Protein 5X86 (pdb70)

B-factor: mean 14.77, std 8.26, range [5.34, 81.18]

Sequence (375 aa):
PGLFLTLEGLDDGSGKKTTQARRLAAFLEAQGRPVLLLTREPGGGLPEVRSLLLTQELSPEAEEYLLFSADRAEHVRKVILPGLAAGKVVISDRYLDSSLAYQGYGRRGLPLPWLREVARREATRGLKPRLTFLLLDLPPEAALRGLGLEFFRRVREGYLALARAEPGRFVVLDDATLLPEEEIARAIQAHLRPLLPGLFLTLEGLDDGSGKKTTQARRRLAAFLEAQGRPVLLLTREPGGGLLPEVRSLLLTQELSPEAEYLLFSADRAEHVRKVILPGLAAGKVVISDRYLDSSLAYQGYGRGLPLPWLREVAREATRGLKPRLTFLLLDLPPEAALEGLGLLEFFRRVREGYLALARAEPGRFVVLDATLPEEEEEIARAIQAHLRPLLP

Organism: Thermus thermophilus (strain ATCC 27634 / DSM 579 / HB8) (NCBI:txid300852)

Foldseek 3Di:
DAAEEEEDEDAQLCSPVLLVLQVVVCVVVVAAEAEEEPDCLFPVVLVVVVVPDDDQLVVNLVSSLQSLLRNLPVPVVVCVVVHHHYYYHDDLLQCCLQSPQLVPDPVVVSVVSNCNSNVNDDHQAYEYSADQPVLRPRVVVSVSVVSSRVSSVVVCVVCVRHYDYDHSNDDPVVRSVVVCVVCVVPD/DAAEEEEDEFAVLCSVVLLVVVQVVVVVVVAAEAEEEPPCLQPVCLVVVLPDPPDQLVNNLVSRLVSLLRNLVPPVVVCVVVHHHYYYHDDLLQCCLQSPQQVPDPPVVSVVSVCNSNVPDDGQAYEYRQEQQVSGSPDSDSVSSVSSSVRSVVVCVVVVRRYDYDHSPDDPVVSNVVVVVVCPVVPD

Radius of gyration: 23.94 Å; Cα contacts (8 Å, |Δi|>4): 748; chains: 2; bounding box: 67×60×46 Å

Solvent-accessible surface area: 16088 Å² total; per-residue (Å²): 156,26,27,8,0,0,0,0,0,8,91,15,2,28,9,81,40,4,2,139,70,3,9,54,27,0,115,93,69,63,87,86,31,47,78,17,102,3,26,14,23,17,5,96,70,0,106,61,17,30,124,106,58,166,24,9,41,23,0,32,0,0,0,39,1,0,0,5,0,6,0,0,44,87,40,0,56,63,6,16,86,75,30,70,10,0,0,0,7,30,5,28,6,10,2,4,0,38,10,3,77,2,121,59,11,57,28,98,9,0,102,81,0,3,157,46,0,5,162,47,33,119,8,117,12,0,0,2,2,24,5,50,18,108,31,25,171,97,94,154,56,55,89,27,88,103,108,0,52,91,1,2,30,28,5,6,164,79,54,105,63,22,11,17,70,17,71,13,86,66,81,69,94,66,5,4,151,31,2,36,66,82,0,137,108,52,59,137,35,25,8,0,0,0,0,0,2,60,68,4,28,15,50,50,3,0,156,98,4,8,60,67,1,98,92,91,66,49,78,20,46,69,18,105,3,24,14,22,15,1,93,63,0,139,57,1,10,131,40,144,128,21,10,44,25,0,4,0,0,0,23,1,0,0,4,0,9,0,0,26,115,41,0,46,66,5,16,73,74,32,70,7,0,0,0,9,28,4,29,4,11,1,4,0,14,2,5,76,3,62,59,12,59,42,104,18,0,104,43,0,3,157,56,1,5,146,47,33,117,8,121,11,0,0,2,1,22,14,40,16,128,58,42,62,86,60,54,33,67,111,7,20,106,112,0,64,112,1,3,40,21,5,7,173,78,44,103,58,24,10,14,72,18,71,14,91,79,62,90,85,72,5,6,140,34,2,36,46,85,2,150,113,60,22,151

Nearest PDB structures (foldseek):
  5x99-assembly1_A  TM=1.004E+00  e=3.172E-34  Thermus thermophilus HB8
  5x8v-assembly1_A  TM=1.003E+00  e=6.489E-34  Thermus thermophilus HB8
  5x8b-assembly1_B  TM=1.003E+00  e=9.852E-34  Thermus thermophilus HB8
  5x8k-assembly1_A  TM=1.004E+00  e=1.251E-33  Thermus thermophilus HB8
  5zb0-assembly1_A  TM=9.696E-01  e=5.486E-31  Thermus thermophilus HB8

Structure (mmCIF, N/CA/C/O backbone):
data_5X86
#
_entry.id   5X86
#
_cell.length_a   46.901
_cell.length_b   47.435
_cell.length_c   152.062
_cell.angle_alpha   90.00
_cell.angle_beta   90.00
_cell.angle_gamma   90.00
#
_symmetry.space_group_name_H-M   'P 21 21 21'
#
loop_
_entity.id
_entity.type
_entity.pdbx_description
1 polymer 'Thymidylate kinase'
2 non-polymer 'CHLORIDE ION'
3 non-polymer 'MAGNESIUM ION'
4 non-polymer "THYMIDINE-5'-PHOSPHATE"
5 water water
#
loop_
_atom_site.group_PDB
_atom_site.id
_atom_site.type_symbol
_atom_site.label_atom_id
_atom_site.label_alt_id
_atom_site.label_comp_id
_atom_site.label_asym_id
_atom_site.label_entity_id
_atom_site.label_seq_id
_atom_site.pdbx_PDB_ins_code
_atom_site.Cartn_x
_atom_site.Cartn_y
_atom_site.Cartn_z
_atom_site.occupancy
_atom_site.B_iso_or_equiv
_atom_site.auth_seq_id
_atom_site.auth_comp_id
_atom_site.auth_asym_id
_atom_site.auth_atom_id
_atom_site.pdbx_PDB_model_num
ATOM 1 N N . PRO A 1 2 ? 47.822 19.007 26.334 1.00 51.35 2 PRO B N 1
ATOM 2 C CA . PRO A 1 2 ? 46.991 19.430 27.454 1.00 43.81 2 PRO B CA 1
ATOM 3 C C . PRO A 1 2 ? 45.850 20.368 27.052 1.00 32.26 2 PRO B C 1
ATOM 4 O O . PRO A 1 2 ? 44.661 19.978 27.097 1.00 43.45 2 PRO B O 1
ATOM 8 N N . GLY A 1 3 ? 46.220 21.585 26.649 1.00 28.91 3 GLY B N 1
ATOM 9 C CA . GLY A 1 3 ? 45.275 22.662 26.399 1.00 21.45 3 GLY B CA 1
ATOM 10 C C . GLY A 1 3 ? 44.550 23.134 27.643 1.00 19.30 3 GLY B C 1
ATOM 11 O O . GLY A 1 3 ? 44.664 22.577 28.739 1.00 24.15 3 GLY B O 1
ATOM 12 N N . LEU A 1 4 ? 43.784 24.187 27.446 1.00 15.88 4 LEU B N 1
ATOM 13 C CA . LEU A 1 4 ? 42.984 24.782 28.504 1.00 13.47 4 LEU B CA 1
ATOM 14 C C . LEU A 1 4 ? 41.710 25.234 27.850 1.00 11.40 4 LEU B C 1
ATOM 15 O O . LEU A 1 4 ? 41.783 25.952 26.877 1.00 12.70 4 LEU B O 1
ATOM 20 N N . PHE A 1 5 ? 40.556 24.814 28.381 1.00 10.25 5 PHE B N 1
ATOM 21 C CA . PHE A 1 5 ? 39.263 25.154 27.801 1.00 9.52 5 PHE B CA 1
ATOM 22 C C . PHE A 1 5 ? 38.541 26.172 28.672 1.00 8.77 5 PHE B C 1
ATOM 23 O O . PHE A 1 5 ? 38.304 25.928 29.890 1.00 9.48 5 PHE B O 1
ATOM 31 N N . LEU A 1 6 ? 38.231 27.327 28.092 1.00 8.57 6 LEU B N 1
ATOM 32 C CA . LEU A 1 6 ? 37.575 28.427 28.808 1.00 8.80 6 LEU B CA 1
ATOM 33 C C . LEU A 1 6 ? 36.323 28.808 28.035 1.00 8.30 6 LEU B C 1
ATOM 34 O O . LEU A 1 6 ? 36.311 28.779 26.790 1.00 9.45 6 LEU B O 1
ATOM 39 N N . THR A 1 7 ? 35.257 29.216 28.745 1.00 7.79 7 THR B N 1
ATOM 40 C CA . THR A 1 7 ? 34.060 29.701 28.070 1.00 8.43 7 THR B CA 1
ATOM 41 C C . THR A 1 7 ? 33.631 31.042 28.624 1.00 8.36 7 THR B C 1
ATOM 42 O O . THR A 1 7 ? 33.986 31.409 29.761 1.00 8.45 7 THR B O 1
ATOM 46 N N . LEU A 1 8 ? 32.870 31.758 27.801 1.00 8.18 8 LEU B N 1
ATOM 47 C CA . LEU A 1 8 ? 32.209 32.995 28.187 1.00 8.75 8 LEU B CA 1
ATOM 48 C C . LEU A 1 8 ? 30.711 32.816 27.962 1.00 6.99 8 LEU B C 1
ATOM 49 O O . LEU A 1 8 ? 30.286 32.191 26.998 1.00 8.29 8 LEU B O 1
ATOM 54 N N . GLU A 1 9 ? 29.938 33.327 28.926 1.00 7.16 9 GLU B N 1
ATOM 55 C CA . GLU A 1 9 ? 28.505 33.181 28.951 1.00 6.75 9 GLU B CA 1
ATOM 56 C C . GLU A 1 9 ? 27.843 34.472 29.339 1.00 7.15 9 GLU B C 1
ATOM 57 O O . GLU A 1 9 ? 28.486 35.354 29.949 1.00 7.77 9 GLU B O 1
ATOM 63 N N . GLY A 1 10 ? 26.558 34.600 28.995 1.00 7.64 10 GLY B N 1
ATOM 64 C CA . GLY A 1 10 ? 25.757 35.771 29.355 1.00 8.10 10 GLY B CA 1
ATOM 65 C C . GLY A 1 10 ? 24.712 36.020 28.306 1.00 7.73 10 GLY B C 1
ATOM 66 O O . GLY A 1 10 ? 24.676 35.382 27.249 1.00 8.70 10 GLY B O 1
ATOM 67 N N . LEU A 1 11 ? 23.853 36.986 28.623 1.00 8.00 11 LEU B N 1
ATOM 68 C CA . LEU A 1 11 ? 22.897 37.439 27.646 1.00 8.54 11 LEU B CA 1
ATOM 69 C C . LEU A 1 11 ? 23.599 37.991 26.401 1.00 8.96 11 LEU B C 1
ATOM 70 O O . LEU A 1 11 ? 24.748 38.425 26.452 1.00 9.64 11 LEU B O 1
ATOM 75 N N . ASP A 1 12 ? 22.934 37.952 25.247 1.00 9.78 12 ASP B N 1
ATOM 76 C CA A ASP A 1 12 ? 23.469 38.704 24.106 0.50 10.44 12 ASP B CA 1
ATOM 77 C CA B ASP A 1 12 ? 23.366 38.717 24.066 0.50 11.10 12 ASP B CA 1
ATOM 78 C C . ASP A 1 12 ? 23.577 40.177 24.484 1.00 10.93 12 ASP B C 1
ATOM 79 O O . ASP A 1 12 ? 22.709 40.744 25.124 1.00 12.53 12 ASP B O 1
ATOM 88 N N . GLY A 1 13 ? 24.705 40.770 24.124 1.00 10.55 13 GLY B N 1
ATOM 89 C CA . GLY A 1 13 ? 24.994 42.121 24.497 1.00 10.71 13 GLY B CA 1
ATOM 90 C C . GLY A 1 13 ? 25.564 42.313 25.872 1.00 10.04 13 GLY B C 1
ATOM 91 O O . GLY A 1 13 ? 25.621 43.436 26.361 1.00 11.97 13 GLY B O 1
ATOM 92 N N . SER A 1 14 ? 26.044 41.240 26.479 1.00 9.90 14 SER B N 1
ATOM 93 C CA . SER A 1 14 ? 26.661 41.321 27.774 1.00 8.97 14 SER B CA 1
ATOM 94 C C . SER A 1 14 ? 28.158 41.574 27.696 1.00 9.41 14 SER B C 1
ATOM 95 O O . SER A 1 14 ? 28.806 41.744 28.718 1.00 12.71 14 SER B O 1
ATOM 98 N N . GLY A 1 15 ? 28.703 41.647 26.485 1.00 10.36 15 GLY B N 1
ATOM 99 C CA . GLY A 1 15 ? 30.119 41.897 26.251 1.00 11.76 15 GLY B CA 1
ATOM 100 C C . GLY A 1 15 ? 30.947 40.638 26.116 1.00 13.49 15 GLY B C 1
ATOM 101 O O . GLY A 1 15 ? 32.160 40.709 26.022 1.00 13.31 15 GLY B O 1
ATOM 102 N N . LYS A 1 16 ? 30.292 39.471 26.207 1.00 19.29 16 LYS B N 1
ATOM 103 C CA A LYS A 1 16 ? 31.093 38.263 26.379 0.50 17.56 16 LYS B CA 1
ATOM 104 C CA B LYS A 1 16 ? 30.906 38.111 26.162 0.50 18.04 16 LYS B CA 1
ATOM 105 C C . LYS A 1 16 ? 31.863 38.083 25.061 1.00 17.37 16 LYS B C 1
ATOM 106 O O . LYS A 1 16 ? 32.983 37.581 25.074 1.00 26.83 16 LYS B O 1
ATOM 117 N N . THR A 1 17 ? 31.338 38.544 23.963 1.00 19.77 17 THR B N 1
ATOM 118 C CA . THR A 1 17 ? 31.978 38.550 22.700 1.00 19.51 17 THR B CA 1
ATOM 119 C C . THR A 1 17 ? 33.277 39.480 22.612 1.00 22.26 17 THR B C 1
ATOM 120 O O . THR A 1 17 ? 34.381 39.055 22.252 1.00 27.24 17 THR B O 1
ATOM 124 N N . THR A 1 18 ? 33.153 40.732 23.052 1.00 20.56 18 THR B N 1
ATOM 125 C CA . THR A 1 18 ? 34.298 41.636 23.228 1.00 17.98 18 THR B CA 1
ATOM 126 C C . THR A 1 18 ? 35.371 41.050 24.183 1.00 14.74 18 THR B C 1
ATOM 127 O O . THR A 1 18 ? 36.597 41.170 23.995 1.00 16.68 18 THR B O 1
ATOM 131 N N . GLN A 1 19 ? 34.892 40.482 25.278 1.00 11.63 19 GLN B N 1
ATOM 132 C CA . GLN A 1 19 ? 35.836 39.909 26.263 1.00 10.43 19 GLN B CA 1
ATOM 133 C C . GLN A 1 19 ? 36.553 38.670 25.742 1.00 10.98 19 GLN B C 1
ATOM 134 O O . GLN A 1 19 ? 37.728 38.442 26.087 1.00 12.20 19 GLN B O 1
ATOM 140 N N . ALA A 1 20 ? 35.892 37.894 24.883 1.00 13.48 20 ALA B N 1
ATOM 141 C CA . ALA A 1 20 ? 36.565 36.746 24.312 1.00 16.51 20 ALA B CA 1
ATOM 142 C C . ALA A 1 20 ? 37.726 37.237 23.448 1.00 18.61 20 ALA B C 1
ATOM 143 O O . ALA A 1 20 ? 38.853 36.711 23.503 1.00 21.50 20 ALA B O 1
ATOM 145 N N . ARG A 1 21 ? 37.490 38.302 22.698 1.00 20.17 21 ARG B N 1
ATOM 146 C CA . ARG A 1 21 ? 38.528 38.888 21.847 1.00 21.57 21 ARG B CA 1
ATOM 147 C C . ARG A 1 21 ? 39.693 39.474 22.680 1.00 20.73 21 ARG B C 1
ATOM 148 O O . ARG A 1 21 ? 40.883 39.201 22.404 1.00 23.35 21 ARG B O 1
ATOM 156 N N . ARG A 1 22 ? 39.364 40.228 23.728 1.00 18.37 22 ARG B N 1
ATOM 157 C CA . ARG A 1 22 ? 40.388 40.765 24.601 1.00 17.20 22 ARG B CA 1
ATOM 158 C C . ARG A 1 22 ? 41.204 39.662 25.278 1.00 14.19 22 ARG B C 1
ATOM 159 O O . ARG A 1 22 ? 42.428 39.816 25.474 1.00 16.18 22 ARG B O 1
ATOM 167 N N . LEU A 1 23 ? 40.544 38.555 25.643 1.00 13.69 23 LEU B N 1
ATOM 168 C CA . LEU A 1 23 ? 41.237 37.468 26.315 1.00 13.58 23 LEU B CA 1
ATOM 169 C C . LEU A 1 23 ? 42.202 36.770 25.355 1.00 13.54 23 LEU B C 1
ATOM 170 O O . LEU A 1 23 ? 43.363 36.496 25.710 1.00 14.14 23 LEU B O 1
ATOM 175 N N . ALA A 1 24 ? 41.748 36.530 24.139 1.00 15.83 24 ALA B N 1
ATOM 176 C CA . ALA A 1 24 ? 42.632 35.921 23.158 1.00 17.89 24 ALA B CA 1
ATOM 177 C C . ALA A 1 24 ? 43.826 36.840 22.881 1.00 17.36 24 ALA B C 1
ATOM 178 O O . ALA A 1 24 ? 44.958 36.373 22.768 1.00 18.69 24 ALA B O 1
ATOM 180 N N . ALA A 1 25 ? 43.598 38.143 22.784 1.00 19.78 25 ALA B N 1
ATOM 181 C CA . ALA A 1 25 ? 44.704 39.090 22.599 1.00 21.27 25 ALA B CA 1
ATOM 182 C C . ALA A 1 25 ? 45.736 39.079 23.746 1.00 19.50 25 ALA B C 1
ATOM 183 O O . ALA A 1 25 ? 46.951 39.139 23.519 1.00 17.41 25 ALA B O 1
ATOM 185 N N . PHE A 1 26 ? 45.244 38.987 24.981 1.00 15.43 26 PHE B N 1
ATOM 186 C CA . PHE A 1 26 ? 46.101 38.848 26.141 1.00 14.89 26 PHE B CA 1
ATOM 187 C C . PHE A 1 26 ? 46.995 37.623 26.011 1.00 13.75 26 PHE B C 1
ATOM 188 O O . PHE A 1 26 ? 48.195 37.665 26.218 1.00 14.84 26 PHE B O 1
ATOM 196 N N . LEU A 1 27 ? 46.373 36.507 25.692 1.00 13.74 27 LEU B N 1
ATOM 197 C CA . LEU A 1 27 ? 47.098 35.269 25.548 1.00 13.35 27 LEU B CA 1
ATOM 198 C C . LEU A 1 27 ? 48.100 35.311 24.384 1.00 14.31 27 LEU B C 1
ATOM 199 O O . LEU A 1 27 ? 49.231 34.848 24.515 1.00 14.27 27 LEU B O 1
ATOM 204 N N . GLU A 1 28 ? 47.710 35.960 23.291 1.00 15.05 28 GLU B N 1
ATOM 205 C CA . GLU A 1 28 ? 48.641 36.130 22.175 1.00 16.05 28 GLU B CA 1
ATOM 206 C C . GLU A 1 28 ? 49.861 36.959 22.593 1.00 14.25 28 GLU B C 1
ATOM 207 O O . GLU A 1 28 ? 50.982 36.659 22.216 1.00 15.09 28 GLU B O 1
ATOM 213 N N . ALA A 1 29 ? 49.649 37.984 23.405 1.00 14.04 29 ALA B N 1
ATOM 214 C CA . ALA A 1 29 ? 50.768 38.806 23.912 1.00 14.42 29 ALA B CA 1
ATOM 215 C C . ALA A 1 29 ? 51.715 38.013 24.810 1.00 13.64 29 ALA B C 1
ATOM 216 O O . ALA A 1 29 ? 52.880 38.330 24.870 1.00 15.81 29 ALA B O 1
ATOM 218 N N . GLN A 1 30 ? 51.213 36.970 25.485 1.00 13.23 30 GLN B N 1
ATOM 219 C CA . GLN A 1 30 ? 52.041 36.087 26.317 1.00 14.51 30 GLN B CA 1
ATOM 220 C C . GLN A 1 30 ? 52.632 34.949 25.520 1.00 14.11 30 GLN B C 1
ATOM 221 O O . GLN A 1 30 ? 53.299 34.095 26.091 1.00 17.14 30 GLN B O 1
ATOM 227 N N . GLY A 1 31 ? 52.379 34.913 24.209 1.00 14.71 31 GLY B N 1
ATOM 228 C CA . GLY A 1 31 ? 52.905 33.892 23.336 1.00 15.87 31 GLY B CA 1
ATOM 229 C C . GLY A 1 31 ? 52.229 32.552 23.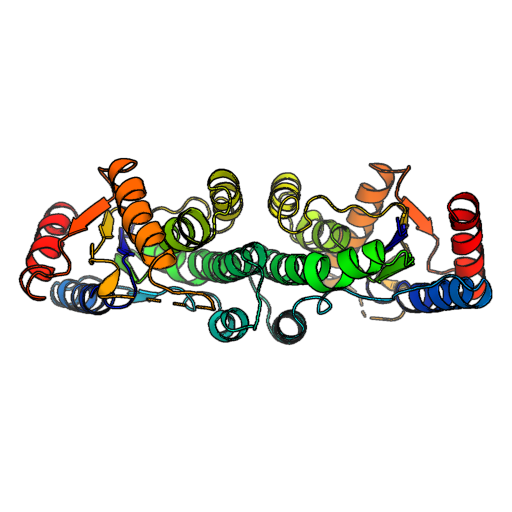452 1.00 17.62 31 GLY B C 1
ATOM 230 O O . GLY A 1 31 ? 52.800 31.544 23.057 1.00 20.85 31 GLY B O 1
ATOM 231 N N . ARG A 1 32 ? 51.012 32.543 23.984 1.00 16.81 32 ARG B N 1
ATOM 232 C CA . ARG A 1 32 ? 50.278 31.329 24.244 1.00 16.22 32 ARG B CA 1
ATOM 233 C C . ARG A 1 32 ? 49.383 31.045 23.054 1.00 18.69 32 ARG B C 1
ATOM 234 O O . ARG A 1 32 ? 48.547 31.881 22.720 1.00 20.83 32 ARG B O 1
ATOM 242 N N . PRO A 1 33 ? 49.535 29.863 22.417 1.00 19.94 33 PRO B N 1
ATOM 243 C CA . PRO A 1 33 ? 48.608 29.523 21.321 1.00 20.18 33 PRO B CA 1
ATOM 244 C C . PRO A 1 33 ? 47.149 29.479 21.789 1.00 18.52 33 PRO B C 1
ATOM 245 O O . PRO A 1 33 ? 46.860 28.929 22.864 1.00 19.32 33 PRO B O 1
ATOM 249 N N . VAL A 1 34 ? 46.269 30.089 20.994 1.00 19.03 34 VAL B N 1
ATOM 250 C CA . VAL A 1 34 ? 44.864 30.300 21.344 1.00 17.50 34 VAL B CA 1
ATOM 251 C C . VAL A 1 34 ? 43.965 30.116 20.135 1.00 16.26 34 VAL B C 1
ATOM 252 O O . VAL A 1 34 ? 44.360 30.410 19.015 1.00 18.68 34 VAL B O 1
ATOM 256 N N . LEU A 1 35 ? 42.788 29.569 20.394 1.00 15.85 35 LEU B N 1
ATOM 257 C CA . LEU A 1 35 ? 41.759 29.397 19.407 1.00 13.99 35 LEU B CA 1
ATOM 258 C C . LEU A 1 35 ? 40.501 29.969 19.949 1.00 12.51 35 LEU B C 1
ATOM 259 O O . LEU A 1 35 ? 40.034 29.573 21.027 1.00 14.88 35 LEU B O 1
ATOM 264 N N . LEU A 1 36 ? 39.949 30.920 19.217 1.00 13.21 36 LEU B N 1
ATOM 265 C CA A LEU A 1 36 ? 38.691 31.484 19.574 0.50 12.11 36 LEU B CA 1
ATOM 266 C CA B LEU A 1 36 ? 38.638 31.544 19.530 0.50 12.53 36 LEU B CA 1
ATOM 267 C C . LEU A 1 36 ? 37.566 30.878 18.730 1.00 11.69 36 LEU B C 1
ATOM 268 O O . LEU A 1 36 ? 37.699 30.776 17.522 1.00 14.02 36 LEU B O 1
ATOM 277 N N . THR A 1 37 ? 36.470 30.474 19.362 1.00 10.03 37 THR B N 1
ATOM 278 C CA . THR A 1 37 ? 35.349 29.850 18.671 1.00 9.79 37 THR B CA 1
ATOM 279 C C . THR A 1 37 ? 34.035 30.282 19.335 1.00 9.86 37 THR B C 1
ATOM 280 O O . THR A 1 37 ? 34.065 31.081 20.289 1.00 10.47 37 THR B O 1
ATOM 284 N N . ARG A 1 38 ? 32.916 29.772 18.862 1.00 10.61 38 ARG B N 1
ATOM 285 C CA . ARG A 1 38 ? 31.625 30.240 19.336 1.00 10.58 38 ARG B CA 1
ATOM 286 C C . ARG A 1 38 ? 30.525 29.251 19.001 1.00 9.63 38 ARG B C 1
ATOM 287 O O . ARG A 1 38 ? 30.624 28.468 18.035 1.00 12.37 38 ARG B O 1
ATOM 295 N N . GLU A 1 39 ? 29.440 29.338 19.781 1.00 9.05 39 GLU B N 1
ATOM 296 C CA . GLU A 1 39 ? 28.202 28.639 19.498 1.00 8.74 39 GLU B CA 1
ATOM 297 C C . GLU A 1 39 ? 27.067 29.643 19.480 1.00 8.95 39 GLU B C 1
ATOM 298 O O . GLU A 1 39 ? 27.088 30.600 20.262 1.00 10.58 39 GLU B O 1
ATOM 304 N N . PRO A 1 40 ? 26.034 29.433 18.670 1.00 9.50 40 PRO B N 1
ATOM 305 C CA . PRO A 1 40 ? 25.935 28.380 17.700 1.00 9.64 40 PRO B CA 1
ATOM 306 C C . PRO A 1 40 ? 26.735 28.628 16.430 1.00 9.44 40 PRO B C 1
ATOM 307 O O . PRO A 1 40 ? 27.086 29.762 16.090 1.00 11.19 40 PRO B O 1
ATOM 311 N N . GLY A 1 41 ? 26.966 27.566 15.693 1.00 10.08 41 GLY B N 1
ATOM 312 C CA . GLY A 1 41 ? 27.583 27.608 14.386 1.00 9.92 41 GLY B CA 1
ATOM 313 C C . GLY A 1 41 ? 29.018 27.124 14.324 1.00 10.80 41 GLY B C 1
ATOM 314 O O . GLY A 1 41 ? 29.486 26.860 13.217 1.00 13.29 41 GLY B O 1
ATOM 315 N N . GLY A 1 42 ? 29.703 26.964 15.446 1.00 10.57 42 GLY B N 1
ATOM 316 C CA . GLY A 1 42 ? 31.082 26.461 15.431 1.00 11.20 42 GLY B CA 1
ATOM 317 C C . GLY A 1 42 ? 31.174 25.024 14.924 1.00 10.67 42 GLY B C 1
ATOM 318 O O . GLY A 1 42 ? 32.218 24.617 14.449 1.00 12.47 42 GLY B O 1
ATOM 319 N N . GLY A 1 43 ? 30.095 24.279 15.077 1.00 9.95 43 GLY B N 1
ATOM 320 C CA . GLY A 1 43 ? 29.998 22.905 14.571 1.00 9.83 43 GLY B CA 1
ATOM 321 C C . GLY A 1 43 ? 29.328 22.775 13.234 1.00 10.20 43 GLY B C 1
ATOM 322 O O . GLY A 1 43 ? 29.897 22.248 12.292 1.00 12.32 43 GLY B O 1
ATOM 323 N N . LEU A 1 44 ? 28.089 23.254 13.185 1.00 10.15 44 LEU B N 1
ATOM 324 C CA . LEU A 1 44 ? 27.243 23.219 11.986 1.00 11.30 44 LEU B CA 1
ATOM 325 C C . LEU A 1 44 ? 26.759 24.631 11.702 1.00 11.68 44 LEU B C 1
ATOM 326 O O . LEU A 1 44 ? 25.744 25.071 12.257 1.00 11.82 44 LEU B O 1
ATOM 331 N N . PRO A 1 45 ? 27.476 25.364 10.843 1.00 13.15 45 PRO B N 1
ATOM 332 C CA . PRO A 1 45 ? 26.994 26.703 10.468 1.00 13.20 45 PRO B CA 1
ATOM 333 C C . PRO A 1 45 ? 25.519 26.746 10.048 1.00 11.43 45 PRO B C 1
ATOM 334 O O . PRO A 1 45 ? 24.821 27.727 10.297 1.00 12.52 45 PRO B O 1
ATOM 338 N N . GLU A 1 46 ? 25.081 25.709 9.359 1.00 12.01 46 GLU B N 1
ATOM 339 C CA . GLU A 1 46 ? 23.740 25.653 8.867 1.00 12.26 46 GLU B CA 1
ATOM 340 C C . GLU A 1 46 ? 22.687 25.638 9.982 1.00 11.97 46 GLU B C 1
ATOM 341 O O . GLU A 1 46 ? 21.575 26.077 9.770 1.00 14.25 46 GLU B O 1
ATOM 347 N N . VAL A 1 47 ? 23.032 25.101 11.156 1.00 12.18 47 VAL B N 1
ATOM 348 C CA . VAL A 1 47 ? 22.130 25.158 12.269 1.00 12.04 47 VAL B CA 1
ATOM 349 C C . VAL A 1 47 ? 21.905 26.607 12.695 1.00 12.87 47 VAL B C 1
ATOM 350 O O . VAL A 1 47 ? 20.775 26.994 13.003 1.00 14.12 47 VAL B O 1
ATOM 354 N N . ARG A 1 48 ? 22.990 27.389 12.761 1.00 12.55 48 ARG B N 1
ATOM 355 C CA . ARG A 1 48 ? 22.887 28.785 13.161 1.00 12.64 48 ARG B CA 1
ATOM 356 C C . ARG A 1 48 ? 21.977 29.553 12.215 1.00 13.62 48 ARG B C 1
ATOM 357 O O . ARG A 1 48 ? 21.086 30.292 12.646 1.00 17.70 48 ARG B O 1
ATOM 365 N N . SER A 1 49 ? 22.182 29.367 10.915 1.00 14.75 49 SER B N 1
ATOM 366 C CA . SER A 1 49 ? 21.389 30.096 9.934 1.00 16.80 49 SER B CA 1
ATOM 367 C C . SER A 1 49 ? 19.916 29.643 9.966 1.00 17.74 49 SER B C 1
ATOM 368 O O . SER A 1 49 ? 19.019 30.466 9.891 1.00 23.00 49 SER B O 1
ATOM 371 N N . LEU A 1 50 ? 19.662 28.348 10.189 1.00 16.99 50 LEU B N 1
ATOM 372 C CA . LEU A 1 50 ? 18.269 27.856 10.331 1.00 19.98 50 LEU B CA 1
ATOM 373 C C . LEU A 1 50 ? 17.565 28.464 11.545 1.00 19.98 50 LEU B C 1
ATOM 374 O O . LEU A 1 50 ? 16.425 28.894 11.470 1.00 27.38 50 LEU B O 1
ATOM 379 N N . LEU A 1 51 ? 18.244 28.473 12.679 1.00 18.18 51 LEU B N 1
ATOM 380 C CA . LEU A 1 51 ? 17.639 28.979 13.899 1.00 20.76 51 LEU B CA 1
ATOM 381 C C . LEU A 1 51 ? 17.474 30.494 13.875 1.00 22.79 51 LEU B C 1
ATOM 382 O O . LEU A 1 51 ? 16.615 31.007 14.552 1.00 24.55 51 LEU B O 1
ATOM 387 N N . LEU A 1 52 ? 18.251 31.182 13.037 1.00 22.81 52 LEU B N 1
ATOM 388 C CA . LEU A 1 52 ? 18.119 32.629 12.870 1.00 24.73 52 LEU B CA 1
ATOM 389 C C . LEU A 1 52 ? 16.724 32.948 12.349 1.00 25.84 52 LEU B C 1
ATOM 390 O O . LEU A 1 52 ? 16.109 33.944 12.773 1.00 25.47 52 LEU B O 1
ATOM 395 N N . THR A 1 53 ? 16.220 32.131 11.419 1.00 26.43 53 THR B N 1
ATOM 396 C CA . THR A 1 53 ? 14.991 32.482 10.721 1.00 26.06 53 THR B CA 1
ATOM 397 C C . THR A 1 53 ? 13.788 31.628 11.047 1.00 23.75 53 THR B C 1
ATOM 398 O O . THR A 1 53 ? 12.699 31.907 10.574 1.00 32.17 53 THR B O 1
ATOM 402 N N . GLN A 1 54 ? 13.968 30.594 11.857 1.00 24.62 54 GLN B N 1
ATOM 403 C CA . GLN A 1 54 ? 12.845 29.813 12.299 1.00 26.62 54 GLN B CA 1
ATOM 404 C C . GLN A 1 54 ? 12.848 29.517 13.749 1.00 24.30 54 GLN B C 1
ATOM 405 O O . GLN A 1 54 ? 13.896 29.344 14.354 1.00 27.80 54 GLN B O 1
ATOM 411 N N . GLU A 1 55 ? 11.646 29.392 14.266 1.00 23.09 55 GLU B N 1
ATOM 412 C CA . GLU A 1 55 ? 11.432 29.051 15.640 1.00 24.57 55 GLU B CA 1
ATOM 413 C C . GLU A 1 55 ? 10.670 27.713 15.717 1.00 22.46 55 GLU B C 1
ATOM 414 O O . GLU A 1 55 ? 9.748 27.440 14.947 1.00 31.45 55 GLU B O 1
ATOM 420 N N . LEU A 1 56 ? 11.137 26.882 16.614 1.00 19.28 56 LEU B N 1
ATOM 421 C CA . LEU A 1 56 ? 10.710 25.533 16.787 1.00 14.89 56 LEU B CA 1
ATOM 422 C C . LEU A 1 56 ? 10.258 25.326 18.228 1.00 13.45 56 LEU B C 1
ATOM 423 O O . LEU A 1 56 ? 10.404 26.203 19.071 1.00 15.89 56 LEU B O 1
ATOM 428 N N . SER A 1 57 ? 9.760 24.128 18.531 1.00 11.79 57 SER B N 1
ATOM 429 C CA . SER A 1 57 ? 9.565 23.736 19.939 1.00 11.74 57 SER B CA 1
ATOM 430 C C . SER A 1 57 ? 10.906 23.853 20.663 1.00 11.06 57 SER B C 1
ATOM 431 O O . SER A 1 57 ? 11.964 23.657 20.088 1.00 10.78 57 SER B O 1
ATOM 434 N N . PRO A 1 58 ? 10.879 24.081 21.986 1.00 12.22 58 PRO B N 1
ATOM 435 C CA . PRO A 1 58 ? 12.167 24.189 22.672 1.00 12.35 58 PRO B CA 1
ATOM 436 C C . PRO A 1 58 ? 12.968 22.889 22.613 1.00 9.55 58 PRO B C 1
ATOM 437 O O . PRO A 1 58 ? 14.202 22.922 22.579 1.00 9.32 58 PRO B O 1
ATOM 441 N N . GLU A 1 59 ? 12.280 21.739 22.587 1.00 9.08 59 GLU B N 1
ATOM 442 C CA . GLU A 1 59 ? 12.970 20.452 22.489 1.00 8.93 59 GLU B CA 1
ATOM 443 C C . GLU A 1 59 ? 13.735 20.365 21.169 1.00 7.81 59 GLU B C 1
ATOM 444 O O . GLU A 1 59 ? 14.901 20.021 21.163 1.00 8.12 59 GLU B O 1
ATOM 450 N N . ALA A 1 60 ? 13.070 20.684 20.071 1.00 7.97 60 ALA B N 1
ATOM 451 C CA . ALA A 1 60 ? 13.752 20.655 18.799 1.00 8.38 60 ALA B CA 1
ATOM 452 C C . ALA A 1 60 ? 14.880 21.646 18.717 1.00 8.46 60 ALA B C 1
ATOM 453 O O . ALA A 1 60 ? 15.953 21.331 18.196 1.00 9.07 60 ALA B O 1
ATOM 455 N N . GLU A 1 61 ? 14.661 22.847 19.257 1.00 8.52 61 GLU B N 1
ATOM 456 C CA A GLU A 1 61 ? 15.657 23.901 19.331 0.50 9.82 61 GLU B CA 1
ATOM 457 C CA B GLU A 1 61 ? 15.761 23.800 19.215 0.50 8.91 61 GLU B CA 1
ATOM 458 C C . GLU A 1 61 ? 16.928 23.341 20.034 1.00 8.25 61 GLU B C 1
ATOM 459 O O . GLU A 1 61 ? 18.051 23.438 19.594 1.00 9.53 61 GLU B O 1
ATOM 470 N N . TYR A 1 62 ? 16.694 22.801 21.241 1.00 7.80 62 TYR B N 1
ATOM 471 C CA . TYR A 1 62 ? 17.809 22.264 22.021 1.00 7.65 62 TYR B CA 1
ATOM 472 C C . TYR A 1 62 ? 18.559 21.165 21.261 1.00 6.91 62 TYR B C 1
ATOM 473 O O . TYR A 1 62 ? 19.795 21.103 21.301 1.00 7.93 62 TYR B O 1
ATOM 482 N N . LEU A 1 63 ? 17.802 20.298 20.595 1.00 6.61 63 LEU B N 1
ATOM 483 C CA . LEU A 1 63 ? 18.440 19.206 19.881 1.00 6.63 63 LEU B CA 1
ATOM 484 C C . LEU A 1 63 ? 19.297 19.684 18.710 1.00 6.69 63 LEU B C 1
ATOM 485 O O . LEU A 1 63 ? 20.366 19.135 18.454 1.00 7.45 63 LEU B O 1
ATOM 490 N N . LEU A 1 64 ? 18.876 20.769 18.050 1.00 7.19 64 LEU B N 1
ATOM 491 C CA . LEU A 1 64 ? 19.704 21.392 17.037 1.00 7.73 64 LEU B CA 1
ATOM 492 C C . LEU A 1 64 ? 20.960 22.057 17.641 1.00 7.02 64 LEU B C 1
ATOM 493 O O . LEU A 1 64 ? 22.070 21.893 17.106 1.00 8.01 64 LEU B O 1
ATOM 498 N N . PHE A 1 65 ? 20.803 22.803 18.753 1.00 7.23 65 PHE B N 1
ATOM 499 C 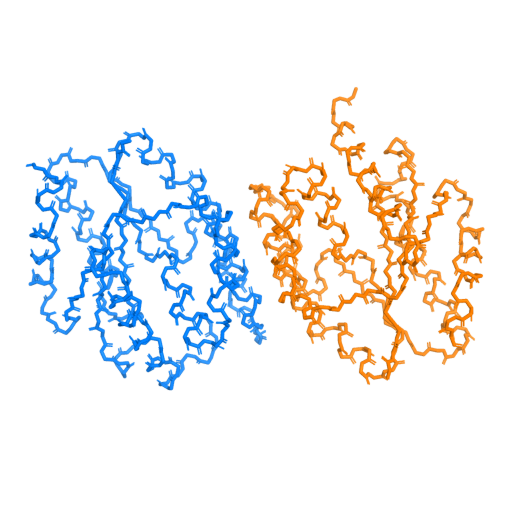CA . PHE A 1 65 ? 21.974 23.343 19.400 1.00 7.42 65 PHE B CA 1
ATOM 500 C C . PHE A 1 65 ? 22.940 22.230 19.796 1.00 6.90 65 PHE B C 1
ATOM 501 O O . PHE A 1 65 ? 24.148 22.399 19.767 1.00 7.37 65 PHE B O 1
ATOM 509 N N . SER A 1 66 ? 22.372 21.088 20.208 1.00 6.82 66 SER B N 1
ATOM 510 C CA . SER A 1 66 ? 23.183 19.940 20.648 1.00 7.42 66 SER B CA 1
ATOM 511 C C . SER A 1 66 ? 23.914 19.269 19.497 1.00 6.33 66 SER B C 1
ATOM 512 O O . SER A 1 66 ? 25.057 18.848 19.625 1.00 7.49 66 SER B O 1
ATOM 515 N N . ALA A 1 67 ? 23.263 19.162 18.339 1.00 7.12 67 ALA B N 1
ATOM 516 C CA . ALA A 1 67 ? 23.925 18.630 17.130 1.00 7.46 67 ALA B CA 1
ATOM 517 C C . ALA A 1 67 ? 25.097 19.503 16.741 1.00 7.00 67 ALA B C 1
ATOM 518 O O . ALA A 1 67 ? 26.192 19.014 16.438 1.00 7.52 67 ALA B O 1
ATOM 520 N N . ASP A 1 68 ? 24.877 20.823 16.737 1.00 7.20 68 ASP B N 1
ATOM 521 C CA . ASP A 1 68 ? 25.948 21.771 16.486 1.00 7.71 68 ASP B CA 1
ATOM 522 C C . ASP A 1 68 ? 27.071 21.572 17.483 1.00 7.22 68 ASP B C 1
ATOM 523 O O . ASP A 1 68 ? 28.256 21.483 17.147 1.00 7.71 68 ASP B O 1
ATOM 528 N N . ARG A 1 69 ? 26.713 21.497 18.774 1.00 6.41 69 ARG B N 1
ATOM 529 C CA . ARG A 1 69 ? 27.708 21.328 19.835 1.00 7.33 69 ARG B CA 1
ATOM 530 C C . ARG A 1 69 ? 28.519 20.056 19.659 1.00 6.42 69 ARG B C 1
ATOM 531 O O . ARG A 1 69 ? 29.727 20.041 19.894 1.00 7.66 69 ARG B O 1
ATOM 539 N N . ALA A 1 70 ? 27.840 18.974 19.307 1.00 7.11 70 ALA B N 1
ATOM 540 C CA . ALA A 1 70 ? 28.541 17.693 19.098 1.00 7.75 70 ALA B CA 1
ATOM 541 C C . ALA A 1 70 ? 29.613 17.804 18.014 1.00 7.22 70 ALA B C 1
ATOM 542 O O . ALA A 1 70 ? 30.737 17.294 18.190 1.00 8.28 70 ALA B O 1
ATOM 544 N N . GLU A 1 71 ? 29.286 18.483 16.926 1.00 7.62 71 GLU B N 1
ATOM 545 C CA . GLU A 1 71 ? 30.263 18.707 15.871 1.00 8.32 71 GLU B CA 1
ATOM 546 C C . GLU A 1 71 ? 31.357 19.675 16.315 1.00 7.90 71 GLU B C 1
ATOM 547 O O . GLU A 1 71 ? 32.537 19.529 15.971 1.00 9.43 71 GLU B O 1
ATOM 553 N N . HIS A 1 72 ? 30.940 20.705 17.044 1.00 7.51 72 HIS B N 1
ATOM 554 C CA . HIS A 1 72 ? 31.865 21.729 17.527 1.00 7.95 72 HIS B CA 1
ATOM 555 C C . HIS A 1 72 ? 32.955 21.120 18.428 1.00 7.45 72 HIS B C 1
ATOM 556 O O . HIS A 1 72 ? 34.161 21.364 18.269 1.00 8.75 72 HIS B O 1
ATOM 563 N N . VAL A 1 73 ? 32.512 20.304 19.390 1.00 7.43 73 VAL B N 1
ATOM 564 C CA . VAL A 1 73 ? 33.434 19.665 20.304 1.00 7.92 73 VAL B CA 1
ATOM 565 C C . VAL A 1 73 ? 34.408 18.767 19.527 1.00 8.14 73 VAL B C 1
ATOM 566 O O . VAL A 1 73 ? 35.619 18.797 19.753 1.00 8.97 73 VAL B O 1
ATOM 570 N N . ARG A 1 74 ? 33.888 17.962 18.622 1.00 8.56 74 ARG B N 1
ATOM 571 C CA . ARG A 1 74 ? 34.735 16.989 17.967 1.00 9.11 74 ARG B CA 1
ATOM 572 C C . ARG A 1 74 ? 35.648 17.550 16.916 1.00 9.60 74 ARG B C 1
ATOM 573 O O . ARG A 1 74 ? 36.801 17.100 16.800 1.00 11.64 74 ARG B O 1
ATOM 581 N N . LYS A 1 75 ? 35.152 18.516 16.149 1.00 9.24 75 LYS B N 1
ATOM 582 C CA . LYS A 1 75 ? 35.931 18.988 15.000 1.00 10.75 75 LYS B CA 1
ATOM 583 C C . LYS A 1 75 ? 36.766 20.234 15.297 1.00 10.38 75 LYS B C 1
ATOM 584 O O . LYS A 1 75 ? 37.685 20.513 14.547 1.00 11.32 75 LYS B O 1
ATOM 590 N N . VAL A 1 76 ? 36.404 20.977 16.325 1.00 9.35 76 VAL B N 1
ATOM 591 C CA . VAL A 1 76 ? 37.043 22.248 16.631 1.00 9.04 76 VAL B CA 1
ATOM 592 C C . VAL A 1 76 ? 37.714 22.252 18.003 1.00 8.69 76 VAL B C 1
ATOM 593 O O . VAL A 1 76 ? 38.907 22.477 18.116 1.00 10.17 76 VAL B O 1
ATOM 597 N N . ILE A 1 77 ? 36.945 22.008 19.060 1.00 8.38 77 ILE B N 1
ATOM 598 C CA . ILE A 1 77 ? 37.465 22.223 20.402 1.00 8.79 77 ILE B CA 1
ATOM 599 C C . ILE A 1 77 ? 38.486 21.164 20.792 1.00 8.56 77 ILE B C 1
ATOM 600 O O . ILE A 1 77 ? 39.595 21.477 21.189 1.00 9.62 77 ILE B O 1
ATOM 605 N N . LEU A 1 78 ? 38.104 19.882 20.698 1.00 8.90 78 LEU B N 1
ATOM 606 C CA . LEU A 1 78 ? 39.029 18.824 21.123 1.00 9.78 78 LEU B CA 1
ATOM 607 C C . LEU A 1 78 ? 40.321 18.837 20.314 1.00 9.06 78 LEU B C 1
ATOM 608 O O . LEU A 1 78 ? 41.378 18.702 20.893 1.00 10.54 78 LEU B O 1
ATOM 613 N N . PRO A 1 79 ? 40.240 19.060 18.982 1.00 9.61 79 PRO B N 1
ATOM 614 C CA . PRO A 1 79 ? 41.505 19.142 18.253 1.00 10.11 79 PRO B CA 1
ATOM 615 C C . PRO A 1 79 ? 42.375 20.328 18.650 1.00 10.35 79 PRO B C 1
ATOM 616 O O . PRO A 1 79 ? 43.615 20.199 18.689 1.00 11.98 79 PRO B O 1
ATOM 620 N N . GLY A 1 80 ? 41.760 21.444 19.020 1.00 10.11 80 GLY B N 1
ATOM 621 C CA . GLY A 1 80 ? 42.529 22.601 19.478 1.00 11.56 80 GLY B CA 1
ATOM 622 C C . GLY A 1 80 ? 43.199 22.329 20.822 1.00 10.95 80 GLY B C 1
ATOM 623 O O . GLY A 1 80 ? 44.382 22.619 21.020 1.00 12.36 80 GLY B O 1
ATOM 624 N N . LEU A 1 81 ? 42.452 21.692 21.715 1.00 10.59 81 LEU B N 1
ATOM 625 C CA . LEU A 1 81 ? 43.024 21.330 23.006 1.00 11.63 81 LEU B CA 1
ATOM 626 C C . LEU A 1 81 ? 44.149 20.318 22.847 1.00 12.49 81 LEU B C 1
ATOM 627 O O . LEU A 1 81 ? 45.164 20.393 23.501 1.00 14.54 81 LEU B O 1
ATOM 632 N N . ALA A 1 82 ? 43.986 19.373 21.921 1.00 11.65 82 ALA B N 1
ATOM 633 C CA . ALA A 1 82 ? 44.977 18.337 21.684 1.00 13.55 82 ALA B CA 1
ATOM 634 C C . ALA A 1 82 ? 46.288 18.903 21.214 1.00 14.46 82 ALA B C 1
ATOM 635 O O . ALA A 1 82 ? 47.346 18.332 21.486 1.00 19.16 82 ALA B O 1
ATOM 637 N N . ALA A 1 83 ? 46.216 20.017 20.485 1.00 15.38 83 ALA B N 1
ATOM 638 C CA . ALA A 1 83 ? 47.398 20.726 20.020 1.00 17.13 83 ALA B CA 1
ATOM 639 C C . ALA A 1 83 ? 47.998 21.634 21.096 1.00 17.35 83 ALA B C 1
ATOM 640 O O . ALA A 1 83 ? 49.008 22.258 20.846 1.00 22.53 83 ALA B O 1
ATOM 642 N N . GLY A 1 84 ? 47.398 21.688 22.272 1.00 16.93 84 GLY B N 1
ATOM 643 C CA . GLY A 1 84 ? 47.944 22.460 23.387 1.00 18.47 84 GLY B CA 1
ATOM 644 C C . GLY A 1 84 ? 47.472 23.906 23.437 1.00 18.30 84 GLY B C 1
ATOM 645 O O . GLY A 1 84 ? 48.034 24.725 24.172 1.00 21.93 84 GLY B O 1
ATOM 646 N N . LYS A 1 85 ? 46.457 24.211 22.627 1.00 16.00 85 LYS B N 1
ATOM 647 C CA . LYS A 1 85 ? 45.921 25.561 22.616 1.00 15.33 85 LYS B CA 1
ATOM 648 C C . LYS A 1 85 ? 45.034 25.826 23.803 1.00 14.24 85 LYS B C 1
ATOM 649 O O . LYS A 1 85 ? 44.397 24.918 24.363 1.00 16.27 85 LYS B O 1
ATOM 655 N N . VAL A 1 86 ? 44.959 27.110 24.151 1.00 14.00 86 VAL B N 1
ATOM 656 C CA . VAL A 1 86 ? 43.855 27.595 24.965 1.00 13.12 86 VAL B CA 1
ATOM 657 C C . VAL A 1 86 ? 42.696 27.809 24.005 1.00 12.99 86 VAL B C 1
ATOM 658 O O . VAL A 1 86 ? 42.762 28.653 23.087 1.00 15.66 86 VAL B O 1
ATOM 662 N N . VAL A 1 87 ? 41.618 27.085 24.239 1.00 11.54 87 VAL B N 1
ATOM 663 C CA . VAL A 1 87 ? 40.446 27.223 23.414 1.00 11.13 87 VAL B CA 1
ATOM 664 C C . VAL A 1 87 ? 39.395 27.997 24.221 1.00 10.17 87 VAL B C 1
ATOM 665 O O . VAL A 1 87 ? 39.020 27.591 25.316 1.00 10.51 87 VAL B O 1
ATOM 669 N N . ILE A 1 88 ? 38.927 29.078 23.630 1.00 10.34 88 ILE B N 1
ATOM 670 C CA . ILE A 1 88 ? 37.926 29.963 24.234 1.00 10.00 88 ILE B CA 1
ATOM 671 C C . ILE A 1 88 ? 36.678 29.888 23.388 1.00 10.52 88 ILE B C 1
ATOM 672 O O . ILE A 1 88 ? 36.716 30.241 22.215 1.00 12.96 88 ILE B O 1
ATOM 677 N N . SER A 1 89 ? 35.580 29.421 23.985 1.00 8.89 89 SER B N 1
ATOM 678 C CA . SER A 1 89 ? 34.306 29.446 23.303 1.00 9.08 89 SER B CA 1
ATOM 679 C C . SER A 1 89 ? 33.372 30.507 23.883 1.00 8.90 89 SER B C 1
ATOM 680 O O . SER A 1 89 ? 33.087 30.522 25.092 1.00 9.17 89 SER B O 1
ATOM 683 N N . ASP A 1 90 ? 32.869 31.338 22.973 1.00 9.23 90 ASP B N 1
ATOM 684 C CA . ASP A 1 90 ? 31.796 32.303 23.243 1.00 9.20 90 ASP B CA 1
ATOM 685 C C . ASP A 1 90 ? 30.522 31.475 23.135 1.00 8.02 90 ASP B C 1
ATOM 686 O O . ASP A 1 90 ? 30.041 31.213 22.029 1.00 8.82 90 ASP B O 1
ATOM 691 N N . ARG A 1 91 ? 30.010 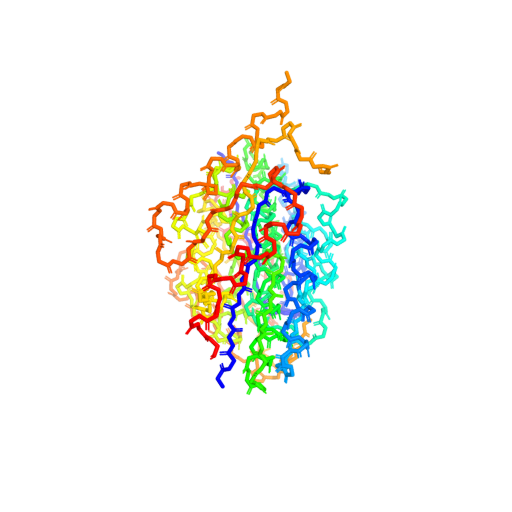31.089 24.325 1.00 7.61 91 ARG B N 1
ATOM 692 C CA . ARG A 1 91 ? 28.882 30.163 24.545 1.00 7.88 91 ARG B CA 1
ATOM 693 C C . ARG A 1 91 ? 29.287 28.698 24.465 1.00 8.12 91 ARG B C 1
ATOM 694 O O . ARG A 1 91 ? 30.076 28.292 23.581 1.00 8.78 91 ARG B O 1
ATOM 702 N N . TYR A 1 92 ? 28.681 27.928 25.343 1.00 7.11 92 TYR B N 1
ATOM 703 C CA . TYR A 1 92 ? 28.819 26.482 25.375 1.00 7.34 92 TYR B CA 1
ATOM 704 C C . TYR A 1 92 ? 27.567 25.905 26.010 1.00 6.94 92 TYR B C 1
ATOM 705 O O . TYR A 1 92 ? 26.503 26.480 25.912 1.00 7.26 92 TYR B O 1
ATOM 714 N N . LEU A 1 93 ? 27.651 24.753 26.661 1.00 6.94 93 LEU B N 1
ATOM 715 C CA . LEU A 1 93 ? 26.479 24.058 27.184 1.00 7.24 93 LEU B CA 1
ATOM 716 C C . LEU A 1 93 ? 25.649 24.914 28.121 1.00 6.69 93 LEU B C 1
ATOM 717 O O . LEU A 1 93 ? 24.425 24.882 28.078 1.00 6.95 93 LEU B O 1
ATOM 722 N N . ASP A 1 94 ? 26.300 25.721 28.954 1.00 6.28 94 ASP B N 1
ATOM 723 C CA . ASP A 1 94 ? 25.561 26.574 29.896 1.00 6.45 94 ASP B CA 1
ATOM 724 C C . ASP A 1 94 ? 24.545 27.463 29.160 1.00 6.38 94 ASP B C 1
ATOM 725 O O . ASP A 1 94 ? 23.520 27.807 29.730 1.00 7.19 94 ASP B O 1
ATOM 730 N N . SER A 1 95 ? 24.838 27.859 27.921 1.00 6.41 95 SER B N 1
ATOM 731 C CA . SER A 1 95 ? 23.840 28.628 27.164 1.00 6.71 95 SER B CA 1
ATOM 732 C C . SER A 1 95 ? 22.554 27.839 26.972 1.00 6.58 95 SER B C 1
ATOM 733 O O . SER A 1 95 ? 21.467 28.375 27.085 1.00 7.50 95 SER B O 1
ATOM 736 N N . SER A 1 96 ? 22.667 26.541 26.633 1.00 6.85 96 SER B N 1
ATOM 737 C CA . SER A 1 96 ? 21.439 25.773 26.492 1.00 6.88 96 SER B CA 1
ATOM 738 C C . SER A 1 96 ? 20.727 25.660 27.830 1.00 6.48 96 SER B C 1
ATOM 739 O O . SER A 1 96 ? 19.496 25.710 27.902 1.00 7.47 96 SER B O 1
ATOM 742 N N . LEU A 1 97 ? 21.488 25.425 28.893 1.00 6.11 97 LEU B N 1
ATOM 743 C CA . LEU A 1 97 ? 20.850 25.274 30.207 1.00 6.63 97 LEU B CA 1
ATOM 744 C C . LEU A 1 97 ? 20.092 26.546 30.572 1.00 6.72 97 LEU B C 1
ATOM 745 O O . LEU A 1 97 ? 18.975 26.481 31.111 1.00 7.75 97 LEU B O 1
ATOM 750 N N . ALA A 1 98 ? 20.685 27.720 30.310 1.00 6.65 98 ALA B N 1
ATOM 751 C CA . ALA A 1 98 ? 20.073 28.987 30.670 1.00 7.30 98 ALA B CA 1
ATOM 752 C C . ALA A 1 98 ? 18.880 29.327 29.774 1.00 7.11 98 ALA B C 1
ATOM 753 O O . ALA A 1 98 ? 17.816 29.715 30.257 1.00 7.93 98 ALA B O 1
ATOM 755 N N . TYR A 1 99 ? 19.071 29.188 28.453 1.00 7.12 99 TYR B N 1
ATOM 756 C CA . TYR A 1 99 ? 18.012 29.562 27.500 1.00 7.33 99 TYR B CA 1
ATOM 757 C C . TYR A 1 99 ? 16.931 28.500 27.371 1.00 7.12 99 TYR B C 1
ATOM 758 O O . TYR A 1 99 ? 15.748 28.799 27.543 1.00 8.64 99 TYR B O 1
ATOM 767 N N . GLN A 1 100 ? 17.322 27.265 27.017 1.00 7.65 100 GLN B N 1
ATOM 768 C CA . GLN A 1 100 ? 16.343 26.215 26.828 1.00 8.25 100 GLN B CA 1
ATOM 769 C C . GLN A 1 100 ? 15.826 25.655 28.160 1.00 7.84 100 GLN B C 1
ATOM 770 O O . GLN A 1 100 ? 14.678 25.244 28.245 1.00 9.17 100 GLN B O 1
ATOM 776 N N . GLY A 1 101 ? 16.676 25.617 29.176 1.00 7.59 101 GLY B N 1
ATOM 777 C CA . GLY A 1 101 ? 16.267 25.106 30.499 1.00 8.68 101 GLY B CA 1
ATOM 778 C C . GLY A 1 101 ? 15.518 26.145 31.321 1.00 7.23 101 GLY B C 1
ATOM 779 O O . GLY A 1 101 ? 14.291 26.123 31.447 1.00 9.05 101 GLY B O 1
ATOM 780 N N . TYR A 1 102 ? 16.247 27.099 31.857 1.00 7.18 102 TYR B N 1
ATOM 781 C CA . TYR A 1 102 ? 15.600 28.102 32.705 1.00 7.63 102 TYR B CA 1
ATOM 782 C C . TYR A 1 102 ? 14.649 28.989 31.919 1.00 7.83 102 TYR B C 1
ATOM 783 O O . TYR A 1 102 ? 13.590 29.371 32.409 1.00 9.53 102 TYR B O 1
ATOM 792 N N . GLY A 1 103 ? 15.030 29.353 30.710 1.00 7.99 103 GLY B N 1
ATOM 793 C CA . GLY A 1 103 ? 14.202 30.260 29.919 1.00 8.86 103 GLY B CA 1
ATOM 794 C C . GLY A 1 103 ? 12.942 29.560 29.392 1.00 9.13 103 GLY B C 1
ATOM 795 O O . GLY A 1 103 ? 11.828 30.035 29.622 1.00 10.50 103 GLY B O 1
ATOM 796 N N . ARG A 1 104 ? 13.098 28.448 28.658 1.00 9.52 104 ARG B N 1
ATOM 797 C CA A ARG A 1 104 ? 11.955 27.794 28.022 0.50 10.34 104 ARG B CA 1
ATOM 798 C CA B ARG A 1 104 ? 11.962 27.793 28.011 0.50 10.39 104 ARG B CA 1
ATOM 799 C C . ARG A 1 104 ? 11.354 26.655 28.825 1.00 10.01 104 ARG B C 1
ATOM 800 O O . ARG A 1 104 ? 10.327 26.136 28.435 1.00 13.45 104 ARG B O 1
ATOM 815 N N . GLY A 1 105 ? 11.972 26.288 29.939 1.00 10.34 105 GLY B N 1
ATOM 816 C CA . GLY A 1 105 ? 11.399 25.320 30.868 1.00 10.72 105 GLY B CA 1
ATOM 817 C C . GLY A 1 105 ? 11.720 23.875 30.660 1.00 10.61 105 GLY B C 1
ATOM 818 O O . GLY A 1 105 ? 11.116 23.032 31.352 1.00 13.66 105 GLY B O 1
ATOM 819 N N . LEU A 1 106 ? 12.694 23.547 29.826 1.00 8.77 106 LEU B N 1
ATOM 820 C CA . LEU A 1 106 ? 13.038 22.146 29.653 1.00 9.37 106 LEU B CA 1
ATOM 821 C C . LEU A 1 106 ? 13.738 21.635 30.894 1.00 9.85 106 LEU B C 1
ATOM 822 O O . LEU A 1 106 ? 14.464 22.378 31.566 1.00 10.92 106 LEU B O 1
ATOM 827 N N . PRO A 1 107 ? 13.562 20.339 31.193 1.00 11.91 107 PRO B N 1
ATOM 828 C CA . PRO A 1 107 ? 14.142 19.806 32.432 1.00 14.07 107 PRO B CA 1
ATOM 829 C C . PRO A 1 107 ? 15.661 19.680 32.359 1.00 11.92 107 PRO B C 1
ATOM 830 O O . PRO A 1 107 ? 16.174 19.082 31.408 1.00 10.97 107 PRO B O 1
ATOM 834 N N . LEU A 1 108 ? 16.380 20.249 33.314 1.00 11.66 108 LEU B N 1
ATOM 835 C CA . LEU A 1 108 ? 17.817 20.232 33.303 1.00 10.30 108 LEU B CA 1
ATOM 836 C C . LEU A 1 108 ? 18.451 18.853 33.308 1.00 8.00 108 LEU B C 1
ATOM 837 O O . LEU A 1 108 ? 19.432 18.673 32.628 1.00 8.36 108 LEU B O 1
ATOM 842 N N . PRO A 1 109 ? 17.926 17.892 34.086 1.00 7.96 109 PRO B N 1
ATOM 843 C CA . PRO A 1 109 ? 18.602 16.599 34.054 1.00 7.47 109 PRO B CA 1
ATOM 844 C C . PRO A 1 109 ? 18.597 15.986 32.654 1.00 7.42 109 PRO B C 1
ATOM 845 O O . PRO A 1 109 ? 19.602 15.404 32.224 1.00 8.20 109 PRO B O 1
ATOM 849 N N . TRP A 1 110 ? 17.482 16.117 31.954 1.00 7.37 110 TRP B N 1
ATOM 850 C CA . TRP A 1 110 ? 17.405 15.619 30.578 1.00 7.89 110 TRP B CA 1
ATOM 851 C C . TRP A 1 110 ? 18.380 16.388 29.685 1.00 6.57 110 TRP B C 1
ATOM 852 O O . TRP A 1 110 ? 19.112 15.787 28.895 1.00 7.59 110 TRP B O 1
ATOM 863 N N . LEU A 1 111 ? 18.419 17.701 29.802 1.00 6.97 111 LEU B N 1
ATOM 864 C CA . LEU A 1 111 ? 19.382 18.472 29.015 1.00 7.01 111 LEU B CA 1
ATOM 865 C C . LEU A 1 111 ? 20.774 17.940 29.239 1.00 6.51 111 LEU B C 1
ATOM 866 O O . LEU A 1 111 ? 21.548 17.790 28.293 1.00 6.86 111 LEU B O 1
ATOM 871 N N . ARG A 1 112 ? 21.098 17.688 30.501 1.00 6.59 112 ARG B N 1
ATOM 872 C CA . ARG A 1 112 ? 22.455 17.227 30.806 1.00 7.00 112 ARG B CA 1
ATOM 873 C C . ARG A 1 112 ? 22.718 15.800 30.315 1.00 7.10 112 ARG B C 1
ATOM 874 O O . ARG A 1 112 ? 23.857 15.504 29.924 1.00 8.08 112 ARG B O 1
ATOM 882 N N . GLU A 1 113 ? 21.714 14.926 30.341 1.00 6.90 113 GLU B N 1
ATOM 883 C CA . GLU A 1 113 ? 21.897 13.595 29.768 1.00 7.27 113 GLU B CA 1
ATOM 884 C C . GLU A 1 113 ? 22.106 13.618 28.283 1.00 7.19 113 GLU B C 1
ATOM 885 O O . GLU A 1 113 ? 22.945 12.882 27.740 1.00 7.94 113 GLU B O 1
ATOM 891 N N . VAL A 1 114 ? 21.353 14.446 27.561 1.00 7.03 114 VAL B N 1
ATOM 892 C CA . VAL A 1 114 ? 21.576 14.625 26.140 1.00 7.63 114 VAL B CA 1
ATOM 893 C C . VAL A 1 114 ? 23.015 15.092 25.907 1.00 6.90 114 VAL B C 1
ATOM 894 O O . VAL A 1 114 ? 23.752 14.541 25.099 1.00 8.08 114 VAL B O 1
ATOM 898 N N . ALA A 1 115 ? 23.416 16.104 26.691 1.00 7.13 115 ALA B N 1
ATOM 899 C CA . ALA A 1 115 ? 24.699 16.686 26.513 1.00 8.16 115 ALA B CA 1
ATOM 900 C C . ALA A 1 115 ? 25.866 15.781 26.772 1.00 8.90 115 ALA B C 1
ATOM 901 O O . ALA A 1 115 ? 26.926 15.960 26.204 1.00 10.52 115 ALA B O 1
ATOM 903 N N . ARG A 1 116 ? 25.688 14.833 27.693 1.00 9.11 116 ARG B N 1
ATOM 904 C CA A ARG A 1 116 ? 26.805 14.010 28.144 0.50 10.69 116 ARG B CA 1
ATOM 905 C CA B ARG A 1 116 ? 26.808 14.012 28.146 0.50 10.73 116 ARG B CA 1
ATOM 906 C C . ARG A 1 116 ? 27.507 13.350 26.940 1.00 9.75 116 ARG B C 1
ATOM 907 O O . ARG A 1 116 ? 28.712 13.297 26.869 1.00 10.63 116 ARG B O 1
ATOM 922 N N . GLU A 1 117 ? 26.743 12.831 25.977 1.00 10.67 117 GLU B N 1
ATOM 923 C CA . GLU A 1 117 ? 27.344 12.257 24.720 1.00 11.56 117 GLU B CA 1
ATOM 924 C C . GLU A 1 117 ? 27.805 13.244 23.584 1.00 13.89 117 GLU B C 1
ATOM 930 N N . ALA A 1 118 ? 26.951 14.311 23.598 1.00 10.55 118 ALA B N 1
ATOM 931 C CA . ALA A 1 118 ? 27.190 15.382 22.658 1.00 10.87 118 ALA B CA 1
ATOM 932 C C . ALA A 1 118 ? 28.539 16.020 22.917 1.00 11.03 118 ALA B C 1
ATOM 933 O O . ALA A 1 118 ? 29.258 16.331 21.986 1.00 12.65 118 ALA B O 1
ATOM 935 N N . THR A 1 119 ? 28.842 16.247 24.200 1.00 9.51 119 THR B N 1
ATOM 936 C CA . THR A 1 119 ? 30.081 16.883 24.585 1.00 10.75 119 THR B CA 1
ATOM 937 C C . THR A 1 119 ? 31.232 15.956 24.867 1.00 11.06 119 THR B C 1
ATOM 938 O O . THR A 1 119 ? 32.326 16.422 25.158 1.00 12.47 119 THR B O 1
ATOM 942 N N . ARG A 1 120 ? 30.998 14.652 24.844 1.00 12.91 120 ARG B N 1
ATOM 943 C CA . ARG A 1 120 ? 31.955 13.657 25.384 1.00 15.32 120 ARG B CA 1
ATOM 944 C C . ARG A 1 120 ? 32.415 14.009 26.785 1.00 14.16 120 ARG B C 1
ATOM 945 O O . ARG A 1 120 ? 33.520 13.649 27.196 1.00 19.56 120 ARG B O 1
ATOM 953 N N . GLY A 1 121 ? 31.548 14.676 27.533 1.00 13.04 121 GLY B N 1
ATOM 954 C CA . GLY A 1 121 ? 31.845 15.086 28.884 1.00 13.57 121 GLY B CA 1
ATOM 955 C C . GLY A 1 121 ? 32.806 16.256 29.038 1.00 12.73 121 GLY B C 1
ATOM 956 O O . GLY A 1 121 ? 33.253 16.553 30.168 1.00 15.57 121 GLY B O 1
ATOM 957 N N . LEU A 1 122 ? 33.158 16.926 27.944 1.00 10.66 122 LEU B N 1
ATOM 958 C CA . LEU A 1 122 ? 34.099 18.038 28.018 1.00 10.14 122 LEU B CA 1
ATOM 959 C C . LEU A 1 122 ? 33.484 19.228 28.740 1.00 9.66 122 LEU B C 1
ATOM 960 O O . LEU A 1 122 ? 32.423 19.703 28.344 1.00 9.73 122 LEU B O 1
ATOM 965 N N . LYS A 1 123 ? 34.157 19.682 29.792 1.00 10.43 123 LYS B N 1
ATOM 966 C CA . LYS A 1 123 ? 33.707 20.802 30.579 1.00 10.45 123 LYS B CA 1
ATOM 967 C C . LYS A 1 123 ? 34.789 21.865 30.599 1.00 10.15 123 LYS B C 1
ATOM 968 O O . LYS A 1 123 ? 35.972 21.531 30.645 1.00 11.48 123 LYS B O 1
ATOM 974 N N . PRO A 1 124 ? 34.426 23.167 30.552 1.00 9.59 124 PRO B N 1
ATOM 975 C CA . PRO A 1 124 ? 35.444 24.194 30.709 1.00 10.28 124 PRO B CA 1
ATOM 976 C C . PRO A 1 124 ? 36.051 24.219 32.081 1.00 9.27 124 PRO B C 1
ATOM 977 O O . PRO A 1 124 ? 35.370 23.941 33.072 1.00 10.21 124 PRO B O 1
ATOM 981 N N . ARG A 1 125 ? 37.316 24.603 32.151 1.00 9.97 125 ARG B N 1
ATOM 982 C CA . ARG A 1 125 ? 37.971 24.771 33.435 1.00 10.37 125 ARG B CA 1
ATOM 983 C C . ARG A 1 125 ? 37.454 25.993 34.180 1.00 9.97 125 ARG B C 1
ATOM 984 O O . ARG A 1 125 ? 37.321 25.990 35.387 1.00 11.16 125 ARG B O 1
ATOM 992 N N . LEU A 1 126 ? 37.183 27.055 33.430 1.00 9.42 126 LEU B N 1
ATOM 993 C CA . LEU A 1 126 ? 36.582 28.295 33.973 1.00 9.37 126 LEU B CA 1
ATOM 994 C C . LEU A 1 126 ? 35.596 28.817 32.955 1.00 8.07 126 LEU B C 1
ATOM 995 O O . LEU A 1 126 ? 35.813 28.693 31.749 1.00 8.49 126 LEU B O 1
ATOM 1000 N N . THR A 1 127 ? 34.512 29.403 33.468 1.00 8.19 127 THR B N 1
ATOM 1001 C CA . THR A 1 127 ? 33.482 30.030 32.677 1.00 7.75 127 THR B CA 1
ATOM 1002 C C . THR A 1 127 ? 33.269 31.426 33.243 1.00 7.72 127 THR B C 1
ATOM 1003 O O . THR A 1 127 ? 32.947 31.574 34.439 1.00 9.04 127 THR B O 1
ATOM 1007 N N . PHE A 1 128 ? 33.414 32.429 32.387 1.00 7.47 128 PHE B N 1
ATOM 1008 C CA . PHE A 1 128 ? 33.212 33.813 32.786 1.00 7.60 128 PHE B CA 1
ATOM 1009 C C . PHE A 1 128 ? 31.800 34.201 32.414 1.00 7.63 128 PHE B C 1
ATOM 1010 O O . PHE A 1 128 ? 31.452 34.236 31.216 1.00 8.75 128 PHE B O 1
ATOM 1018 N N . LEU A 1 129 ? 30.989 34.495 33.420 1.00 7.37 129 LEU B N 1
ATOM 1019 C CA . LEU A 1 129 ? 29.617 34.935 33.213 1.00 7.10 129 LEU B CA 1
ATOM 1020 C C . LEU A 1 129 ? 29.582 36.433 33.293 1.00 7.19 129 LEU B C 1
ATOM 1021 O O . LEU A 1 129 ? 29.925 37.028 34.340 1.00 7.93 129 LEU B O 1
ATOM 1026 N N . LEU A 1 130 ? 29.167 37.062 32.200 1.00 7.06 130 LEU B N 1
ATOM 1027 C CA A LEU A 1 130 ? 29.037 38.515 32.082 0.50 7.49 130 LEU B CA 1
ATOM 1028 C CA B LEU A 1 130 ? 29.053 38.517 32.105 0.50 7.64 130 LEU B CA 1
ATOM 1029 C C . LEU A 1 130 ? 27.609 38.824 32.484 1.00 7.64 130 LEU B C 1
ATOM 1030 O O . LEU A 1 130 ? 26.696 38.667 31.681 1.00 9.87 130 LEU B O 1
ATOM 1039 N N . ASP A 1 131 ? 27.402 39.222 33.751 1.00 7.92 131 ASP B N 1
ATOM 1040 C CA . ASP A 1 131 ? 26.061 39.371 34.295 1.00 8.24 131 ASP B CA 1
ATOM 1041 C C . ASP A 1 131 ? 25.566 40.812 34.196 1.00 8.53 131 ASP B C 1
ATOM 1042 O O . ASP A 1 131 ? 26.287 41.732 34.598 1.00 9.04 131 ASP B O 1
ATOM 1047 N N . LEU A 1 132 ? 24.342 40.997 33.702 1.00 9.07 132 LEU B N 1
ATOM 1048 C CA . LEU A 1 132 ? 23.683 42.310 33.699 1.00 9.46 132 LEU B CA 1
ATOM 1049 C C . LEU A 1 132 ? 22.195 42.088 33.516 1.00 9.94 132 LEU B C 1
ATOM 1050 O O . LEU A 1 132 ? 21.778 41.060 33.002 1.00 10.69 132 LEU B O 1
ATOM 1055 N N . PRO A 1 133 ? 21.376 43.095 33.895 1.00 9.67 133 PRO B N 1
ATOM 1056 C CA . PRO A 1 133 ? 19.967 43.014 33.574 1.00 10.73 133 PRO B CA 1
ATOM 1057 C C . PRO A 1 133 ? 19.716 43.060 32.068 1.00 10.42 133 PRO B C 1
ATOM 1058 O O . PRO A 1 133 ? 20.469 43.706 31.345 1.00 9.94 133 PRO B O 1
ATOM 1062 N N . PRO A 1 134 ? 18.632 42.458 31.577 1.00 10.80 134 PRO B N 1
ATOM 1063 C CA . PRO A 1 134 ? 18.373 42.524 30.156 1.00 10.89 134 PRO B CA 1
ATOM 1064 C C . PRO A 1 134 ? 18.298 43.960 29.573 1.00 9.96 134 PRO B C 1
ATOM 1065 O O . PRO A 1 134 ? 18.705 44.208 28.438 1.00 11.03 134 PRO B O 1
ATOM 1069 N N . GLU A 1 135 ? 17.788 44.886 30.381 1.00 11.05 135 GLU B N 1
ATOM 1070 C CA . GLU A 1 135 ? 17.658 46.301 29.986 1.00 11.04 135 GLU B CA 1
ATOM 1071 C C . GLU A 1 135 ? 18.979 46.965 29.828 1.00 10.16 135 GLU B C 1
ATOM 1072 O O . GLU A 1 135 ? 19.030 48.089 29.285 1.00 12.20 135 GLU B O 1
ATOM 1078 N N . ALA A 1 136 ? 20.058 46.383 30.301 1.00 9.46 136 ALA B N 1
ATOM 1079 C CA . ALA A 1 136 ? 21.394 46.944 30.229 1.00 9.34 136 ALA B CA 1
ATOM 1080 C C . ALA A 1 136 ? 22.205 46.363 29.109 1.00 9.18 136 ALA B C 1
ATOM 1081 O O . ALA A 1 136 ? 23.321 46.793 28.849 1.00 10.28 136 ALA B O 1
ATOM 1083 N N . ALA A 1 137 ? 21.688 45.309 28.459 1.00 9.55 137 ALA B N 1
ATOM 1084 C CA . ALA A 1 137 ? 22.420 44.645 27.396 1.00 10.01 137 ALA B CA 1
ATOM 1085 C C . ALA A 1 137 ? 22.601 45.548 26.213 1.00 11.51 137 ALA B C 1
ATOM 1086 O O . ALA A 1 137 ? 21.689 46.286 25.824 1.00 11.40 137 ALA B O 1
ATOM 1088 N N . LEU A 1 138 ? 23.804 45.520 25.644 1.00 16.37 138 LEU B N 1
ATOM 1089 C CA . LEU A 1 138 ? 24.168 46.689 24.827 1.00 23.17 138 LEU B CA 1
ATOM 1090 C C . LEU A 1 138 ? 23.687 46.406 23.447 1.00 24.96 138 LEU B C 1
ATOM 1091 O O . LEU A 1 138 ? 23.536 47.317 22.619 1.00 23.67 138 LEU B O 1
ATOM 1096 N N . ARG A 1 139 ? 23.561 45.094 23.209 1.00 29.07 139 ARG B N 1
ATOM 1097 C CA . ARG A 1 139 ? 22.713 44.438 22.191 1.00 37.90 139 ARG B CA 1
ATOM 1098 C C . ARG A 1 139 ? 22.010 43.226 22.842 1.00 32.75 139 ARG B C 1
ATOM 1099 O O . ARG A 1 139 ? 20.784 43.192 23.008 1.00 36.66 139 ARG B O 1
ATOM 1101 N N . GLY A 1 149 ? 6.810 45.700 29.850 1.00 41.47 149 GLY B N 1
ATOM 1102 C CA . GLY A 1 149 ? 7.610 44.958 28.870 1.00 30.13 149 GLY B CA 1
ATOM 1103 C C . GLY A 1 149 ? 7.556 43.450 29.076 1.00 24.84 149 GLY B C 1
ATOM 1104 O O . GLY A 1 149 ? 8.465 42.868 29.685 1.00 24.19 149 GLY B O 1
ATOM 1105 N N . LEU A 1 150 ? 6.510 42.799 28.558 1.00 21.13 150 LEU B N 1
ATOM 1106 C CA . LEU A 1 150 ? 6.288 41.358 28.813 1.00 19.73 150 LEU B CA 1
ATOM 1107 C C . LEU A 1 150 ? 7.396 40.490 28.232 1.00 17.84 150 LEU B C 1
ATOM 1108 O O . LEU A 1 150 ? 7.716 39.439 28.795 1.00 20.30 150 LEU B O 1
ATOM 1113 N N . GLY A 1 151 ? 7.976 40.938 27.115 1.00 18.84 151 GLY B N 1
ATOM 1114 C CA . GLY A 1 151 ? 9.049 40.239 26.435 1.00 17.81 151 GLY B CA 1
ATOM 1115 C C . GLY A 1 151 ? 10.306 40.108 27.293 1.00 15.11 151 GLY B C 1
ATOM 1116 O O . GLY A 1 151 ? 11.126 39.219 27.053 1.00 19.38 151 GLY B O 1
ATOM 1117 N N . LEU A 1 152 ? 10.484 41.031 28.261 1.00 18.05 152 LEU B N 1
ATOM 1118 C CA . LEU A 1 152 ? 11.637 40.973 29.176 1.00 16.25 152 LEU B CA 1
ATOM 1119 C C . LEU A 1 152 ? 11.572 39.757 30.144 1.00 16.23 152 LEU B C 1
ATOM 1120 O O . LEU A 1 152 ? 12.611 39.361 30.676 1.00 14.76 152 LEU B O 1
ATOM 1125 N N . GLU A 1 153 ? 10.386 39.159 30.366 1.00 14.84 153 GLU B N 1
ATOM 1126 C CA . GLU A 1 153 ? 10.273 38.062 31.329 1.00 14.04 153 GLU B CA 1
ATOM 1127 C C . GLU A 1 153 ? 11.159 36.893 30.952 1.00 12.31 153 GLU B C 1
ATOM 1128 O O . GLU A 1 153 ? 11.854 36.331 31.808 1.00 11.26 153 GLU B O 1
ATOM 1134 N N . PHE A 1 154 ? 11.132 36.476 29.692 1.00 11.66 154 PHE B N 1
ATOM 1135 C CA . PHE A 1 154 ? 12.017 35.403 29.233 1.00 10.61 154 PHE B CA 1
ATOM 1136 C C . PHE A 1 154 ? 13.469 35.739 29.558 1.00 8.75 154 PHE B C 1
ATOM 1137 O O . PHE A 1 154 ? 14.197 34.902 30.097 1.00 9.23 154 PHE B O 1
ATOM 1145 N N . PHE A 1 155 ? 13.911 36.951 29.221 1.00 9.25 155 PHE B N 1
ATOM 1146 C CA . PHE A 1 155 ? 15.317 37.293 29.417 1.00 9.54 155 PHE B CA 1
ATOM 1147 C C . PHE A 1 155 ? 15.696 37.324 30.880 1.00 8.96 155 PHE B C 1
ATOM 1148 O O . PHE A 1 155 ? 16.816 36.996 31.212 1.00 8.88 155 PHE B O 1
ATOM 1156 N N . ARG A 1 156 ? 14.779 37.761 31.743 1.00 8.76 156 ARG B N 1
ATOM 1157 C CA . ARG A 1 156 ? 15.065 37.690 33.169 1.00 8.32 156 ARG B CA 1
ATOM 1158 C C . ARG A 1 156 ? 15.193 36.245 33.645 1.00 7.89 156 ARG B C 1
ATOM 1159 O O . ARG A 1 156 ? 16.046 35.963 34.479 1.00 8.14 156 ARG B O 1
ATOM 1167 N N . ARG A 1 157 ? 14.372 35.333 33.111 1.00 7.51 157 ARG B N 1
ATOM 1168 C CA . ARG A 1 157 ? 14.548 33.913 33.452 1.00 7.94 157 ARG B CA 1
ATOM 1169 C C . ARG A 1 157 ? 15.922 33.404 33.052 1.00 7.25 157 ARG B C 1
ATOM 1170 O O . ARG A 1 157 ? 16.555 32.625 33.778 1.00 7.48 157 ARG B O 1
ATOM 1178 N N . VAL A 1 158 ? 16.376 33.808 31.876 1.00 7.37 158 VAL B N 1
ATOM 1179 C CA . VAL A 1 158 ? 17.696 33.391 31.414 1.00 7.49 158 VAL B CA 1
ATOM 1180 C C . VAL A 1 158 ? 18.778 33.989 32.310 1.00 7.45 158 VAL B C 1
ATOM 1181 O O . VAL A 1 158 ? 19.715 33.303 32.732 1.00 7.88 158 VAL B O 1
ATOM 1185 N N . ARG A 1 159 ? 18.676 35.289 32.602 1.00 7.45 159 ARG B N 1
ATOM 1186 C CA . ARG A 1 159 ? 19.659 35.963 33.439 1.00 8.24 159 ARG B CA 1
ATOM 1187 C C . ARG A 1 159 ? 19.754 35.264 34.800 1.00 7.40 159 ARG B C 1
ATOM 1188 O O . ARG A 1 159 ? 20.841 34.961 35.275 1.00 8.00 159 ARG B O 1
ATOM 1196 N N . GLU A 1 160 ? 18.598 35.066 35.437 1.00 7.07 160 GLU B N 1
ATOM 1197 C CA . GLU A 1 160 ? 18.567 34.408 36.722 1.00 7.13 160 GLU B CA 1
ATOM 1198 C C . GLU A 1 160 ? 19.031 32.971 36.629 1.00 6.73 160 GLU B C 1
ATOM 1199 O O . GLU A 1 160 ? 19.666 32.454 37.563 1.00 7.14 160 GLU B O 1
ATOM 1205 N N . GLY A 1 161 ? 18.733 32.307 35.523 1.00 6.74 161 GLY B N 1
ATOM 1206 C CA . GLY A 1 161 ? 19.198 30.935 35.326 1.00 6.46 161 GLY B CA 1
ATOM 1207 C C . GLY A 1 161 ? 20.709 30.859 35.316 1.00 6.17 161 GLY B C 1
ATOM 1208 O O . GLY A 1 161 ? 21.297 29.993 35.943 1.00 6.36 161 GLY B O 1
ATOM 1209 N N . TYR A 1 162 ? 21.338 31.776 34.584 1.00 6.54 162 TYR B N 1
ATOM 1210 C CA . TYR A 1 162 ? 22.804 31.840 34.627 1.00 6.45 162 TYR B CA 1
ATOM 1211 C C . TYR A 1 162 ? 23.337 32.032 36.037 1.00 6.22 162 TYR B C 1
ATOM 1212 O O . TYR A 1 162 ? 24.314 31.393 36.399 1.00 6.55 162 TYR B O 1
ATOM 1221 N N . LEU A 1 163 ? 22.728 32.927 36.781 1.00 6.36 163 LEU B N 1
ATOM 1222 C CA . LEU A 1 163 ? 23.181 33.143 38.177 1.00 6.43 163 LEU B CA 1
ATOM 1223 C C . LEU A 1 163 ? 23.003 31.894 39.024 1.00 6.33 163 LEU B C 1
ATOM 1224 O O . LEU A 1 163 ? 23.808 31.630 39.900 1.00 6.65 163 LEU B O 1
ATOM 1229 N N . ALA A 1 164 ? 21.923 31.158 38.787 1.00 6.53 164 ALA B N 1
ATOM 1230 C CA . ALA A 1 164 ? 21.694 29.899 39.481 1.00 6.68 164 ALA B CA 1
ATOM 1231 C C . ALA A 1 164 ? 22.764 28.879 39.118 1.00 6.54 164 ALA B C 1
ATOM 1232 O O . ALA A 1 164 ? 23.288 28.185 40.001 1.00 7.22 164 ALA B O 1
ATOM 1234 N N . LEU A 1 165 ? 23.088 28.771 37.835 1.00 6.44 165 LEU B N 1
ATOM 1235 C CA . LEU A 1 165 ? 24.168 27.867 37.430 1.00 6.70 165 LEU B CA 1
ATOM 1236 C C . LEU A 1 165 ? 25.471 28.237 38.121 1.00 6.87 165 LEU B C 1
ATOM 1237 O O . LEU A 1 165 ? 26.220 27.374 38.606 1.00 7.19 165 LEU B O 1
ATOM 1242 N N . ALA A 1 166 ? 25.746 29.534 38.177 1.00 6.26 166 ALA B N 1
ATOM 1243 C CA . ALA A 1 166 ? 26.994 29.996 38.765 1.00 6.81 166 ALA B CA 1
ATOM 1244 C C . ALA A 1 166 ? 27.089 29.688 40.246 1.00 6.48 166 ALA B C 1
ATOM 1245 O O . ALA A 1 166 ? 28.152 29.289 40.718 1.00 7.55 166 ALA B O 1
ATOM 1247 N N . ARG A 1 167 ? 25.998 29.874 40.971 1.00 6.58 167 ARG B N 1
ATOM 1248 C CA . ARG A 1 167 ? 26.092 29.628 42.418 1.00 8.38 167 ARG B CA 1
ATOM 1249 C C . ARG A 1 167 ? 26.121 28.140 42.719 1.00 7.93 167 ARG B C 1
ATOM 1250 O O . ARG A 1 167 ? 26.570 27.773 43.799 1.00 9.11 167 ARG B O 1
ATOM 1258 N N . ALA A 1 168 ? 25.717 27.268 41.783 1.00 7.66 168 ALA B N 1
ATOM 1259 C CA . ALA A 1 168 ? 25.843 25.838 41.970 1.00 7.86 168 ALA B CA 1
ATOM 1260 C C . ALA A 1 168 ? 27.259 25.306 41.716 1.00 8.00 168 ALA B C 1
ATOM 1261 O O . ALA A 1 168 ? 27.616 24.238 42.210 1.00 9.71 168 ALA B O 1
ATOM 1263 N N . GLU A 1 169 ? 28.029 26.055 40.921 1.00 8.37 169 GLU B N 1
ATOM 1264 C CA . GLU A 1 169 ? 29.392 25.656 40.574 1.00 9.04 169 GLU B CA 1
ATOM 1265 C C . GLU A 1 169 ? 30.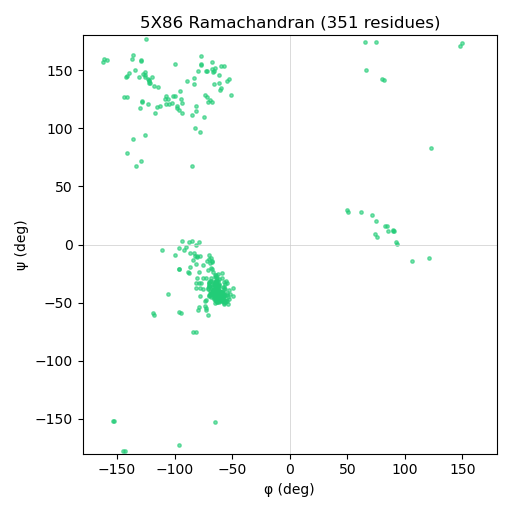361 26.817 40.733 1.00 8.18 169 GLU B C 1
ATOM 1266 O O . GLU A 1 169 ? 30.949 27.298 39.759 1.00 9.20 169 GLU B O 1
ATOM 1272 N N . PRO A 1 170 ? 30.556 27.229 41.988 1.00 9.42 170 PRO B N 1
ATOM 1273 C CA . PRO A 1 170 ? 31.404 28.399 42.220 1.00 10.93 170 PRO B CA 1
ATOM 1274 C C . PRO A 1 170 ? 32.889 28.180 41.954 1.00 11.40 170 PRO B C 1
ATOM 1275 O O . PRO A 1 170 ? 33.638 29.159 41.961 1.00 16.36 170 PRO B O 1
ATOM 1279 N N . GLY A 1 171 ? 33.320 26.941 41.785 1.00 11.80 171 GLY B N 1
ATOM 1280 C CA . GLY A 1 171 ? 34.682 26.666 41.384 1.00 12.94 171 GLY B CA 1
ATOM 1281 C C . GLY A 1 171 ? 34.947 26.727 39.904 1.00 12.32 171 GLY B C 1
ATOM 1282 O O . GLY A 1 171 ? 36.094 26.691 39.478 1.00 18.08 171 GLY B O 1
ATOM 1283 N N . ARG A 1 172 ? 33.891 26.755 39.106 1.00 8.83 172 ARG B N 1
ATOM 1284 C CA . ARG A 1 172 ? 34.004 26.881 37.661 1.00 8.30 172 ARG B CA 1
ATOM 1285 C C . ARG A 1 172 ? 33.622 28.284 37.158 1.00 8.78 172 ARG B C 1
ATOM 1286 O O . ARG A 1 172 ? 34.278 28.818 36.267 1.00 9.05 172 ARG B O 1
ATOM 1294 N N . PHE A 1 173 ? 32.547 28.853 37.686 1.00 8.54 173 PHE B N 1
ATOM 1295 C CA . PHE A 1 173 ? 32.108 30.147 37.253 1.00 8.19 173 PHE B CA 1
ATOM 1296 C C . PHE A 1 173 ? 32.844 31.292 37.950 1.00 8.63 173 PHE B C 1
ATOM 1297 O O . PHE A 1 173 ? 33.123 31.229 39.154 1.00 11.98 173 PHE B O 1
ATOM 1305 N N . VAL A 1 174 ? 33.075 32.336 37.169 1.00 7.91 174 VAL B N 1
ATOM 1306 C CA . VAL A 1 174 ? 33.490 33.625 37.681 1.00 7.92 174 VAL B CA 1
ATOM 1307 C C . VAL A 1 174 ? 32.429 34.585 37.171 1.00 7.72 174 VAL B C 1
ATOM 1308 O O . VAL A 1 174 ? 32.257 34.734 35.958 1.00 8.99 174 VAL B O 1
ATOM 1312 N N . VAL A 1 175 ? 31.739 35.268 38.071 1.00 7.84 175 VAL B N 1
ATOM 1313 C CA . VAL A 1 175 ? 30.679 36.171 37.683 1.00 7.59 175 VAL B CA 1
ATOM 1314 C C . VAL A 1 175 ? 31.235 37.602 37.737 1.00 7.37 175 VAL B C 1
ATOM 1315 O O . VAL A 1 175 ? 31.758 38.022 38.781 1.00 8.44 175 VAL B O 1
ATOM 1319 N N . LEU A 1 176 ? 31.058 38.327 36.628 1.00 8.34 176 LEU B N 1
ATOM 1320 C CA . LEU A 1 176 ? 31.538 39.697 36.478 1.00 8.75 176 LEU B CA 1
ATOM 1321 C C . LEU A 1 176 ? 30.382 40.613 36.216 1.00 8.43 176 LEU B C 1
ATOM 1322 O O . LEU A 1 176 ? 29.398 40.252 35.560 1.00 9.04 176 LEU B O 1
ATOM 1327 N N . ASP A 1 177 ? 30.480 41.835 36.762 1.00 9.92 177 ASP B N 1
ATOM 1328 C CA A ASP A 1 177 ? 29.614 42.966 36.544 0.50 10.36 177 ASP B CA 1
ATOM 1329 C CA B ASP A 1 177 ? 29.431 42.815 36.461 0.50 9.91 177 ASP B CA 1
ATOM 1330 C C . ASP A 1 177 ? 29.778 43.418 35.091 1.00 10.43 177 ASP B C 1
ATOM 1331 O O . ASP A 1 177 ? 30.738 44.199 34.849 1.00 11.64 177 ASP B O 1
ATOM 1340 N N . ALA A 1 178 ? 28.935 42.990 34.169 1.00 9.46 178 ALA B N 1
ATOM 1341 C CA . ALA A 1 178 ? 29.126 43.320 32.744 1.00 9.53 178 ALA B CA 1
ATOM 1342 C C . ALA A 1 178 ? 28.881 44.777 32.420 1.00 11.45 178 ALA B C 1
ATOM 1343 O O . ALA A 1 178 ? 29.125 45.190 31.281 1.00 12.45 178 ALA B O 1
ATOM 1345 N N . THR A 1 179 ? 28.347 45.558 33.382 1.00 13.88 179 THR B N 1
ATOM 1346 C CA . THR A 1 179 ? 28.113 46.981 33.140 1.00 15.46 179 THR B CA 1
ATOM 1347 C C . THR A 1 179 ? 29.391 47.789 33.364 1.00 16.18 179 THR B C 1
ATOM 1348 O O . THR A 1 179 ? 29.379 48.989 33.098 1.00 20.97 179 THR B O 1
ATOM 1352 N N . LEU A 1 180 ? 30.448 47.209 33.921 1.00 15.47 180 LEU B N 1
ATOM 1353 C CA A LEU A 1 180 ? 31.742 47.888 34.181 0.50 16.64 180 LEU B CA 1
ATOM 1354 C CA B LEU A 1 180 ? 31.715 47.912 34.170 0.50 18.47 180 LEU B CA 1
ATOM 1355 C C . LEU A 1 180 ? 32.415 48.228 32.868 1.00 17.29 180 LEU B C 1
ATOM 1356 O O . LEU A 1 180 ? 32.127 47.626 31.838 1.00 17.18 180 LEU B O 1
ATOM 1365 N N . PRO A 1 181 ? 33.383 49.149 32.909 1.00 19.00 181 PRO B N 1
ATOM 1366 C CA . PRO A 1 181 ? 34.105 49.386 31.667 1.00 18.96 181 PRO B CA 1
ATOM 1367 C C . PRO A 1 181 ? 34.858 48.169 31.135 1.00 16.75 181 PRO B C 1
ATOM 1368 O O . PRO A 1 181 ? 35.346 47.342 31.888 1.00 17.51 181 PRO B O 1
ATOM 1372 N N . GLU A 1 182 ? 34.896 48.084 29.818 1.00 17.27 182 GLU B N 1
ATOM 1373 C CA . GLU A 1 182 ? 35.454 46.945 29.147 1.00 15.43 182 GLU B CA 1
ATOM 1374 C C . GLU A 1 182 ? 36.854 46.559 29.599 1.00 15.84 182 GLU B C 1
ATOM 1375 O O . GLU A 1 182 ? 37.133 45.365 29.798 1.00 15.41 182 GLU B O 1
ATOM 1381 N N . GLU A 1 183 ? 37.720 47.545 29.797 1.00 20.54 183 GLU B N 1
ATOM 1382 C CA . GLU A 1 183 ? 39.109 47.259 30.153 1.00 22.95 183 GLU B CA 1
ATOM 1383 C C . GLU A 1 183 ? 39.201 46.710 31.558 1.00 20.84 183 GLU B C 1
ATOM 1384 O O . GLU A 1 183 ? 40.057 45.870 31.858 1.00 20.77 183 GLU B O 1
ATOM 1390 N N . GLU A 1 184 ? 38.309 47.186 32.423 1.00 18.78 184 GLU B N 1
ATOM 1391 C CA . GLU A 1 184 ? 38.286 46.705 33.796 1.00 19.56 184 GLU B CA 1
ATOM 1392 C C . GLU A 1 184 ? 37.825 45.262 33.877 1.00 16.94 184 GLU B C 1
ATOM 1393 O O . GLU A 1 184 ? 38.365 44.466 34.643 1.00 17.87 184 GLU B O 1
ATOM 1399 N N . ILE A 1 185 ? 36.796 44.933 33.105 1.00 14.41 185 ILE B N 1
ATOM 1400 C CA . ILE A 1 185 ? 36.338 43.540 33.043 1.00 13.13 185 ILE B CA 1
ATOM 1401 C C . ILE A 1 185 ? 37.496 42.658 32.539 1.00 12.72 185 ILE B C 1
ATOM 1402 O O . ILE A 1 185 ? 37.734 41.578 33.080 1.00 12.77 185 ILE B O 1
ATOM 1407 N N . ALA A 1 186 ? 38.199 43.090 31.494 1.00 13.54 186 ALA B N 1
ATOM 1408 C CA . ALA A 1 186 ? 39.286 42.296 30.932 1.00 13.59 186 ALA B CA 1
ATOM 1409 C C . ALA A 1 186 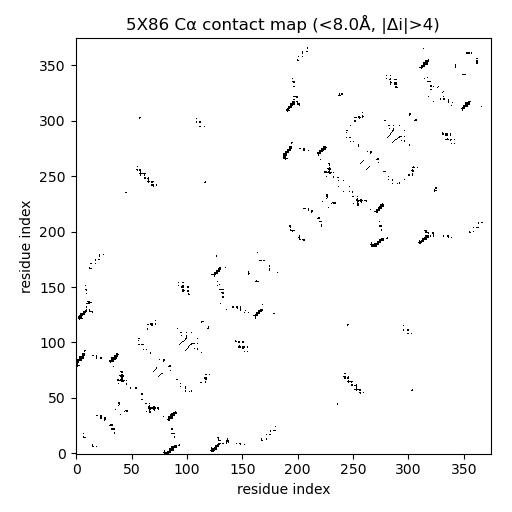? 40.394 42.036 31.959 1.00 14.93 186 ALA B C 1
ATOM 1410 O O . ALA A 1 186 ? 40.930 40.929 32.070 1.00 14.92 186 ALA B O 1
ATOM 1412 N N . ARG A 1 187 ? 40.731 43.070 32.715 1.00 15.37 187 ARG B N 1
ATOM 1413 C CA . ARG A 1 187 ? 41.727 42.913 33.761 1.00 17.40 187 ARG B CA 1
ATOM 1414 C C . ARG A 1 187 ? 41.282 41.916 34.834 1.00 16.41 187 ARG B C 1
ATOM 1415 O O . ARG A 1 187 ? 42.098 41.144 35.317 1.00 16.62 187 ARG B O 1
ATOM 1423 N N . ALA A 1 188 ? 40.006 41.938 35.197 1.00 15.00 188 ALA B N 1
ATOM 1424 C CA . ALA A 1 188 ? 39.486 40.985 36.190 1.00 15.77 188 ALA B CA 1
ATOM 1425 C C . ALA A 1 188 ? 39.567 39.560 35.641 1.00 14.47 188 ALA B C 1
ATOM 1426 O O . ALA A 1 188 ? 39.951 38.631 36.347 1.00 15.96 188 ALA B O 1
ATOM 1428 N N . ILE A 1 189 ? 39.209 39.360 34.377 1.00 12.84 189 ILE B N 1
ATOM 1429 C CA . ILE A 1 189 ? 39.343 38.034 33.736 1.00 12.47 189 ILE B CA 1
ATOM 1430 C C . ILE A 1 189 ? 40.792 37.551 33.774 1.00 14.54 189 ILE B C 1
ATOM 1431 O O . ILE A 1 189 ? 41.094 36.387 34.143 1.00 14.34 189 ILE B O 1
ATOM 1436 N N . GLN A 1 190 ? 41.697 38.453 33.416 1.00 14.54 190 GLN B N 1
ATOM 1437 C CA . GLN A 1 190 ? 43.111 38.107 33.450 1.00 15.38 190 GLN B CA 1
ATOM 1438 C C . GLN A 1 190 ? 43.573 37.697 34.808 1.00 16.58 190 GLN B C 1
ATOM 1439 O O . GLN A 1 190 ? 44.352 36.749 34.923 1.00 17.27 190 GLN B O 1
ATOM 1445 N N . ALA A 1 191 ? 43.111 38.403 35.836 1.00 16.76 191 ALA B N 1
ATOM 1446 C CA . ALA A 1 191 ? 43.556 38.105 37.210 1.00 17.65 191 ALA B CA 1
ATOM 1447 C C . ALA A 1 191 ? 43.089 36.710 37.621 1.00 18.23 191 ALA B C 1
ATOM 1448 O O . ALA A 1 191 ? 43.809 35.977 38.293 1.00 19.40 191 ALA B O 1
ATOM 1450 N N . HIS A 1 192 ? 41.875 36.344 37.211 1.00 17.64 192 HIS B N 1
ATOM 1451 C CA . HIS A 1 192 ? 41.317 35.036 37.543 1.00 19.52 192 HIS B CA 1
ATOM 1452 C C . HIS A 1 192 ? 42.034 33.945 36.794 1.00 20.68 192 HIS B C 1
ATOM 1453 O O . HIS A 1 192 ? 42.185 32.847 37.284 1.00 25.80 192 HIS B O 1
ATOM 1460 N N . LEU A 1 193 ? 42.487 34.258 35.585 1.00 19.16 193 LEU B N 1
ATOM 1461 C CA . LEU A 1 193 ? 43.124 33.251 34.764 1.00 21.34 193 LEU B CA 1
ATOM 1462 C C . LEU A 1 193 ? 44.581 32.991 35.093 1.00 22.60 193 LEU B C 1
ATOM 1463 O O . LEU A 1 193 ? 45.045 31.875 34.982 1.00 27.01 193 LEU B O 1
ATOM 1468 N N . ARG A 1 194 ? 45.310 34.011 35.518 1.00 23.94 194 ARG B N 1
ATOM 1469 C CA . ARG A 1 194 ? 46.763 33.857 35.672 1.00 25.56 194 ARG B CA 1
ATOM 1470 C C . ARG A 1 194 ? 47.227 32.667 36.518 1.00 25.57 194 ARG B C 1
ATOM 1471 O O . ARG A 1 194 ? 48.194 32.019 36.157 1.00 32.49 194 ARG B O 1
ATOM 1479 N N . PRO A 1 195 ? 46.534 32.351 37.622 1.00 26.55 195 PRO B N 1
ATOM 1480 C CA . PRO A 1 195 ? 46.960 31.124 38.322 1.00 25.82 195 PRO B CA 1
ATOM 1481 C C . PRO A 1 195 ? 46.909 29.828 37.485 1.00 26.27 195 PRO B C 1
ATOM 1482 O O . PRO A 1 195 ? 47.619 28.875 37.794 1.00 33.91 195 PRO B O 1
ATOM 1486 N N . LEU A 1 196 ? 46.072 29.790 36.449 1.00 26.26 196 LEU B N 1
ATOM 1487 C CA . LEU A 1 196 ? 45.854 28.554 35.670 1.00 30.20 196 LEU B CA 1
ATOM 1488 C C . LEU A 1 196 ? 46.736 28.383 34.421 1.00 32.59 196 LEU B C 1
ATOM 1489 O O . LEU A 1 196 ? 46.600 27.388 33.696 1.00 42.08 196 LEU B O 1
ATOM 1494 N N . LEU A 1 197 ? 47.655 29.306 34.171 1.00 37.89 197 LEU B N 1
ATOM 1495 C CA . LEU A 1 197 ? 48.450 29.265 32.946 1.00 40.92 197 LEU B CA 1
ATOM 1496 C C . LEU A 1 197 ? 49.813 28.619 33.172 1.00 42.70 197 LEU B C 1
ATOM 1497 O O . LEU A 1 197 ? 50.620 29.123 33.946 1.00 50.52 197 LEU B O 1
ATOM 1502 N N . PRO B 1 2 ? -7.620 9.253 21.418 1.00 51.13 2 PRO A N 1
ATOM 1503 C CA . PRO B 1 2 ? -8.148 8.550 20.253 1.00 39.63 2 PRO A CA 1
ATOM 1504 C C . PRO B 1 2 ? -7.116 8.486 19.133 1.00 36.86 2 PRO A C 1
ATOM 1505 O O . PRO B 1 2 ? -5.920 8.723 19.374 1.00 41.06 2 PRO A O 1
ATOM 1509 N N . GLY B 1 3 ? -7.558 8.156 17.927 1.00 25.57 3 GLY A N 1
ATOM 1510 C CA . GLY B 1 3 ? -6.635 7.980 16.815 1.00 19.41 3 GLY A CA 1
ATOM 1511 C C . GLY B 1 3 ? -5.874 6.665 16.929 1.00 17.01 3 GLY A C 1
ATOM 1512 O O . GLY B 1 3 ? -5.998 5.925 17.897 1.00 21.47 3 GLY A O 1
ATOM 1513 N N . LEU B 1 4 ? -5.097 6.344 15.903 1.00 11.70 4 LEU A N 1
ATOM 1514 C CA . LEU B 1 4 ? -4.284 5.128 15.851 1.00 10.85 4 LEU A CA 1
ATOM 1515 C C . LEU B 1 4 ? -2.976 5.488 15.190 1.00 9.38 4 LEU A C 1
ATOM 1516 O O . LEU B 1 4 ? -2.986 6.020 14.088 1.00 10.64 4 LEU A O 1
ATOM 1521 N N . PHE B 1 5 ? -1.865 5.171 15.855 1.00 9.05 5 PHE A N 1
ATOM 1522 C CA . PHE B 1 5 ? -0.528 5.501 15.353 1.00 8.39 5 PHE A CA 1
ATOM 1523 C C . PHE B 1 5 ? 0.140 4.232 14.821 1.00 7.66 5 PHE A C 1
ATOM 1524 O O . PHE B 1 5 ? 0.332 3.271 15.585 1.00 8.78 5 PHE A O 1
ATOM 1532 N N . LEU B 1 6 ? 0.500 4.267 13.544 1.00 7.71 6 LEU A N 1
ATOM 1533 C CA . LEU B 1 6 ? 1.134 3.123 12.880 1.00 7.61 6 LEU A CA 1
ATOM 1534 C C . LEU B 1 6 ? 2.422 3.581 12.262 1.00 7.43 6 LEU A C 1
ATOM 1535 O O . LEU B 1 6 ? 2.486 4.703 11.730 1.00 8.10 6 LEU A O 1
ATOM 1540 N N . THR B 1 7 ? 3.461 2.748 12.263 1.00 6.73 7 THR A N 1
ATOM 1541 C CA . THR B 1 7 ? 4.672 3.084 11.551 1.00 6.85 7 THR A CA 1
ATOM 1542 C C . THR B 1 7 ? 5.115 1.948 10.644 1.00 6.72 7 THR A C 1
ATOM 1543 O O . THR B 1 7 ? 4.731 0.780 10.823 1.00 7.74 7 THR A O 1
ATOM 1547 N N . LEU B 1 8 ? 5.931 2.323 9.657 1.00 6.86 8 LEU A N 1
ATOM 1548 C CA . LEU B 1 8 ? 6.607 1.396 8.757 1.00 7.45 8 LEU A CA 1
ATOM 1549 C C . LEU B 1 8 ? 8.091 1.597 8.858 1.00 6.44 8 LEU A C 1
ATOM 1550 O O . LEU B 1 8 ? 8.560 2.745 8.975 1.00 7.09 8 LEU A O 1
ATOM 1555 N N . GLU B 1 9 ? 8.822 0.485 8.853 1.00 6.33 9 GLU A N 1
ATOM 1556 C CA . GLU B 1 9 ? 10.272 0.462 9.039 1.00 6.26 9 GLU A CA 1
ATOM 1557 C C . GLU B 1 9 ? 10.909 -0.480 8.050 1.00 6.55 9 GLU A C 1
ATOM 1558 O O . GLU B 1 9 ? 10.260 -1.399 7.546 1.00 7.53 9 GLU A O 1
ATOM 1564 N N . GLY B 1 10 ? 12.217 -0.330 7.872 1.00 7.31 10 GLY A N 1
ATOM 1565 C CA . GLY B 1 10 ? 13.021 -1.198 7.048 1.00 8.04 10 GLY A CA 1
ATOM 1566 C C . GLY B 1 10 ? 14.146 -0.489 6.401 1.00 8.44 10 GLY A C 1
ATOM 1567 O O . GLY B 1 10 ? 14.187 0.747 6.414 1.00 8.60 10 GLY A O 1
ATOM 1568 N N . LEU B 1 11 ? 15.044 -1.244 5.773 1.00 9.03 11 LEU A N 1
ATOM 1569 C CA . LEU B 1 11 ? 16.120 -0.627 5.024 1.00 10.44 11 LEU A CA 1
ATOM 1570 C C . LEU B 1 11 ? 15.573 0.165 3.834 1.00 11.28 11 LEU A C 1
ATOM 1571 O O . LEU B 1 11 ? 14.468 -0.088 3.327 1.00 11.08 11 LEU A O 1
ATOM 1576 N N A ASP B 1 12 ? 16.428 1.067 3.377 0.50 13.98 12 ASP A N 1
ATOM 1577 N N B ASP B 1 12 ? 16.295 1.162 3.346 0.50 14.52 12 ASP A N 1
ATOM 1578 C CA A ASP B 1 12 ? 16.328 1.715 2.080 0.50 15.23 12 ASP A CA 1
ATOM 1579 C CA B ASP B 1 12 ? 15.838 1.792 2.104 0.50 15.17 12 ASP A CA 1
ATOM 1580 C C A ASP B 1 12 ? 16.002 0.657 0.964 0.50 15.12 12 ASP A C 1
ATOM 1581 C C B ASP B 1 12 ? 15.918 0.743 1.016 0.50 15.37 12 ASP A C 1
ATOM 1582 O O A ASP B 1 12 ? 16.771 -0.302 0.836 0.50 14.16 12 ASP A O 1
ATOM 1583 O O B ASP B 1 12 ? 16.859 -0.051 0.934 0.50 19.02 12 ASP A O 1
ATOM 1592 N N . GLY B 1 13 ? 14.885 0.761 0.215 1.00 15.00 13 GLY A N 1
ATOM 1593 C CA . GLY B 1 13 ? 14.660 -0.198 -0.861 1.00 15.84 13 GLY A CA 1
ATOM 1594 C C . GLY B 1 13 ? 13.843 -1.398 -0.425 1.00 14.32 13 GLY A C 1
ATOM 1595 O O . GLY B 1 13 ? 13.642 -2.314 -1.186 1.00 15.55 13 GLY A O 1
ATOM 1596 N N . SER B 1 14 ? 13.397 -1.406 0.831 1.00 10.87 14 SER A N 1
ATOM 1597 C CA . SER B 1 14 ? 12.650 -2.554 1.380 1.00 9.88 14 SER A CA 1
ATOM 1598 C C . SER B 1 14 ? 11.175 -2.558 0.983 1.00 9.49 14 SER A C 1
ATOM 1599 O O . SER B 1 14 ? 10.504 -3.518 1.272 1.00 11.11 14 SER A O 1
ATOM 1602 N N . GLY B 1 15 ? 10.674 -1.461 0.403 1.00 11.06 15 GLY A N 1
ATOM 1603 C CA . GLY B 1 15 ? 9.275 -1.350 0.082 1.00 10.62 15 GLY A CA 1
ATOM 1604 C C . GLY B 1 15 ? 8.442 -0.713 1.154 1.00 9.88 15 GLY A C 1
ATOM 1605 O O . GLY B 1 15 ? 7.228 -0.623 1.048 1.00 9.90 15 GLY A O 1
ATOM 1606 N N . LYS B 1 16 ? 9.082 -0.288 2.232 1.00 10.55 16 LYS A N 1
ATOM 1607 C CA A LYS B 1 16 ? 8.248 0.237 3.298 0.50 10.85 16 LYS A CA 1
ATOM 1608 C CA B LYS B 1 16 ? 8.452 0.373 3.336 0.50 10.95 16 LYS A CA 1
ATOM 1609 C C . LYS B 1 16 ? 7.576 1.556 2.862 1.00 9.70 16 LYS A C 1
ATOM 1610 O O . LYS B 1 16 ? 6.417 1.793 3.277 1.00 10.20 16 LYS A O 1
ATOM 1621 N N . THR B 1 17 ? 8.169 2.368 1.991 1.00 10.49 17 THR A N 1
ATOM 1622 C CA . THR B 1 17 ? 7.473 3.563 1.464 1.00 9.50 17 THR A CA 1
ATOM 1623 C C . THR B 1 17 ? 6.231 3.197 0.626 1.00 9.47 17 THR A C 1
ATOM 1624 O O . THR B 1 17 ? 5.139 3.722 0.789 1.00 10.45 17 THR A O 1
ATOM 1628 N N . THR B 1 18 ? 6.433 2.269 -0.295 1.00 8.69 18 THR A N 1
ATOM 1629 C CA . THR B 1 18 ? 5.317 1.761 -1.090 1.00 10.07 18 THR A CA 1
ATOM 1630 C C . THR B 1 18 ? 4.163 1.291 -0.195 1.00 8.40 18 THR A C 1
ATOM 1631 O O . THR B 1 18 ? 2.984 1.539 -0.441 1.00 9.06 18 THR A O 1
ATOM 1635 N N . GLN B 1 19 ? 4.503 0.521 0.827 1.00 7.53 19 GLN A N 1
ATOM 1636 C CA . GLN B 1 19 ? 3.478 -0.014 1.700 1.00 7.11 19 GLN A CA 1
ATOM 1637 C C . GLN B 1 19 ? 2.806 1.061 2.553 1.00 7.09 19 GLN A C 1
ATOM 1638 O O . GLN B 1 19 ? 1.601 0.952 2.842 1.00 7.97 19 GLN A O 1
ATOM 1644 N N . ALA B 1 20 ? 3.555 2.068 2.988 1.00 7.63 20 ALA A N 1
ATOM 1645 C CA . ALA B 1 20 ? 2.939 3.158 3.775 1.00 7.80 20 ALA A CA 1
ATOM 1646 C C . ALA B 1 20 ? 1.869 3.866 2.945 1.00 7.94 20 ALA A C 1
ATOM 1647 O O . ALA B 1 20 ? 0.766 4.149 3.427 1.00 9.01 20 ALA A O 1
ATOM 1649 N N . ARG B 1 21 ? 2.189 4.137 1.684 1.00 8.48 21 ARG A N 1
ATOM 1650 C CA . ARG B 1 21 ? 1.282 4.831 0.790 1.00 9.50 21 ARG A CA 1
ATOM 1651 C C . ARG B 1 21 ? 0.092 3.979 0.405 1.00 9.42 21 ARG A C 1
ATOM 1652 O O . ARG B 1 21 ? -1.055 4.440 0.422 1.00 10.50 21 ARG A O 1
ATOM 1660 N N . ARG B 1 22 ? 0.349 2.713 0.097 1.00 9.24 22 ARG A N 1
ATOM 1661 C CA A ARG B 1 22 ? -0.729 1.771 -0.165 0.50 9.02 22 ARG A CA 1
ATOM 1662 C CA B ARG B 1 22 ? -0.747 1.808 -0.180 0.50 9.13 22 ARG A CA 1
ATOM 1663 C C . ARG B 1 22 ? -1.704 1.705 1.025 1.00 9.54 22 ARG A C 1
ATOM 1664 O O . ARG B 1 22 ? -2.917 1.686 0.857 1.00 10.91 22 ARG A O 1
ATOM 1679 N N . LEU B 1 23 ? -1.145 1.645 2.238 1.00 9.17 23 LEU A N 1
ATOM 1680 C CA . LEU B 1 23 ? -1.966 1.512 3.425 1.00 9.27 23 LEU A CA 1
ATOM 1681 C C . LEU B 1 23 ? -2.822 2.778 3.643 1.00 8.88 23 LEU A C 1
ATOM 1682 O O . LEU B 1 23 ? -4.028 2.698 3.940 1.00 9.60 23 LEU A O 1
ATOM 1687 N N . ALA B 1 24 ? -2.217 3.937 3.460 1.00 8.57 24 ALA A N 1
ATOM 1688 C CA . ALA B 1 24 ? -2.950 5.184 3.610 1.00 9.00 24 ALA A CA 1
ATOM 1689 C C . ALA B 1 24 ? -4.164 5.196 2.679 1.00 9.63 24 ALA A C 1
ATOM 1690 O O . ALA B 1 24 ? -5.289 5.503 3.076 1.00 10.18 24 ALA A O 1
ATOM 1692 N N . ALA B 1 25 ? -3.926 4.829 1.401 1.00 10.23 25 ALA A N 1
ATOM 1693 C CA . ALA B 1 25 ? -5.007 4.845 0.437 1.00 11.51 25 ALA A CA 1
ATOM 1694 C C . ALA B 1 25 ? -6.071 3.810 0.796 1.00 10.72 25 ALA A C 1
ATOM 1695 O O . ALA B 1 25 ? -7.282 4.051 0.665 1.00 12.58 25 ALA A O 1
ATOM 1697 N N . PHE B 1 26 ? -5.645 2.635 1.210 1.00 11.28 26 PHE A N 1
ATOM 1698 C CA . PHE B 1 26 ? -6.553 1.578 1.626 1.00 12.65 26 PHE A CA 1
ATOM 1699 C C . PHE B 1 26 ? -7.498 2.024 2.723 1.00 11.56 26 PHE A C 1
ATOM 1700 O O . PHE B 1 26 ? -8.703 1.830 2.668 1.00 13.20 26 PHE A O 1
ATOM 1708 N N . LEU B 1 27 ? -6.934 2.643 3.735 1.00 11.18 27 LEU A N 1
ATOM 1709 C CA . LEU B 1 27 ? -7.716 3.111 4.874 1.00 11.09 27 LEU A CA 1
ATOM 1710 C C . LEU B 1 27 ? -8.625 4.251 4.491 1.00 11.62 27 LEU A C 1
ATOM 1711 O O . LEU B 1 27 ? -9.772 4.317 4.925 1.00 13.59 27 LEU A O 1
ATOM 1716 N N . GLU B 1 28 ? -8.126 5.161 3.674 1.00 11.49 28 GLU A N 1
ATOM 1717 C CA . GLU B 1 28 ? -8.967 6.232 3.206 1.00 12.72 28 GLU A CA 1
ATOM 1718 C C . GLU B 1 28 ? -10.146 5.730 2.393 1.00 14.25 28 GLU A C 1
ATOM 1719 O O . GLU B 1 28 ? -11.246 6.249 2.520 1.00 16.17 28 GLU A O 1
ATOM 1725 N N . ALA B 1 29 ? -9.948 4.671 1.612 1.00 15.34 29 ALA A N 1
ATOM 1726 C CA . ALA B 1 29 ? -11.049 4.085 0.841 1.00 16.70 29 ALA A CA 1
ATOM 1727 C C . ALA B 1 29 ? -12.109 3.462 1.725 1.00 17.42 29 ALA A C 1
ATOM 1728 O O . ALA B 1 29 ? -13.253 3.317 1.311 1.00 23.05 29 ALA A O 1
ATOM 1730 N N . GLN B 1 30 ? -11.746 3.077 2.934 1.00 17.15 30 GLN A N 1
ATOM 1731 C CA . GLN B 1 30 ? -12.724 2.660 3.937 1.00 18.59 30 GLN A CA 1
ATOM 1732 C C . GLN B 1 30 ? -13.428 3.828 4.630 1.00 18.75 30 GLN A C 1
ATOM 1733 O O . GLN B 1 30 ? -14.267 3.601 5.498 1.00 22.50 30 GLN A O 1
ATOM 1739 N N . GLY B 1 31 ? -13.134 5.066 4.246 1.00 18.11 31 GLY A N 1
ATOM 1740 C CA . GLY B 1 31 ? -13.748 6.220 4.875 1.00 19.84 31 GLY A CA 1
ATOM 1741 C C . GLY B 1 31 ? -13.057 6.705 6.132 1.00 18.67 31 GLY A C 1
ATOM 1742 O O . GLY B 1 31 ? -13.627 7.478 6.853 1.00 24.04 31 GLY A O 1
ATOM 1743 N N . ARG B 1 32 ? -11.855 6.210 6.397 1.00 17.77 32 ARG A N 1
ATOM 1744 C CA . ARG B 1 32 ? -11.161 6.625 7.631 1.00 19.28 32 ARG A CA 1
ATOM 1745 C C . ARG B 1 32 ? -10.339 7.835 7.403 1.00 17.57 32 ARG A C 1
ATOM 1746 O O . ARG B 1 32 ? -9.679 7.941 6.375 1.00 19.34 32 ARG A O 1
ATOM 1754 N N . PRO B 1 33 ? -10.318 8.744 8.370 1.00 18.36 33 PRO A N 1
ATOM 1755 C CA . PRO B 1 33 ? -9.429 9.887 8.267 1.00 17.13 33 PRO A CA 1
ATOM 1756 C C . PRO B 1 33 ? -7.996 9.431 8.516 1.00 14.60 33 PRO A C 1
ATOM 1757 O O . PRO B 1 33 ? -7.744 8.716 9.504 1.00 16.34 33 PRO A O 1
ATOM 1761 N N . VAL B 1 34 ? -7.093 9.783 7.609 1.00 13.66 34 VAL A N 1
ATOM 1762 C CA . VAL B 1 34 ? -5.718 9.324 7.655 1.00 12.33 34 VAL A CA 1
ATOM 1763 C C . VAL B 1 34 ? -4.792 10.493 7.483 1.00 11.11 34 VAL A C 1
ATOM 1764 O O . VAL B 1 34 ? -5.095 11.415 6.716 1.00 14.55 34 VAL A O 1
ATOM 1768 N N . LEU B 1 35 ? -3.654 10.440 8.180 1.00 10.28 35 LEU A N 1
ATOM 1769 C CA A LEU B 1 35 ? -2.561 11.379 7.989 0.50 10.54 35 LEU A CA 1
ATOM 1770 C CA B LEU B 1 35 ? -2.553 11.383 7.993 0.50 10.69 35 LEU A CA 1
ATOM 1771 C C . LEU B 1 35 ? -1.310 10.551 7.703 1.00 9.55 35 LEU A C 1
ATOM 1772 O O . LEU B 1 35 ? -0.880 9.783 8.561 1.00 11.11 35 LEU A O 1
ATOM 1781 N N . LEU B 1 36 ? -0.772 10.707 6.493 1.00 9.15 36 LEU A N 1
ATOM 1782 C CA . LEU B 1 36 ? 0.460 10.051 6.100 1.00 8.42 36 LEU A CA 1
ATOM 1783 C C . LEU B 1 36 ? 1.613 11.011 6.222 1.00 7.80 36 LEU A C 1
ATOM 1784 O O . LEU B 1 36 ? 1.541 12.131 5.695 1.00 9.84 36 LEU A O 1
ATOM 1789 N N . THR B 1 37 ? 2.656 10.614 6.906 1.00 7.72 37 THR A N 1
ATOM 1790 C CA . THR B 1 37 ? 3.835 11.450 7.150 1.00 7.91 37 THR A CA 1
ATOM 1791 C C . THR B 1 37 ? 5.092 10.603 7.109 1.00 7.27 37 THR A C 1
ATOM 1792 O O . THR B 1 37 ? 5.033 9.395 6.815 1.00 7.59 37 THR A O 1
ATOM 1796 N N . ARG B 1 38 ? 6.249 11.188 7.364 1.00 7.26 38 ARG A N 1
ATOM 1797 C CA . ARG B 1 38 ? 7.514 10.500 7.214 1.00 7.20 38 ARG A CA 1
ATOM 1798 C C . ARG B 1 38 ? 8.592 11.174 8.026 1.00 6.86 38 ARG A C 1
ATOM 1799 O O . ARG B 1 38 ? 8.538 12.374 8.289 1.00 8.20 38 ARG A O 1
ATOM 1807 N N . GLU B 1 39 ? 9.630 10.391 8.307 1.00 6.52 39 GLU A N 1
ATOM 1808 C CA . GLU B 1 39 ? 10.896 10.919 8.819 1.00 6.85 39 GLU A CA 1
ATOM 1809 C C . GLU B 1 39 ? 12.040 10.406 7.948 1.00 6.71 39 GLU A C 1
ATOM 1810 O O . GLU B 1 39 ? 12.017 9.254 7.498 1.00 7.31 39 GLU A O 1
ATOM 1816 N N . PRO B 1 40 ? 13.093 11.198 7.771 1.00 7.06 40 PRO A N 1
ATOM 1817 C CA . PRO B 1 40 ? 13.237 12.553 8.287 1.00 7.49 40 PRO A CA 1
ATOM 1818 C C . PRO B 1 40 ? 12.489 13.574 7.434 1.00 7.44 40 PRO A C 1
ATOM 1819 O O . PRO B 1 40 ? 12.379 13.449 6.214 1.00 9.16 40 PRO A O 1
ATOM 1823 N N . GLY B 1 41 ? 12.030 14.628 8.088 1.00 8.16 41 GLY A N 1
ATOM 1824 C CA . GLY B 1 41 ? 11.550 15.828 7.429 1.00 9.33 41 GLY A CA 1
ATOM 1825 C C . GLY B 1 41 ? 10.117 16.169 7.742 1.00 8.76 41 GLY A C 1
ATOM 1826 O O . GLY B 1 41 ? 9.711 17.299 7.515 1.00 9.61 41 GLY A O 1
ATOM 1827 N N . GLY B 1 42 ? 9.358 15.263 8.363 1.00 8.46 42 GLY A N 1
ATOM 1828 C CA . GLY B 1 42 ? 7.983 15.563 8.772 1.00 9.52 42 GLY A CA 1
ATOM 1829 C C . GLY B 1 42 ? 7.881 16.644 9.821 1.00 9.16 42 GLY A C 1
ATOM 1830 O O . GLY B 1 42 ? 6.839 17.287 9.908 1.00 11.15 42 GLY A O 1
ATOM 1831 N N . GLY B 1 43 ? 8.933 16.804 10.605 1.00 8.70 43 GLY A N 1
ATOM 1832 C CA . GLY B 1 43 ? 8.967 17.840 11.637 1.00 9.80 43 GLY A CA 1
ATOM 1833 C C . GLY B 1 43 ? 9.632 19.112 11.122 1.00 9.50 43 GLY A C 1
ATOM 1834 O O . GLY B 1 43 ? 9.047 20.196 11.175 1.00 10.84 43 GLY A O 1
ATOM 1835 N N . LEU B 1 44 ? 10.890 18.953 10.695 1.00 9.64 44 LEU A N 1
ATOM 1836 C CA A LEU B 1 44 ? 11.737 20.029 10.245 0.50 10.71 44 LEU A CA 1
ATOM 1837 C CA B LEU B 1 44 ? 11.780 20.023 10.239 0.50 10.63 44 LEU A CA 1
ATOM 1838 C C . LEU B 1 44 ? 12.219 19.637 8.840 1.00 10.25 44 LEU A C 1
ATOM 1839 O O . LEU B 1 44 ? 13.192 18.892 8.690 1.00 10.93 44 LEU A O 1
ATOM 1848 N N . PRO B 1 45 ? 11.555 20.157 7.790 1.00 11.40 45 PRO A N 1
ATOM 1849 C CA . PRO B 1 45 ? 11.945 19.718 6.455 1.00 12.62 45 PRO A CA 1
ATOM 1850 C C . PRO B 1 45 ? 13.424 19.955 6.123 1.00 12.66 45 PRO A C 1
ATOM 1851 O O . PRO B 1 45 ? 14.042 19.179 5.399 1.00 16.69 45 PRO A O 1
ATOM 1855 N N . GLU B 1 46 ? 13.982 21.017 6.684 1.00 12.74 46 GLU A N 1
ATOM 1856 C CA . GLU B 1 46 ? 15.398 21.368 6.452 1.00 13.68 46 GLU A CA 1
ATOM 1857 C C . GLU B 1 46 ? 16.408 20.407 7.057 1.00 13.37 46 GLU A C 1
ATOM 1858 O O . GLU B 1 46 ? 17.611 20.476 6.773 1.00 14.79 46 GLU A O 1
ATOM 1864 N N . VAL B 1 47 ? 15.959 19.504 7.923 1.00 12.05 47 VAL A N 1
ATOM 1865 C CA . VAL B 1 47 ? 16.872 18.534 8.489 1.00 11.79 47 VAL A CA 1
ATOM 1866 C C . VAL B 1 47 ? 17.559 17.662 7.423 1.00 11.93 47 VAL A C 1
ATOM 1867 O O . VAL B 1 47 ? 18.686 17.240 7.617 1.00 12.38 47 VAL A O 1
ATOM 1871 N N . ARG B 1 48 ? 16.907 17.442 6.292 1.00 11.31 48 ARG A N 1
ATOM 1872 C CA . ARG B 1 48 ? 17.479 16.614 5.268 1.00 12.92 48 ARG A CA 1
ATOM 1873 C C . ARG B 1 48 ? 18.767 17.255 4.719 1.00 13.14 48 ARG A C 1
ATOM 1874 O O . ARG B 1 48 ? 19.706 16.568 4.353 1.00 15.34 48 ARG A O 1
ATOM 1882 N N . SER B 1 49 ? 18.797 18.577 4.636 1.00 12.28 49 SER A N 1
ATOM 1883 C CA . SER B 1 49 ? 20.005 19.303 4.263 1.00 11.16 49 SER A CA 1
ATOM 1884 C C . SER B 1 49 ? 21.120 19.087 5.279 1.00 11.31 49 SER A C 1
ATOM 1885 O O . SER B 1 49 ? 22.228 18.709 4.942 1.00 12.77 49 SER A O 1
ATOM 1888 N N . LEU B 1 50 ? 20.794 19.273 6.554 1.00 10.82 50 LEU A N 1
ATOM 1889 C CA . LEU B 1 50 ? 21.777 19.125 7.628 1.00 11.21 50 LEU A CA 1
ATOM 1890 C C . LEU B 1 50 ? 22.344 17.690 7.700 1.00 9.33 50 LEU A C 1
ATOM 1891 O O . LEU B 1 50 ? 23.541 17.508 7.965 1.00 10.89 50 LEU A O 1
ATOM 1896 N N . LEU B 1 51 ? 21.511 16.709 7.409 1.00 10.39 51 LEU A N 1
ATOM 1897 C CA . LEU B 1 51 ? 21.938 15.308 7.506 1.00 10.55 51 LEU A CA 1
ATOM 1898 C C . LEU B 1 51 ? 22.959 14.899 6.448 1.00 12.33 51 LEU A C 1
ATOM 1899 O O . LEU B 1 51 ? 23.631 13.876 6.612 1.00 15.32 51 LEU A O 1
ATOM 1904 N N . LEU B 1 52 ? 23.084 15.710 5.400 1.00 12.51 52 LEU A N 1
ATOM 1905 C CA . LEU B 1 52 ? 24.050 15.459 4.327 1.00 15.51 52 LEU A CA 1
ATOM 1906 C C . LEU B 1 52 ? 25.458 15.967 4.646 1.00 14.80 52 LEU A C 1
ATOM 1907 O O . LEU B 1 52 ? 26.397 15.760 3.854 1.00 19.45 52 LEU A O 1
ATOM 1912 N N . THR B 1 53 ? 25.617 16.686 5.754 1.00 13.83 53 THR A N 1
ATOM 1913 C CA . THR B 1 53 ? 26.872 17.285 6.085 1.00 14.79 53 THR A CA 1
ATOM 1914 C C . THR B 1 53 ? 28.020 16.274 6.028 1.00 15.66 53 THR A C 1
ATOM 1915 O O . THR B 1 53 ? 27.949 15.184 6.612 1.00 14.95 53 THR A O 1
ATOM 1919 N N . GLN B 1 54 ? 29.090 16.610 5.311 1.00 18.20 54 GLN A N 1
ATOM 1920 C CA . GLN B 1 54 ? 30.227 15.680 5.241 1.00 18.91 54 GLN A CA 1
ATOM 1921 C C . GLN B 1 54 ? 30.846 15.410 6.638 1.00 17.97 54 GLN A C 1
ATOM 1922 O O . GLN B 1 54 ? 30.959 16.299 7.465 1.00 18.11 54 GLN A O 1
ATOM 1928 N N . GLU B 1 55 ? 31.181 14.152 6.873 1.00 16.94 55 GLU A N 1
ATOM 1929 C CA . GLU B 1 55 ? 31.905 13.713 8.053 1.00 15.92 55 GLU A CA 1
ATOM 1930 C C . GLU B 1 55 ? 31.176 13.962 9.363 1.00 12.83 55 GLU A C 1
ATOM 1931 O O . GLU B 1 55 ? 31.777 13.963 10.405 1.00 16.01 55 GLU A O 1
ATOM 1937 N N . LEU B 1 56 ? 29.865 13.982 9.289 1.00 12.47 56 LEU A N 1
ATOM 1938 C CA . LEU B 1 56 ? 29.050 14.209 10.457 1.00 11.95 56 LEU A CA 1
ATOM 1939 C C . LEU B 1 56 ? 29.288 13.138 11.490 1.00 10.70 56 LEU A C 1
ATOM 1940 O O . LEU B 1 56 ? 29.266 11.953 11.174 1.00 12.27 56 LEU A O 1
ATOM 1945 N N . SER B 1 57 ? 29.484 13.508 12.752 1.00 11.50 57 SER A N 1
ATOM 1946 C CA . SER B 1 57 ? 29.603 12.518 13.818 1.00 11.42 57 SER A CA 1
ATOM 1947 C C . SER B 1 57 ? 28.286 11.797 13.985 1.00 10.00 57 SER A C 1
ATOM 1948 O O . SER B 1 57 ? 27.238 12.354 13.769 1.00 9.90 57 SER A O 1
ATOM 1951 N N . PRO B 1 58 ? 28.335 10.517 14.407 1.00 10.41 58 PRO A N 1
ATOM 1952 C CA . PRO B 1 58 ? 27.069 9.822 14.612 1.00 10.35 58 PRO A CA 1
ATOM 1953 C C . PRO B 1 58 ? 26.197 10.479 15.679 1.00 8.45 58 PRO A C 1
ATOM 1954 O O . PRO B 1 58 ? 24.969 10.483 15.560 1.00 8.21 58 PRO A O 1
ATOM 1958 N N . GLU B 1 59 ? 26.814 11.045 16.714 1.00 8.57 59 GLU A N 1
ATOM 1959 C CA . GLU B 1 59 ? 26.041 11.754 17.753 1.00 8.10 59 GLU A CA 1
ATOM 1960 C C . GLU B 1 59 ? 25.296 12.918 17.156 1.00 7.35 59 GLU A C 1
ATOM 1961 O O . GLU B 1 59 ? 24.096 13.105 17.388 1.00 7.20 59 GLU A O 1
ATOM 1967 N N . ALA B 1 60 ? 25.996 13.727 16.345 1.00 7.73 60 ALA A N 1
ATOM 1968 C CA . ALA B 1 60 ? 25.313 14.866 15.696 1.00 7.86 60 ALA A CA 1
ATOM 1969 C C . ALA B 1 60 ? 24.208 14.373 14.773 1.00 7.67 60 ALA A C 1
ATOM 1970 O O . ALA B 1 60 ? 23.120 14.942 14.711 1.00 8.09 60 ALA A O 1
ATOM 1972 N N . GLU B 1 61 ? 24.513 13.314 14.034 1.00 8.21 61 GLU A N 1
ATOM 1973 C CA . GLU B 1 61 ? 23.508 12.719 13.154 1.00 8.59 61 GLU A CA 1
ATOM 1974 C C . GLU B 1 61 ? 22.209 12.362 13.900 1.00 7.52 61 GLU A C 1
ATOM 1975 O O . GLU B 1 61 ? 21.117 12.729 13.512 1.00 7.90 61 GLU A O 1
ATOM 1981 N N . TYR B 1 62 ? 22.359 11.634 15.010 1.00 7.64 62 TYR A N 1
ATOM 1982 C CA . TYR B 1 62 ? 21.192 11.294 15.801 1.00 7.09 62 TYR A CA 1
ATOM 1983 C C . TYR B 1 62 ? 20.470 12.511 16.330 1.00 6.64 62 TYR A C 1
ATOM 1984 O O . TYR B 1 62 ? 19.231 12.551 16.387 1.00 7.44 62 TYR A O 1
ATOM 1993 N N . LEU B 1 63 ? 21.241 13.490 16.815 1.00 6.55 63 LEU A N 1
ATOM 1994 C CA . LEU B 1 63 ? 20.605 14.670 17.386 1.00 6.36 63 LEU A CA 1
ATOM 1995 C C . LEU B 1 63 ? 19.778 15.416 16.325 1.00 6.08 63 LEU A C 1
ATOM 1996 O O . LEU B 1 63 ? 18.723 15.970 16.650 1.00 7.05 63 LEU A O 1
ATOM 2001 N N . LEU B 1 64 ? 20.228 15.441 15.074 1.00 6.88 64 LEU A N 1
ATOM 2002 C CA . LEU B 1 64 ? 19.458 16.024 13.980 1.00 7.10 64 LEU A CA 1
ATOM 2003 C C . LEU B 1 64 ? 18.180 15.234 13.741 1.00 6.39 64 LEU A C 1
ATOM 2004 O O . LEU B 1 64 ? 17.101 15.827 13.640 1.00 7.06 64 LEU A O 1
ATOM 2009 N N . PHE B 1 65 ? 18.278 13.882 13.653 1.00 6.67 65 PHE A N 1
ATOM 2010 C CA . PHE B 1 65 ? 17.061 13.099 13.501 1.00 7.04 65 PHE A CA 1
ATOM 2011 C C . PHE B 1 65 ? 16.086 13.366 14.655 1.00 6.83 65 PHE A C 1
ATOM 2012 O O . PHE B 1 65 ? 14.885 13.406 14.473 1.00 7.08 65 PHE A O 1
ATOM 2020 N N . SER B 1 66 ? 16.650 13.522 15.848 1.00 6.44 66 SER A N 1
ATOM 2021 C CA . SER B 1 66 ? 15.844 13.750 17.048 1.00 7.02 66 SER A CA 1
ATOM 2022 C C . SER B 1 66 ? 15.181 15.106 17.080 1.00 6.57 66 SER A C 1
ATOM 2023 O O . SER B 1 66 ? 14.036 15.219 17.541 1.00 7.43 66 SER A O 1
ATOM 2026 N N . ALA B 1 67 ? 15.840 16.137 16.564 1.00 6.90 67 ALA A N 1
ATOM 2027 C CA . ALA B 1 67 ? 15.239 17.468 16.482 1.00 7.21 67 ALA A CA 1
ATOM 2028 C C . ALA B 1 67 ? 14.040 17.430 15.560 1.00 7.60 67 ALA A C 1
ATOM 2029 O O . ALA B 1 67 ? 12.962 17.939 15.887 1.00 7.82 67 ALA A O 1
ATOM 2031 N N . ASP B 1 68 ? 14.208 16.815 14.396 1.00 7.10 68 ASP A N 1
ATOM 2032 C CA . ASP B 1 68 ? 13.091 16.629 13.485 1.00 6.92 68 ASP A CA 1
ATOM 2033 C C . ASP B 1 68 ? 11.957 15.853 14.163 1.00 6.40 68 ASP A C 1
ATOM 2034 O O . ASP B 1 68 ? 10.801 16.229 14.087 1.00 7.08 68 ASP A O 1
ATOM 2039 N N . ARG B 1 69 ? 12.309 14.748 14.807 1.00 6.59 69 ARG A N 1
ATOM 2040 C CA . ARG B 1 69 ? 11.296 13.914 15.461 1.00 6.93 69 ARG A CA 1
ATOM 2041 C C . ARG B 1 69 ? 10.523 14.685 16.511 1.00 6.83 69 ARG A C 1
ATOM 2042 O O . ARG B 1 69 ? 9.282 14.542 16.633 1.00 7.38 69 ARG A O 1
ATOM 2050 N N . ALA B 1 70 ? 11.220 15.512 17.302 1.00 7.30 70 ALA A N 1
ATOM 2051 C CA . ALA B 1 70 ? 10.550 16.276 18.352 1.00 7.58 70 ALA A CA 1
ATOM 2052 C C . ALA B 1 70 ? 9.506 17.209 17.760 1.00 8.19 70 ALA A C 1
ATOM 2053 O O . ALA B 1 70 ? 8.400 17.323 18.251 1.00 8.96 70 ALA A O 1
ATOM 2055 N N . GLU B 1 71 ? 9.867 17.899 16.669 1.00 7.82 71 GLU A N 1
ATOM 2056 C CA . GLU B 1 71 ? 8.916 18.793 16.019 1.00 8.67 71 GLU A CA 1
ATOM 2057 C C . GLU B 1 71 ? 7.775 18.021 15.358 1.00 7.63 71 GLU A C 1
ATOM 2058 O O . GLU B 1 71 ? 6.629 18.429 15.381 1.00 9.30 71 GLU A O 1
ATOM 2064 N N . HIS B 1 72 ? 8.134 16.871 14.795 1.00 7.34 72 HIS A N 1
ATOM 2065 C CA . HIS B 1 72 ? 7.168 16.001 14.109 1.00 7.56 72 HIS A CA 1
ATOM 2066 C C . HIS B 1 72 ? 6.066 15.507 15.041 1.00 7.64 72 HIS A C 1
ATOM 2067 O O . HIS B 1 72 ? 4.883 15.587 14.744 1.00 8.23 72 HIS A O 1
ATOM 2074 N N . VAL B 1 73 ? 6.494 14.999 16.203 1.00 7.27 73 VAL A N 1
ATOM 2075 C CA . VAL B 1 73 ? 5.564 14.490 17.202 1.00 8.21 73 VAL A CA 1
ATOM 2076 C C . VAL B 1 73 ? 4.631 15.611 17.671 1.00 9.36 73 VAL A C 1
ATOM 2077 O O . VAL B 1 73 ? 3.403 15.452 17.745 1.00 9.74 73 VAL A O 1
ATOM 2081 N N . ARG B 1 74 ? 5.204 16.763 18.003 1.00 9.60 74 ARG A N 1
ATOM 2082 C CA . ARG B 1 74 ? 4.422 17.855 18.565 1.00 11.23 74 ARG A CA 1
ATOM 2083 C C . ARG B 1 74 ? 3.483 18.511 17.587 1.00 12.37 74 ARG A C 1
ATOM 2084 O O . ARG B 1 74 ? 2.344 18.838 17.948 1.00 14.39 74 ARG A O 1
ATOM 2092 N N . LYS B 1 75 ? 3.970 18.774 16.378 1.00 11.19 75 LYS A N 1
ATOM 2093 C CA . LYS B 1 75 ? 3.227 19.601 15.454 1.00 12.11 75 LYS A CA 1
ATOM 2094 C C . LYS B 1 75 ? 2.379 18.839 14.460 1.00 11.16 75 LYS A C 1
ATOM 2095 O O . LYS B 1 75 ? 1.453 19.406 13.895 1.00 13.00 75 LYS A O 1
ATOM 2101 N N . VAL B 1 76 ? 2.718 17.568 14.251 1.00 10.19 76 VAL A N 1
ATOM 2102 C CA . VAL B 1 76 ? 2.088 16.771 13.221 1.00 10.05 76 VAL A CA 1
ATOM 2103 C C . VAL B 1 76 ? 1.343 15.553 13.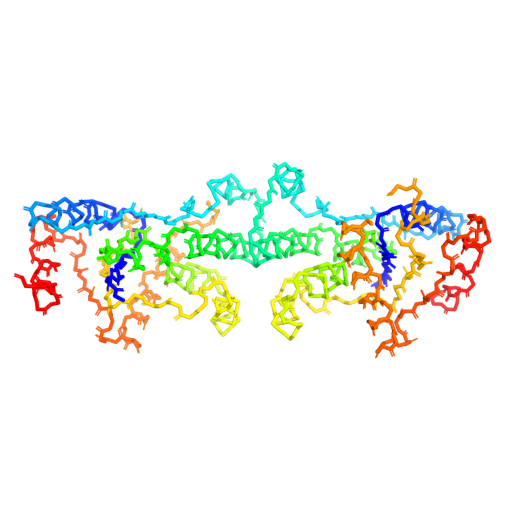799 1.00 10.01 76 VAL A C 1
ATOM 2104 O O . VAL B 1 76 ? 0.132 15.402 13.650 1.00 10.84 76 VAL A O 1
ATOM 2108 N N . ILE B 1 77 ? 2.085 14.683 14.464 1.00 9.20 77 ILE A N 1
ATOM 2109 C CA . ILE B 1 77 ? 1.523 13.383 14.850 1.00 9.39 77 ILE A CA 1
ATOM 2110 C C . ILE B 1 77 ? 0.535 13.510 15.999 1.00 9.52 77 ILE A C 1
ATOM 2111 O O . ILE B 1 77 ? -0.607 13.052 15.861 1.00 10.52 77 ILE A O 1
ATOM 2116 N N . LEU B 1 78 ? 0.915 14.135 17.117 1.00 9.77 78 LEU A N 1
ATOM 2117 C CA . LEU B 1 78 ? -0.008 14.229 18.258 1.00 10.47 78 LEU A CA 1
ATOM 2118 C C . LEU B 1 78 ? -1.292 14.978 17.880 1.00 10.12 78 LEU A C 1
ATOM 2119 O O . LEU B 1 78 ? -2.369 14.546 18.219 1.00 11.58 78 LEU A O 1
ATOM 2124 N N . PRO B 1 79 ? -1.192 16.097 17.108 1.00 10.14 79 PRO A N 1
ATOM 2125 C CA . PRO B 1 79 ? -2.442 16.752 16.716 1.00 10.58 79 PRO A CA 1
ATOM 2126 C C . PRO B 1 79 ? -3.315 15.902 15.794 1.00 10.63 79 PRO A C 1
ATOM 2127 O O . PRO B 1 79 ? -4.534 15.965 15.882 1.00 12.19 79 PRO A O 1
ATOM 2131 N N . GLY B 1 80 ? -2.694 15.104 14.932 1.00 10.68 80 GLY A N 1
ATOM 2132 C CA . GLY B 1 80 ? -3.453 14.188 14.068 1.00 11.70 80 GLY A CA 1
ATOM 2133 C C . GLY B 1 80 ? -4.197 13.117 14.857 1.00 11.68 80 GLY A C 1
ATOM 2134 O O . GLY B 1 80 ? -5.377 12.834 14.623 1.00 11.74 80 GLY A O 1
ATOM 2135 N N . LEU B 1 81 ? -3.481 12.535 15.837 1.00 10.52 81 LEU A N 1
ATOM 2136 C CA . LEU B 1 81 ? -4.069 11.517 16.673 1.00 11.09 81 LEU A CA 1
ATOM 2137 C C . LEU B 1 81 ? -5.211 12.142 17.486 1.00 10.81 81 LEU A C 1
ATOM 2138 O O . LEU B 1 81 ? -6.241 11.529 17.680 1.00 12.79 81 LEU A O 1
ATOM 2143 N N . ALA B 1 82 ? -5.031 13.366 17.972 1.00 11.38 82 ALA A N 1
ATOM 2144 C CA . ALA B 1 82 ? -6.037 14.033 18.786 1.00 12.32 82 ALA A CA 1
ATOM 2145 C C . ALA B 1 82 ? -7.354 14.240 18.032 1.00 13.18 82 ALA A C 1
ATOM 2146 O O . ALA B 1 82 ? -8.428 14.253 18.627 1.00 15.57 82 ALA A O 1
ATOM 2148 N N . ALA B 1 83 ? -7.250 14.390 16.708 1.00 12.42 83 ALA A N 1
ATOM 2149 C CA . ALA B 1 83 ? -8.412 14.537 15.851 1.00 12.93 83 ALA A CA 1
ATOM 2150 C C . ALA B 1 83 ? -9.020 13.206 15.432 1.00 13.36 83 ALA A C 1
ATOM 2151 O O . ALA B 1 83 ? -9.991 13.208 14.661 1.00 16.34 83 ALA A O 1
ATOM 2153 N N . GLY B 1 84 ? -8.487 12.085 15.933 1.00 13.45 84 GLY A N 1
ATOM 2154 C CA . GLY B 1 84 ? -9.016 10.760 15.659 1.00 14.14 84 GLY A CA 1
ATOM 2155 C C . GLY B 1 84 ? -8.518 10.162 14.374 1.00 14.19 84 GLY A C 1
ATOM 2156 O O . GLY B 1 84 ? -9.073 9.187 13.918 1.00 16.96 84 GLY A O 1
ATOM 2157 N N . LYS B 1 85 ? -7.452 10.716 13.802 1.00 13.74 85 LYS A N 1
ATOM 2158 C CA . LYS B 1 85 ? -6.908 10.146 12.566 1.00 12.37 85 LYS A CA 1
ATOM 2159 C C . LYS B 1 85 ? -6.114 8.896 12.826 1.00 11.66 85 LYS A C 1
ATOM 2160 O O . LYS B 1 85 ? -5.516 8.723 13.873 1.00 11.33 85 LYS A O 1
ATOM 2166 N N . VAL B 1 86 ? -6.037 8.065 11.798 1.00 10.90 86 VAL A N 1
ATOM 2167 C CA . VAL B 1 86 ? -4.984 7.062 11.717 1.00 10.72 86 VAL A CA 1
ATOM 2168 C C . VAL B 1 86 ? -3.750 7.784 11.179 1.00 9.39 86 VAL A C 1
ATOM 2169 O O . VAL B 1 86 ? -3.780 8.278 10.062 1.00 11.38 86 VAL A O 1
ATOM 2173 N N . VAL B 1 87 ? -2.693 7.892 11.979 1.00 8.93 87 VAL A N 1
ATOM 2174 C CA . VAL B 1 87 ? -1.472 8.545 11.569 1.00 8.80 87 VAL A CA 1
ATOM 2175 C C . VAL B 1 87 ? -0.466 7.451 11.219 1.00 8.39 87 VAL A C 1
ATOM 2176 O O . VAL B 1 87 ? -0.170 6.610 12.076 1.00 9.20 87 VAL A O 1
ATOM 2180 N N . ILE B 1 88 ? 0.020 7.493 9.977 1.00 7.36 88 ILE A N 1
ATOM 2181 C CA . ILE B 1 88 ? 0.992 6.537 9.487 1.00 7.71 88 ILE A CA 1
ATOM 2182 C C . ILE B 1 88 ? 2.283 7.260 9.244 1.00 7.56 88 ILE A C 1
ATOM 2183 O O . ILE B 1 88 ? 2.299 8.203 8.438 1.00 8.55 88 ILE A O 1
ATOM 2188 N N . SER B 1 89 ? 3.361 6.883 9.927 1.00 7.23 89 SER A N 1
ATOM 2189 C CA . SER B 1 89 ? 4.668 7.447 9.626 1.00 7.29 89 SER A CA 1
ATOM 2190 C C . SER B 1 89 ? 5.564 6.430 8.953 1.00 6.51 89 SER A C 1
ATOM 2191 O O . SER B 1 89 ? 5.796 5.325 9.470 1.00 7.79 89 SER A O 1
ATOM 2194 N N . ASP B 1 90 ? 6.062 6.836 7.789 1.00 6.76 90 ASP A N 1
ATOM 2195 C CA . ASP B 1 90 ? 7.131 6.131 7.075 1.00 6.67 90 ASP A CA 1
ATOM 2196 C C . ASP B 1 90 ? 8.437 6.502 7.770 1.00 6.44 90 ASP A C 1
ATOM 2197 O O . ASP B 1 90 ? 8.978 7.576 7.514 1.00 6.60 90 ASP A O 1
ATOM 2202 N N . ARG B 1 91 ? 8.866 5.613 8.666 1.00 6.16 91 ARG A N 1
ATOM 2203 C CA . ARG B 1 91 ? 9.951 5.756 9.631 1.00 6.51 91 ARG A CA 1
ATOM 2204 C C . ARG B 1 91 ? 9.544 6.535 10.874 1.00 6.17 91 ARG A C 1
ATOM 2205 O O . ARG B 1 91 ? 8.825 7.534 10.819 1.00 7.08 91 ARG A O 1
ATOM 2213 N N . TYR B 1 92 ? 10.092 6.070 11.994 1.00 6.19 92 TYR A N 1
ATOM 2214 C CA . TYR B 1 92 ? 9.935 6.734 13.285 1.00 6.24 92 TYR A CA 1
ATOM 2215 C C . TYR B 1 92 ? 11.172 6.376 14.111 1.00 6.09 92 TYR A C 1
ATOM 2216 O O . TYR B 1 92 ? 12.251 6.146 13.585 1.00 6.61 92 TYR A O 1
ATOM 2225 N N . LEU B 1 93 ? 11.029 6.355 15.443 1.00 6.13 93 LEU A N 1
ATOM 2226 C CA . LEU B 1 93 ? 12.173 6.191 16.341 1.00 6.57 93 LEU A CA 1
ATOM 2227 C C . LEU B 1 93 ? 12.977 4.913 16.076 1.00 6.13 93 LEU A C 1
ATOM 2228 O O . LEU B 1 93 ? 14.209 4.900 16.188 1.00 6.48 93 LEU A O 1
ATOM 2233 N N . ASP B 1 94 ? 12.292 3.839 15.725 1.00 6.02 94 ASP A N 1
ATOM 2234 C CA . ASP B 1 94 ? 13.006 2.595 15.431 1.00 6.21 94 ASP A CA 1
ATOM 2235 C C . ASP B 1 94 ? 14.086 2.759 14.378 1.00 5.89 94 ASP A C 1
ATOM 2236 O O . ASP B 1 94 ? 15.094 2.085 14.410 1.00 6.69 94 ASP A O 1
ATOM 2241 N N . SER B 1 95 ? 13.856 3.669 13.403 1.00 5.96 95 SER A N 1
ATOM 2242 C CA . SER B 1 95 ? 14.902 3.943 12.427 1.00 6.12 95 SER A CA 1
ATOM 2243 C C . SER B 1 95 ? 16.187 4.427 13.088 1.00 5.85 95 SER A C 1
ATOM 2244 O O . SER B 1 95 ? 17.274 4.028 12.724 1.00 6.68 95 SER A O 1
ATOM 2247 N N . SER B 1 96 ? 16.054 5.338 14.054 1.00 6.15 96 SER A N 1
ATOM 2248 C CA . SER B 1 96 ? 17.252 5.774 14.771 1.00 6.56 96 SER A CA 1
ATOM 2249 C C . SER B 1 96 ? 17.886 4.632 15.560 1.00 6.10 96 SER A C 1
ATOM 2250 O O . SER B 1 96 ? 19.103 4.510 15.600 1.00 7.26 96 SER A O 1
ATOM 2253 N N . LEU B 1 97 ? 17.076 3.846 16.229 1.00 6.46 97 LEU A N 1
ATOM 2254 C CA . LEU B 1 97 ? 17.641 2.771 17.012 1.00 6.77 97 LEU A CA 1
ATOM 2255 C C . LEU B 1 97 ? 18.415 1.784 16.131 1.00 6.55 97 LEU A C 1
ATOM 2256 O O . LEU B 1 97 ? 19.499 1.359 16.464 1.00 7.42 97 LEU A O 1
ATOM 2261 N N . ALA B 1 98 ? 17.866 1.477 14.950 1.00 6.45 98 ALA A N 1
ATOM 2262 C CA . ALA B 1 98 ? 18.506 0.568 14.038 1.00 6.79 98 ALA A CA 1
ATOM 2263 C C . ALA B 1 98 ? 19.716 1.190 13.365 1.00 6.38 98 ALA A C 1
ATOM 2264 O O . ALA B 1 98 ? 20.775 0.564 13.304 1.00 7.15 98 ALA A O 1
ATOM 2266 N N . TYR B 1 99 ? 19.566 2.401 12.826 1.00 6.55 99 TYR A N 1
ATOM 2267 C CA . TYR B 1 99 ? 20.653 3.034 12.048 1.00 7.00 99 TYR A CA 1
ATOM 2268 C C . TYR B 1 99 ? 21.723 3.633 12.931 1.00 6.48 99 TYR A C 1
ATOM 2269 O O . TYR B 1 99 ? 22.899 3.368 12.766 1.00 7.49 99 TYR A O 1
ATOM 2278 N N . GLN B 1 100 ? 21.309 4.490 13.871 1.00 6.85 100 GLN A N 1
ATOM 2279 C CA . GLN B 1 100 ? 22.281 5.161 14.748 1.00 7.25 100 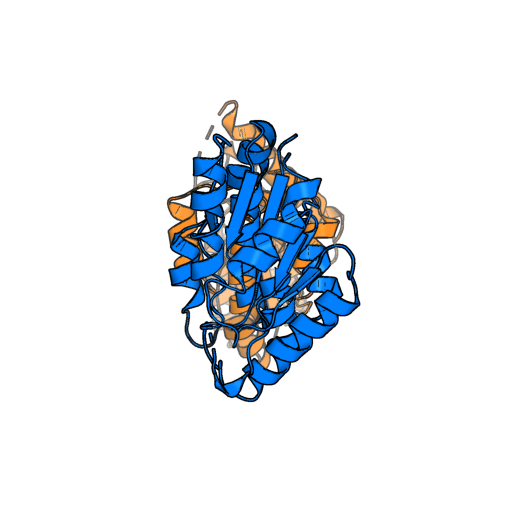GLN A CA 1
ATOM 2280 C C . GLN B 1 100 ? 22.742 4.295 15.902 1.00 6.80 100 GLN A C 1
ATOM 2281 O O . GLN B 1 100 ? 23.860 4.442 16.360 1.00 8.10 100 GLN A O 1
ATOM 2287 N N . GLY B 1 101 ? 21.886 3.384 16.339 1.00 7.29 101 GLY A N 1
ATOM 2288 C CA . GLY B 1 101 ? 22.245 2.463 17.411 1.00 7.07 101 GLY A CA 1
ATOM 2289 C C . GLY B 1 101 ? 23.013 1.250 16.890 1.00 7.19 101 GLY A C 1
ATOM 2290 O O . GLY B 1 101 ? 24.250 1.186 16.987 1.00 8.77 101 GLY A O 1
ATOM 2291 N N . TYR B 1 102 ? 22.315 0.314 16.252 1.00 7.51 102 TYR A N 1
ATOM 2292 C CA . TYR B 1 102 ? 22.991 -0.877 15.758 1.00 7.93 102 TYR A CA 1
ATOM 2293 C C . TYR B 1 102 ? 23.962 -0.562 14.644 1.00 7.83 102 TYR A C 1
ATOM 2294 O O . TYR B 1 102 ? 25.041 -1.137 14.566 1.00 9.11 102 TYR A O 1
ATOM 2303 N N . GLY B 1 103 ? 23.604 0.359 13.733 1.00 7.06 103 GLY A N 1
ATOM 2304 C CA . GLY B 1 103 ? 24.493 0.683 12.631 1.00 7.66 103 GLY A CA 1
ATOM 2305 C C . GLY B 1 103 ? 25.730 1.459 13.022 1.00 8.33 103 GLY A C 1
ATOM 2306 O O . GLY B 1 103 ? 26.863 1.006 12.874 1.00 10.14 103 GLY A O 1
ATOM 2307 N N . ARG B 1 104 ? 25.527 2.657 13.581 1.00 8.37 104 ARG A N 1
ATOM 2308 C CA . ARG B 1 104 ? 26.652 3.525 13.955 1.00 9.13 104 ARG A CA 1
ATOM 2309 C C . ARG B 1 104 ? 27.280 3.155 15.282 1.00 9.54 104 ARG A C 1
ATOM 2310 O O . ARG B 1 104 ? 28.373 3.635 15.586 1.00 12.18 104 ARG A O 1
ATOM 2318 N N . GLY B 1 105 ? 26.602 2.360 16.113 1.00 9.37 105 GLY A N 1
ATOM 2319 C CA . GLY B 1 105 ? 27.183 1.954 17.391 1.00 10.25 105 GLY A CA 1
ATOM 2320 C C . GLY B 1 105 ? 26.894 2.856 18.572 1.00 10.19 105 GLY A C 1
ATOM 2321 O O . GLY B 1 105 ? 27.500 2.683 19.617 1.00 12.28 105 GLY A O 1
ATOM 2322 N N . LEU B 1 106 ? 25.959 3.805 18.444 1.00 8.38 106 LEU A N 1
ATOM 2323 C CA . LEU B 1 106 ? 25.655 4.672 19.601 1.00 8.75 106 LEU A CA 1
ATOM 2324 C C . LEU B 1 106 ? 24.888 3.884 20.639 1.00 9.09 106 LEU A C 1
ATOM 2325 O O . LEU B 1 106 ? 24.128 2.971 20.305 1.00 10.12 106 LEU A O 1
ATOM 2330 N N . PRO B 1 107 ? 25.078 4.245 21.908 1.00 10.74 107 PRO A N 1
ATOM 2331 C CA . PRO B 1 107 ? 24.465 3.485 23.005 1.00 11.84 107 PRO A CA 1
ATOM 2332 C C . PRO B 1 107 ? 22.937 3.606 23.023 1.00 10.12 107 PRO A C 1
ATOM 2333 O O . PRO B 1 107 ? 22.398 4.735 23.129 1.00 10.03 107 PRO A O 1
ATOM 2337 N N . LEU B 1 108 ? 22.229 2.488 22.943 1.00 10.44 108 LEU A N 1
ATOM 2338 C CA . LEU B 1 108 ? 20.782 2.494 22.925 1.00 9.53 108 LEU A CA 1
ATOM 2339 C C . LEU B 1 108 ? 20.155 3.232 24.103 1.00 9.03 108 LEU A C 1
ATOM 2340 O O . LEU B 1 108 ? 19.193 3.930 23.894 1.00 8.90 108 LEU A O 1
ATOM 2345 N N . PRO B 1 109 ? 20.680 3.053 25.323 1.00 9.09 109 PRO A N 1
ATOM 2346 C CA . PRO B 1 109 ? 20.057 3.787 26.458 1.00 9.04 109 PRO A CA 1
ATOM 2347 C C . PRO B 1 109 ? 20.086 5.294 26.234 1.00 8.59 109 PRO A C 1
ATOM 2348 O O . PRO B 1 109 ? 19.103 5.967 26.559 1.00 9.20 109 PRO A O 1
ATOM 2352 N N . TRP B 1 110 ? 21.187 5.840 25.728 1.00 8.96 110 TRP A N 1
ATOM 2353 C CA . TRP B 1 110 ? 21.255 7.262 25.468 1.00 8.46 110 TRP A CA 1
ATOM 2354 C C . TRP B 1 110 ? 20.266 7.642 24.376 1.00 7.87 110 TRP A C 1
ATOM 2355 O O . TRP B 1 110 ? 19.560 8.649 24.483 1.00 7.79 110 TRP A O 1
ATOM 2366 N N . LEU B 1 111 ? 20.197 6.843 23.311 1.00 7.62 111 LEU A N 1
ATOM 2367 C CA . LEU B 1 111 ? 19.226 7.124 22.262 1.00 7.72 111 LEU A CA 1
ATOM 2368 C C . LEU B 1 111 ? 17.815 7.217 22.854 1.00 7.43 111 LEU A C 1
ATOM 2369 O O . LEU B 1 111 ? 17.048 8.135 22.551 1.00 7.97 111 LEU A O 1
ATOM 2374 N N . ARG B 1 112 ? 17.501 6.291 23.748 1.00 8.43 112 ARG A N 1
ATOM 2375 C CA . ARG B 1 112 ? 16.174 6.283 24.359 1.00 9.24 112 ARG A CA 1
ATOM 2376 C C . ARG B 1 112 ? 15.942 7.440 25.308 1.00 8.82 112 ARG A C 1
ATOM 2377 O O . ARG B 1 112 ? 14.837 7.963 25.373 1.00 11.10 112 ARG A O 1
ATOM 2385 N N . GLU B 1 113 ? 16.973 7.842 26.038 1.00 8.77 113 GLU A N 1
ATOM 2386 C CA . GLU B 1 113 ? 16.788 8.985 26.927 1.00 9.11 113 GLU A CA 1
ATOM 2387 C C . GLU B 1 113 ? 16.562 10.261 26.141 1.00 7.50 113 GLU A C 1
ATOM 2388 O O . GLU B 1 113 ? 15.707 11.080 26.504 1.00 9.26 113 GLU A O 1
ATOM 2394 N N . VAL B 1 114 ? 17.308 10.455 25.079 1.00 7.30 114 VAL A N 1
ATOM 2395 C CA . VAL B 1 114 ? 17.057 11.608 24.214 1.00 7.51 114 VAL A CA 1
ATOM 2396 C C . VAL B 1 114 ? 15.614 11.570 23.750 1.00 7.84 114 VAL A C 1
ATOM 2397 O O . VAL B 1 114 ? 14.891 12.554 23.774 1.00 9.24 114 VAL A O 1
ATOM 2401 N N . ALA B 1 115 ? 15.212 10.391 23.257 1.00 8.41 115 ALA A N 1
ATOM 2402 C CA . ALA B 1 115 ? 13.931 10.205 22.656 1.00 10.93 115 ALA A CA 1
ATOM 2403 C C . ALA B 1 115 ? 12.774 10.405 23.592 1.00 11.52 115 ALA A C 1
ATOM 2404 O O . ALA B 1 115 ? 11.703 10.825 23.148 1.00 14.75 115 ALA A O 1
ATOM 2406 N N . ARG B 1 116 ? 12.963 10.101 24.877 1.00 14.74 116 ARG A N 1
ATOM 2407 C CA . ARG B 1 116 ? 11.842 10.144 25.781 1.00 18.13 116 ARG A CA 1
ATOM 2408 C C . ARG B 1 116 ? 11.157 11.532 25.775 1.00 16.00 116 ARG A C 1
ATOM 2409 O O . ARG B 1 116 ? 9.950 11.600 25.776 1.00 16.08 116 ARG A O 1
ATOM 2417 N N . GLU B 1 117 ? 11.922 12.641 25.786 1.00 15.53 117 GLU A N 1
ATOM 2418 C CA . GLU B 1 117 ? 11.337 14.030 25.702 1.00 17.61 117 GLU A CA 1
ATOM 2419 C C . GLU B 1 117 ? 10.938 14.396 24.254 1.00 18.81 117 GLU A C 1
ATOM 2425 N N . ALA B 1 118 ? 11.806 13.913 23.327 1.00 13.98 118 ALA A N 1
ATOM 2426 C CA . ALA B 1 118 ? 11.584 14.162 21.904 1.00 14.98 118 ALA A CA 1
ATOM 2427 C C . ALA B 1 118 ? 10.240 13.608 21.474 1.00 13.89 118 ALA A C 1
ATOM 2428 O O . ALA B 1 118 ? 9.482 14.277 20.785 1.00 16.10 118 ALA A O 1
ATOM 2430 N N . THR B 1 119 ? 9.924 12.395 21.898 1.00 11.53 119 THR A N 1
ATOM 2431 C CA . THR B 1 119 ? 8.701 11.779 21.470 1.00 12.33 119 THR A CA 1
ATOM 2432 C C . THR B 1 119 ? 7.573 11.962 22.478 1.00 12.68 119 THR A C 1
ATOM 2433 O O . THR B 1 119 ? 6.438 11.550 22.206 1.00 13.96 119 THR A O 1
ATOM 2437 N N . ARG B 1 120 ? 7.841 12.583 23.628 1.00 13.86 120 ARG A N 1
ATOM 2438 C CA . ARG B 1 120 ? 6.865 12.582 24.751 1.00 16.35 120 ARG A CA 1
ATOM 2439 C C . ARG B 1 120 ? 6.359 11.174 25.100 1.00 15.42 120 ARG A C 1
ATOM 2440 O O . ARG B 1 120 ? 5.241 11.019 25.554 1.00 17.75 120 ARG A O 1
ATOM 2448 N N . GLY B 1 121 ? 7.172 10.158 24.839 1.00 13.44 121 GLY A N 1
ATOM 2449 C CA . GLY B 1 121 ? 6.791 8.772 25.078 1.00 14.45 121 GLY A CA 1
ATOM 2450 C C . GLY B 1 121 ? 5.830 8.140 24.083 1.00 13.67 121 GLY A C 1
ATOM 2451 O O . GLY B 1 121 ? 5.368 7.030 24.294 1.00 17.80 121 GLY A O 1
ATOM 2452 N N . LEU B 1 122 ? 5.510 8.835 22.998 1.00 11.39 122 LEU A N 1
ATOM 2453 C CA . LEU B 1 122 ? 4.545 8.332 22.032 1.00 11.08 122 LEU A CA 1
ATOM 2454 C C . LEU B 1 122 ? 5.124 7.146 21.244 1.00 11.54 122 LEU A C 1
ATOM 2455 O O . LEU B 1 122 ? 6.186 7.275 20.648 1.00 11.13 122 LEU A O 1
ATOM 2460 N N . LYS B 1 123 ? 4.434 6.001 21.306 1.00 11.51 123 LYS A N 1
ATOM 2461 C CA . LYS B 1 123 ? 4.844 4.768 20.635 1.00 11.23 123 LYS A CA 1
ATOM 2462 C C . LYS B 1 123 ? 3.736 4.331 19.701 1.00 9.88 123 LYS A C 1
ATOM 2463 O O . LYS B 1 123 ? 2.552 4.441 20.011 1.00 12.01 123 LYS A O 1
ATOM 2469 N N . PRO B 1 124 ? 4.101 3.811 18.527 1.00 9.73 124 PRO A N 1
ATOM 2470 C CA . PRO B 1 124 ? 3.061 3.288 17.639 1.00 10.39 124 PRO A CA 1
ATOM 2471 C C . PRO B 1 124 ? 2.410 2.042 18.220 1.00 9.37 124 PRO A C 1
ATOM 2472 O O . PRO B 1 124 ? 3.046 1.291 18.977 1.00 10.38 124 PRO A O 1
ATOM 2476 N N . ARG B 1 125 ? 1.138 1.844 17.861 1.00 9.20 125 ARG A N 1
ATOM 2477 C CA . ARG B 1 125 ? 0.428 0.625 18.228 1.00 10.13 125 ARG A CA 1
ATOM 2478 C C . ARG B 1 125 ? 0.984 -0.603 17.533 1.00 9.29 125 ARG A C 1
ATOM 2479 O O . ARG B 1 125 ? 1.106 -1.685 18.109 1.00 10.73 125 ARG A O 1
ATOM 2487 N N . LEU B 1 126 ? 1.286 -0.423 16.253 1.00 8.73 126 LEU A N 1
ATOM 2488 C CA . LEU B 1 126 ? 1.912 -1.461 15.425 1.00 8.27 126 LEU A CA 1
ATOM 2489 C C . LEU B 1 126 ? 2.950 -0.788 14.559 1.00 7.36 126 LEU A C 1
ATOM 2490 O O . LEU B 1 126 ? 2.769 0.347 14.107 1.00 8.43 126 LEU A O 1
ATOM 2495 N N . THR B 1 127 ? 4.010 -1.548 14.296 1.00 7.53 127 THR A N 1
ATOM 2496 C CA . THR B 1 127 ? 5.127 -1.174 13.444 1.00 7.61 127 THR A CA 1
ATOM 2497 C C . THR B 1 127 ? 5.350 -2.316 12.466 1.00 7.55 127 THR A C 1
ATOM 2498 O O . THR B 1 127 ? 5.649 -3.445 12.868 1.00 9.07 127 THR A O 1
ATOM 2502 N N . PHE B 1 128 ? 5.184 -2.028 11.177 1.00 6.79 128 PHE A N 1
ATOM 2503 C CA . PHE B 1 128 ? 5.381 -3.030 10.132 1.00 7.57 128 PHE A CA 1
ATOM 2504 C C . PHE B 1 128 ? 6.808 -2.915 9.646 1.00 7.59 128 PHE A C 1
ATOM 2505 O O . PHE B 1 128 ? 7.198 -1.908 9.048 1.00 8.31 128 PHE A O 1
ATOM 2513 N N . LEU B 1 129 ? 7.584 -3.953 9.920 1.00 7.62 129 LEU A N 1
ATOM 2514 C CA . LEU B 1 129 ? 8.978 -4.017 9.514 1.00 7.60 129 LEU A CA 1
ATOM 2515 C C . LEU B 1 129 ? 9.091 -4.817 8.258 1.00 7.35 129 LEU A C 1
ATOM 2516 O O . LEU B 1 129 ? 8.772 -6.016 8.252 1.00 8.85 129 LEU A O 1
ATOM 2521 N N . LEU B 1 130 ? 9.555 -4.186 7.185 1.00 7.10 130 LEU A N 1
ATOM 2522 C CA A LEU B 1 130 ? 9.801 -4.896 5.947 0.50 8.35 130 LEU A CA 1
ATOM 2523 C CA B LEU B 1 130 ? 9.829 -4.834 5.902 0.50 7.99 130 LEU A CA 1
ATOM 2524 C C . LEU B 1 130 ? 11.250 -5.346 5.975 1.00 8.03 130 LEU A C 1
ATOM 2525 O O . LEU B 1 130 ? 12.175 -4.538 5.886 1.00 8.93 130 LEU A O 1
ATOM 2534 N N . ASP B 1 131 ? 11.436 -6.644 6.236 1.00 8.16 131 ASP A N 1
ATOM 2535 C CA . ASP B 1 131 ? 12.768 -7.218 6.421 1.00 7.81 131 ASP A CA 1
ATOM 2536 C C . ASP B 1 131 ? 13.373 -7.567 5.078 1.00 8.32 131 ASP A C 1
ATOM 2537 O O . ASP B 1 131 ? 12.881 -8.469 4.412 1.00 9.61 131 ASP A O 1
ATOM 2542 N N . LEU B 1 132 ? 14.404 -6.847 4.699 1.00 8.97 132 LEU A N 1
ATOM 2543 C CA . LEU B 1 132 ? 15.066 -6.951 3.401 1.00 9.24 132 LEU A CA 1
ATOM 2544 C C . LEU B 1 132 ? 16.482 -7.458 3.621 1.00 9.63 132 LEU A C 1
ATOM 2545 O O . LEU B 1 132 ? 17.197 -6.936 4.453 1.00 11.48 132 LEU A O 1
ATOM 2550 N N . PRO B 1 133 ? 16.971 -8.422 2.821 1.00 11.09 133 PRO A N 1
ATOM 2551 C CA . PRO B 1 133 ? 18.376 -8.769 2.882 1.00 12.40 133 PRO A CA 1
ATOM 2552 C C . PRO B 1 133 ? 19.281 -7.545 2.680 1.00 12.04 133 PRO A C 1
ATOM 2553 O O . PRO B 1 133 ? 18.975 -6.682 1.817 1.00 13.38 133 PRO A O 1
ATOM 2557 N N . PRO B 1 134 ? 20.388 -7.455 3.428 1.00 13.09 134 PRO A N 1
ATOM 2558 C CA . PRO B 1 134 ? 21.100 -6.194 3.505 1.00 14.10 134 PRO A CA 1
ATOM 2559 C C . PRO B 1 134 ? 21.753 -5.833 2.169 1.00 15.75 134 PRO A C 1
ATOM 2560 O O . PRO B 1 134 ? 21.865 -4.624 1.871 1.00 16.54 134 PRO A O 1
ATOM 2564 N N . GLU B 1 135 ? 22.122 -6.833 1.355 1.00 15.15 135 GLU A N 1
ATOM 2565 C CA . GLU B 1 135 ? 22.745 -6.545 0.078 1.00 15.97 135 GLU A CA 1
ATOM 2566 C C . GLU B 1 135 ? 21.780 -5.961 -0.955 1.00 17.51 135 GLU A C 1
ATOM 2567 O O . GLU B 1 135 ? 22.220 -5.434 -1.977 1.00 20.20 135 GLU A O 1
ATOM 2573 N N . ALA B 1 136 ? 20.480 -6.060 -0.683 1.00 16.23 136 ALA A N 1
ATOM 2574 C CA . ALA B 1 136 ? 19.465 -5.490 -1.557 1.00 16.13 136 ALA A CA 1
ATOM 2575 C C . ALA B 1 136 ? 19.194 -4.023 -1.220 1.00 16.33 136 ALA A C 1
ATOM 2576 O O . ALA B 1 136 ? 18.459 -3.357 -1.929 1.00 18.97 136 ALA A O 1
ATOM 2578 N N . ALA B 1 137 ? 19.769 -3.515 -0.121 1.00 15.96 137 ALA A N 1
ATOM 2579 C CA . ALA B 1 137 ? 19.550 -2.129 0.253 1.00 17.83 137 ALA A CA 1
ATOM 2580 C C . ALA B 1 137 ? 20.128 -1.186 -0.773 1.00 24.21 137 ALA A C 1
ATOM 2581 O O . ALA B 1 137 ? 19.452 -0.189 -1.003 1.00 29.47 137 ALA A O 1
ATOM 2583 N N . LEU B 1 147 ? 23.524 10.408 4.113 1.00 27.43 147 LEU A N 1
ATOM 2584 C CA . LEU B 1 147 ? 24.397 9.830 5.133 1.00 18.89 147 LEU A CA 1
ATOM 2585 C C . LEU B 1 147 ? 25.588 9.155 4.492 1.00 21.29 147 LEU A C 1
ATOM 2586 O O . LEU B 1 147 ? 25.496 8.642 3.374 1.00 24.06 147 LEU A O 1
ATOM 2591 N N . GLU B 1 148 ? 26.701 9.149 5.227 1.00 19.61 148 GLU A N 1
ATOM 2592 C CA . GLU B 1 148 ? 27.964 8.587 4.756 1.00 19.83 148 GLU A CA 1
ATOM 2593 C C . GLU B 1 148 ? 28.165 7.188 5.328 1.00 19.19 148 GLU A C 1
ATOM 2594 O O . GLU B 1 148 ? 27.555 6.827 6.351 1.00 19.19 148 GLU A O 1
ATOM 2600 N N . GLY B 1 149 ? 28.953 6.370 4.636 1.00 20.19 149 GLY A N 1
ATOM 2601 C CA . GLY B 1 149 ? 29.301 5.043 5.161 1.00 21.82 149 GLY A CA 1
ATOM 2602 C C . GLY B 1 149 ? 28.177 4.031 5.151 1.00 20.36 149 GLY A C 1
ATOM 2603 O O . GLY B 1 149 ? 28.208 3.079 5.944 1.00 18.85 149 GLY A O 1
ATOM 2604 N N . LEU B 1 150 ? 27.189 4.194 4.260 1.00 19.90 150 LEU A N 1
ATOM 2605 C CA . LEU B 1 150 ? 26.117 3.199 4.168 1.00 20.52 150 LEU A CA 1
ATOM 2606 C C . LEU B 1 150 ? 26.541 2.048 3.250 1.00 18.84 150 LEU A C 1
ATOM 2607 O O . LEU B 1 150 ? 26.001 1.858 2.144 1.00 24.56 150 LEU A O 1
ATOM 2612 N N . GLY B 1 151 ? 27.527 1.288 3.719 1.00 18.33 151 GLY A N 1
ATOM 2613 C CA . GLY B 1 151 ? 27.994 0.108 2.992 1.00 18.05 151 GLY A CA 1
ATOM 2614 C C . GLY B 1 151 ? 27.358 -1.180 3.499 1.00 17.03 151 GLY A C 1
ATOM 2615 O O . GLY B 1 151 ? 26.456 -1.173 4.343 1.00 15.94 151 GLY A O 1
ATOM 2616 N N . LEU B 1 152 ? 27.858 -2.303 2.993 1.00 16.60 152 LEU A N 1
ATOM 2617 C CA A LEU B 1 152 ? 27.265 -3.581 3.307 0.50 15.54 152 LEU A CA 1
ATOM 2618 C CA B LEU B 1 152 ? 27.296 -3.627 3.317 0.50 15.04 152 LEU A CA 1
ATOM 2619 C C . LEU B 1 152 ? 27.401 -3.970 4.787 1.00 14.02 152 LEU A C 1
ATOM 2620 O O . LEU B 1 152 ? 26.450 -4.467 5.361 1.00 13.72 152 LEU A O 1
ATOM 2629 N N . GLU B 1 153 ? 28.563 -3.731 5.398 1.00 14.05 153 GLU A N 1
ATOM 2630 C CA . GLU B 1 153 ? 28.742 -4.045 6.820 1.00 15.18 153 GLU A CA 1
ATOM 2631 C C . GLU B 1 153 ? 27.727 -3.291 7.664 1.00 11.22 153 GLU A C 1
ATOM 2632 O O . GLU B 1 153 ? 27.088 -3.858 8.547 1.00 11.51 153 GLU A O 1
ATOM 2638 N N . PHE B 1 154 ? 27.560 -2.023 7.336 1.00 11.26 154 PHE A N 1
ATOM 2639 C CA . PHE B 1 154 ? 26.593 -1.168 8.030 1.00 10.61 154 PHE A CA 1
ATOM 2640 C C . PHE B 1 154 ? 25.178 -1.714 7.852 1.00 9.53 154 PHE A C 1
ATOM 2641 O O . PHE B 1 154 ? 24.452 -1.858 8.825 1.00 9.67 154 PHE A O 1
ATOM 2649 N N . PHE B 1 155 ? 24.802 -2.012 6.614 1.00 9.94 155 PHE A N 1
ATOM 2650 C CA . PHE B 1 155 ? 23.452 -2.495 6.362 1.00 10.54 155 PHE A CA 1
ATOM 2651 C C . PHE B 1 155 ? 23.159 -3.833 7.000 1.00 9.01 155 PHE A C 1
ATOM 2652 O O . PHE B 1 155 ? 22.046 -4.061 7.457 1.00 9.71 155 PHE A O 1
ATOM 2660 N N . ARG B 1 156 ? 24.172 -4.704 7.095 1.00 9.73 156 ARG A N 1
ATOM 2661 C CA . ARG B 1 156 ? 23.989 -5.946 7.844 1.00 10.13 156 ARG A CA 1
ATOM 2662 C C . ARG B 1 156 ? 23.667 -5.645 9.312 1.00 8.94 156 ARG A C 1
ATOM 2663 O O . ARG B 1 156 ? 22.777 -6.253 9.905 1.00 10.08 156 ARG A O 1
ATOM 2671 N N . ARG B 1 157 ? 24.419 -4.720 9.910 1.00 9.00 157 ARG A N 1
ATOM 2672 C CA . ARG B 1 157 ? 24.168 -4.373 11.315 1.00 9.17 157 ARG A CA 1
ATOM 2673 C C . ARG B 1 157 ? 22.760 -3.804 11.485 1.00 8.64 157 ARG A C 1
ATOM 2674 O O . ARG B 1 157 ? 22.083 -4.108 12.464 1.00 8.82 157 ARG A O 1
ATOM 2682 N N . VAL B 1 158 ? 22.340 -2.945 10.548 1.00 8.09 158 VAL A N 1
ATOM 2683 C CA . VAL B 1 158 ? 21.013 -2.328 10.629 1.00 8.12 158 VAL A CA 1
ATOM 2684 C C . VAL B 1 158 ? 19.921 -3.358 10.463 1.00 8.13 158 VAL A C 1
ATOM 2685 O O . VAL B 1 158 ? 18.932 -3.376 11.218 1.00 8.14 158 VAL A O 1
ATOM 2689 N N . ARG B 1 159 ? 20.072 -4.239 9.470 1.00 8.14 159 ARG A N 1
ATOM 2690 C CA . ARG B 1 159 ? 19.081 -5.257 9.214 1.00 9.44 159 ARG A CA 1
ATOM 2691 C C . ARG B 1 159 ? 18.885 -6.137 10.461 1.00 9.50 159 ARG A C 1
ATOM 2692 O O . ARG B 1 159 ? 17.746 -6.380 10.892 1.00 9.80 159 ARG A O 1
ATOM 2700 N N . GLU B 1 160 ? 19.986 -6.595 11.041 1.00 9.33 160 GLU A N 1
ATOM 2701 C CA . GLU B 1 160 ? 19.924 -7.437 12.218 1.00 10.59 160 GLU A CA 1
ATOM 2702 C C . GLU B 1 160 ? 19.439 -6.682 13.429 1.00 9.50 160 GLU A C 1
ATOM 2703 O O . GLU B 1 160 ? 18.752 -7.238 14.278 1.00 10.59 160 GLU A O 1
ATOM 2709 N N . GLY B 1 161 ? 19.763 -5.394 13.468 1.00 9.26 161 GLY A N 1
ATOM 2710 C CA . GLY B 1 161 ? 19.270 -4.553 14.559 1.00 8.97 161 GLY A CA 1
ATOM 2711 C C . GLY B 1 161 ? 17.768 -4.399 14.564 1.00 7.50 161 GLY A C 1
ATOM 2712 O O . GLY B 1 161 ? 17.101 -4.539 15.587 1.00 8.88 161 GLY A O 1
ATOM 2713 N N . TYR B 1 162 ? 17.200 -4.186 13.370 1.00 7.56 162 TYR A N 1
ATOM 2714 C CA . TYR B 1 162 ? 15.766 -4.145 13.247 1.00 6.86 162 TYR A CA 1
ATOM 2715 C C . TYR B 1 162 ? 15.145 -5.448 13.747 1.00 7.49 162 TYR A C 1
ATOM 2716 O O . TYR B 1 162 ? 14.131 -5.453 14.424 1.00 7.81 162 TYR A O 1
ATOM 2725 N N . LEU B 1 163 ? 15.738 -6.595 13.352 1.00 7.88 163 LEU A N 1
ATOM 2726 C CA . LEU B 1 163 ? 15.204 -7.882 13.806 1.00 8.59 163 LEU A CA 1
ATOM 2727 C C . LEU B 1 163 ? 15.278 -8.057 15.317 1.00 8.69 163 LEU A C 1
ATOM 2728 O O . LEU B 1 163 ? 14.360 -8.596 15.935 1.00 10.02 163 LEU A O 1
ATOM 2733 N N . ALA B 1 164 ? 16.348 -7.532 15.916 1.00 9.05 164 ALA A N 1
ATOM 2734 C CA . ALA B 1 164 ? 16.473 -7.513 17.376 1.00 9.86 164 ALA A CA 1
ATOM 2735 C C . ALA B 1 164 ? 15.404 -6.662 18.028 1.00 9.91 164 ALA A C 1
ATOM 2736 O O . ALA B 1 164 ? 14.801 -7.049 19.024 1.00 10.33 164 ALA A O 1
ATOM 2738 N N . LEU B 1 165 ? 15.174 -5.469 17.480 1.00 9.27 165 LEU A N 1
ATOM 2739 C CA . LEU B 1 165 ? 14.126 -4.615 18.026 1.00 9.06 165 LEU A CA 1
ATOM 2740 C C . LEU B 1 165 ? 12.773 -5.342 17.963 1.00 8.74 165 LEU A C 1
ATOM 2741 O O . LEU B 1 165 ? 11.981 -5.298 18.891 1.00 9.80 165 LEU A O 1
ATOM 2746 N N . ALA B 1 166 ? 12.517 -6.037 16.855 1.00 8.35 166 ALA A N 1
ATOM 2747 C CA . ALA B 1 166 ? 11.265 -6.747 16.686 1.00 9.26 166 ALA A CA 1
ATOM 2748 C C . ALA B 1 166 ? 11.114 -7.909 17.686 1.00 10.11 166 ALA A C 1
ATOM 2749 O O . ALA B 1 166 ? 10.037 -8.144 18.193 1.00 11.51 166 ALA A O 1
ATOM 2751 N N . ARG B 1 167 ? 12.203 -8.616 17.952 1.00 10.69 167 ARG A N 1
ATOM 2752 C CA . ARG B 1 167 ? 12.156 -9.701 18.932 1.00 12.20 167 ARG A CA 1
ATOM 2753 C C . ARG B 1 167 ? 11.904 -9.139 20.340 1.00 12.27 167 ARG A C 1
ATOM 2754 O O . ARG B 1 167 ? 11.289 -9.798 21.175 1.00 14.92 167 ARG A O 1
ATOM 2762 N N . ALA B 1 168 ? 12.408 -7.934 20.602 1.00 11.80 168 ALA A N 1
ATOM 2763 C CA . ALA B 1 168 ? 12.276 -7.317 21.929 1.00 13.01 168 ALA A CA 1
ATOM 2764 C C . ALA B 1 168 ? 10.873 -6.769 22.209 1.00 13.70 168 ALA A C 1
ATOM 2765 O O . ALA B 1 168 ? 10.468 -6.711 23.370 1.00 16.17 168 ALA A O 1
ATOM 2767 N N . GLU B 1 169 ? 10.149 -6.366 21.167 1.00 11.94 169 GLU A N 1
ATOM 2768 C CA . GLU B 1 169 ? 8.790 -5.873 21.288 1.00 12.01 169 GLU A CA 1
ATOM 2769 C C . GLU B 1 169 ? 7.897 -6.616 20.302 1.00 11.40 169 GLU A C 1
ATOM 2770 O O . GLU B 1 169 ? 7.439 -6.054 19.303 1.00 11.89 169 GLU A O 1
ATOM 2776 N N . PRO B 1 170 ? 7.620 -7.902 20.580 1.00 12.08 170 PRO A N 1
ATOM 2777 C CA . PRO B 1 170 ? 7.015 -8.761 19.574 1.00 13.75 170 PRO A CA 1
ATOM 2778 C C . PRO B 1 170 ? 5.522 -8.535 19.415 1.00 14.21 170 PRO A C 1
ATOM 2779 O O . PRO B 1 170 ? 4.945 -9.012 18.433 1.00 17.93 170 PRO A O 1
ATOM 2783 N N . GLY B 1 171 ? 4.907 -7.761 20.318 1.00 14.09 171 GLY A N 1
ATOM 2784 C CA . GLY B 1 171 ? 3.520 -7.354 20.145 1.00 16.08 171 GLY A CA 1
ATOM 2785 C C . GLY B 1 171 ? 3.401 -6.167 19.201 1.00 14.04 171 GLY A C 1
ATOM 2786 O O . GLY B 1 171 ? 2.493 -6.089 18.414 1.00 15.86 171 GLY A O 1
ATOM 2787 N N . ARG B 1 172 ? 4.348 -5.254 19.274 1.00 10.83 172 ARG A N 1
ATOM 2788 C CA . ARG B 1 172 ? 4.322 -4.052 18.462 1.00 9.78 172 ARG A CA 1
ATOM 2789 C C . ARG B 1 172 ? 4.765 -4.283 17.023 1.00 9.44 172 ARG A C 1
ATOM 2790 O O . ARG B 1 172 ? 4.193 -3.756 16.095 1.00 10.39 172 ARG A O 1
ATOM 2798 N N . PHE B 1 173 ? 5.848 -5.042 16.865 1.00 9.36 173 PHE A N 1
ATOM 2799 C CA . PHE B 1 173 ? 6.408 -5.286 15.545 1.00 9.42 173 PHE A CA 1
ATOM 2800 C C . PHE B 1 173 ? 5.678 -6.422 14.856 1.00 10.41 173 PHE A C 1
ATOM 2801 O O . PHE B 1 173 ? 5.346 -7.467 15.449 1.00 12.99 173 PHE A O 1
ATOM 2809 N N . VAL B 1 174 ? 5.439 -6.173 13.571 1.00 9.43 174 VAL A N 1
ATOM 2810 C CA . VAL B 1 174 ? 5.009 -7.200 12.612 1.00 10.03 174 VAL A CA 1
ATOM 2811 C C . VAL B 1 174 ? 6.099 -7.298 11.567 1.00 8.89 174 VAL A C 1
ATOM 2812 O O . VAL B 1 174 ? 6.302 -6.341 10.813 1.00 10.19 174 VAL A O 1
ATOM 2816 N N . VAL B 1 175 ? 6.797 -8.427 11.515 1.00 8.84 175 VAL A N 1
ATOM 2817 C CA . VAL B 1 175 ? 7.918 -8.610 10.583 1.00 9.20 175 VAL A CA 1
ATOM 2818 C C . VAL B 1 175 ? 7.411 -9.277 9.343 1.00 9.38 175 VAL A C 1
ATOM 2819 O O . VAL B 1 175 ? 6.840 -10.356 9.394 1.00 11.32 175 VAL A O 1
ATOM 2823 N N . LEU B 1 176 ? 7.669 -8.650 8.210 1.00 9.50 176 LEU A N 1
ATOM 2824 C CA . LEU B 1 176 ? 7.236 -9.097 6.882 1.00 9.74 176 LEU A CA 1
ATOM 2825 C C . LEU B 1 176 ? 8.424 -9.284 5.979 1.00 8.61 176 LEU A C 1
ATOM 2826 O O . LEU B 1 176 ? 9.410 -8.545 6.001 1.00 10.19 176 LEU A O 1
ATOM 2831 N N . ASP B 1 177 ? 8.360 -10.333 5.175 1.00 8.82 177 ASP A N 1
ATOM 2832 C CA . ASP B 1 177 ? 9.424 -10.609 4.188 1.00 10.02 177 ASP A CA 1
ATOM 2833 C C . ASP B 1 177 ? 9.316 -9.642 3.036 1.00 10.14 177 ASP A C 1
ATOM 2834 O O . ASP B 1 177 ? 8.409 -9.743 2.200 1.00 9.94 177 ASP A O 1
ATOM 2839 N N . ALA B 1 178 ? 10.268 -8.725 2.951 1.00 9.44 178 ALA A N 1
ATOM 2840 C CA . ALA B 1 178 ? 10.226 -7.649 1.956 1.00 9.81 178 ALA A CA 1
ATOM 2841 C C . ALA B 1 178 ? 10.396 -8.161 0.548 1.00 10.94 178 ALA A C 1
ATOM 2842 O O . ALA B 1 178 ? 10.122 -7.417 -0.388 1.00 12.27 178 ALA A O 1
ATOM 2844 N N . THR B 1 179 ? 10.859 -9.396 0.387 1.00 11.09 179 THR A N 1
ATOM 2845 C CA . THR B 1 179 ? 11.023 -9.978 -0.948 1.00 12.12 179 THR A CA 1
ATOM 2846 C C . THR B 1 179 ? 9.725 -10.518 -1.534 1.00 11.94 179 THR A C 1
ATOM 2847 O O . THR B 1 179 ? 9.717 -10.918 -2.687 1.00 15.15 179 THR A O 1
ATOM 2851 N N . LEU B 1 180 ? 8.660 -10.603 -0.738 1.00 11.49 180 LEU A N 1
ATOM 2852 C CA . LEU B 1 180 ? 7.344 -11.028 -1.255 1.00 12.31 180 LEU A CA 1
ATOM 2853 C C . LEU B 1 180 ? 6.761 -9.976 -2.219 1.00 10.95 180 LEU A C 1
ATOM 2854 O O . LEU B 1 180 ? 7.107 -8.806 -2.181 1.00 12.37 180 LEU A O 1
ATOM 2859 N N . PRO B 1 181 ? 5.850 -10.404 -3.115 1.00 11.78 181 PRO A N 1
ATOM 2860 C CA . PRO B 1 181 ? 5.121 -9.445 -3.953 1.00 12.52 181 PRO A CA 1
ATOM 2861 C C . PRO B 1 181 ? 4.439 -8.348 -3.144 1.00 10.73 181 PRO A C 1
ATOM 2862 O O . PRO B 1 181 ? 3.881 -8.627 -2.065 1.00 11.37 181 PRO A O 1
ATOM 2866 N N . GLU B 1 182 ? 4.450 -7.137 -3.685 1.00 11.72 182 GLU A N 1
ATOM 2867 C CA A GLU B 1 182 ? 3.934 -5.980 -2.966 0.50 11.85 182 GLU A CA 1
ATOM 2868 C CA B GLU B 1 182 ? 3.928 -5.979 -2.996 0.50 11.79 182 GLU A CA 1
ATOM 2869 C C . GLU B 1 182 ? 2.479 -6.201 -2.535 1.00 10.77 182 GLU A C 1
ATOM 2870 O O . GLU B 1 182 ? 2.088 -5.777 -1.445 1.00 11.11 182 GLU A O 1
ATOM 2881 N N . GLU B 1 183 ? 1.681 -6.841 -3.376 1.00 12.80 183 GLU A N 1
ATOM 2882 C CA . GLU B 1 183 ? 0.274 -6.999 -3.043 1.00 13.12 183 GLU A CA 1
ATOM 2883 C C . GLU B 1 183 ? 0.062 -8.031 -1.932 1.00 12.06 183 GLU A C 1
ATOM 2884 O O . GLU B 1 183 ? -0.886 -7.924 -1.157 1.00 12.57 183 GLU A O 1
ATOM 2890 N N . GLU B 1 184 ? 0.948 -9.015 -1.822 1.00 11.53 184 GLU A N 1
ATOM 2891 C CA A GLU B 1 184 ? 0.871 -9.974 -0.717 0.50 11.29 184 GLU A CA 1
ATOM 2892 C CA B GLU B 1 184 ? 0.885 -9.992 -0.717 0.50 12.48 184 GLU A CA 1
ATOM 2893 C C . GLU B 1 184 ? 1.251 -9.317 0.602 1.00 11.64 184 GLU A C 1
ATOM 2894 O O . GLU B 1 184 ? 0.611 -9.515 1.640 1.00 11.56 184 GLU A O 1
ATOM 2905 N N . ILE B 1 185 ? 2.278 -8.497 0.572 1.00 9.65 185 ILE A N 1
ATOM 2906 C CA . ILE B 1 185 ? 2.673 -7.716 1.752 1.00 9.23 185 ILE A CA 1
ATOM 2907 C C . ILE B 1 185 ? 1.519 -6.820 2.192 1.00 8.68 185 ILE A C 1
ATOM 2908 O O . ILE B 1 185 ? 1.191 -6.766 3.398 1.00 10.05 185 ILE A O 1
ATOM 2913 N N . ALA B 1 186 ? 0.874 -6.138 1.244 1.00 9.00 186 ALA A N 1
ATOM 2914 C CA . ALA B 1 186 ? -0.222 -5.250 1.600 1.00 9.26 186 ALA A CA 1
ATOM 2915 C C . ALA B 1 186 ? -1.360 -6.022 2.239 1.00 10.14 186 ALA A C 1
ATOM 2916 O O . ALA B 1 186 ? -1.948 -5.555 3.218 1.00 9.88 186 ALA A O 1
ATOM 2918 N N . ARG B 1 187 ? -1.682 -7.186 1.707 1.00 10.46 187 ARG A N 1
ATOM 2919 C CA . ARG B 1 187 ? -2.752 -7.971 2.283 1.00 11.60 187 ARG A CA 1
ATOM 2920 C C . ARG B 1 187 ? -2.412 -8.389 3.711 1.00 10.56 187 ARG A C 1
ATOM 2921 O O . ARG B 1 187 ? -3.286 -8.436 4.576 1.00 12.71 187 ARG A O 1
ATOM 2929 N N . ALA B 1 188 ? -1.148 -8.691 3.964 1.00 11.27 188 ALA A N 1
ATOM 2930 C CA . ALA B 1 188 ? -0.715 -9.098 5.308 1.00 11.24 188 ALA A CA 1
ATOM 2931 C C . ALA B 1 188 ? -0.845 -7.915 6.277 1.00 11.23 188 ALA A C 1
ATOM 2932 O O . ALA B 1 188 ? -1.333 -8.069 7.391 1.00 12.86 188 ALA A O 1
ATOM 2934 N N . ILE B 1 189 ? -0.447 -6.730 5.846 1.00 9.71 189 ILE A N 1
ATOM 2935 C CA . ILE B 1 189 ? -0.600 -5.526 6.685 1.00 9.96 189 ILE A CA 1
ATOM 2936 C C . ILE B 1 189 ? -2.084 -5.318 7.013 1.00 10.40 189 ILE A C 1
ATOM 2937 O O . ILE B 1 189 ? -2.461 -5.059 8.164 1.00 11.41 189 ILE A O 1
ATOM 2942 N N . GLN B 1 190 ? -2.911 -5.396 5.986 1.00 10.90 190 GLN A N 1
ATOM 2943 C CA . GLN B 1 190 ? -4.360 -5.206 6.153 1.00 12.63 190 GLN A CA 1
ATOM 2944 C C . GLN B 1 190 ? -4.969 -6.176 7.146 1.00 13.75 190 GLN A C 1
ATOM 2945 O O . GLN B 1 190 ? -5.784 -5.805 7.980 1.00 14.89 190 GLN A O 1
ATOM 2951 N N . ALA B 1 191 ? -4.523 -7.419 7.066 1.00 13.02 191 ALA A N 1
ATOM 2952 C CA . ALA B 1 191 ? -5.033 -8.451 7.978 1.00 15.06 191 ALA A CA 1
ATOM 2953 C C . ALA B 1 191 ? -4.676 -8.156 9.431 1.00 15.93 191 ALA A C 1
ATOM 2954 O O . ALA B 1 191 ? -5.503 -8.342 10.311 1.00 16.97 191 ALA A O 1
ATOM 2956 N N . HIS B 1 192 ? -3.458 -7.712 9.676 1.00 16.90 192 HIS A N 1
ATOM 2957 C CA . HIS B 1 192 ? -3.078 -7.322 11.026 1.00 18.37 192 HIS A CA 1
ATOM 2958 C C . HIS B 1 192 ? -3.860 -6.139 11.556 1.00 18.61 192 HIS A C 1
ATOM 2959 O O . HIS B 1 192 ? -4.034 -6.013 12.777 1.00 22.46 192 HIS A O 1
ATOM 2966 N N . LEU B 1 193 ? -4.326 -5.271 10.673 1.00 17.78 193 LEU A N 1
ATOM 2967 C CA . LEU B 1 193 ? -5.085 -4.093 11.092 1.00 18.48 193 LEU A CA 1
ATOM 2968 C C . LEU B 1 193 ? -6.569 -4.249 11.264 1.00 19.02 193 LEU A C 1
ATOM 2969 O O . LEU B 1 193 ? -7.194 -3.506 12.052 1.00 22.86 193 LEU A O 1
ATOM 2974 N N . ARG B 1 194 ? -7.158 -5.219 10.594 1.00 19.29 194 ARG A N 1
ATOM 2975 C CA . ARG B 1 194 ? -8.611 -5.380 10.647 1.00 22.70 194 ARG A CA 1
ATOM 2976 C C . ARG B 1 194 ? -9.193 -5.377 12.073 1.00 20.25 194 ARG A C 1
ATOM 2977 O O . ARG B 1 194 ? -10.201 -4.695 12.303 1.00 24.16 194 ARG A O 1
ATOM 2985 N N . PRO B 1 195 ? -8.561 -6.107 13.033 1.00 19.97 195 PRO A N 1
ATOM 2986 C CA . PRO B 1 195 ? -9.114 -6.092 14.398 1.00 20.17 195 PRO A CA 1
ATOM 2987 C C . PRO B 1 195 ? -9.019 -4.749 15.147 1.00 21.72 195 PRO A C 1
ATOM 2988 O O . PRO B 1 195 ? -9.744 -4.534 16.104 1.00 26.34 195 PRO A O 1
ATOM 2992 N N . LEU B 1 196 ? -8.125 -3.876 14.730 1.00 20.34 196 LEU A N 1
ATOM 2993 C CA . LEU B 1 196 ? -8.017 -2.519 15.263 1.00 21.69 196 LEU A CA 1
ATOM 2994 C C . LEU B 1 196 ? -8.924 -1.451 14.592 1.00 23.54 196 LEU A C 1
ATOM 2995 O O . LEU B 1 196 ? -9.177 -0.380 15.179 1.00 27.53 196 LEU A O 1
ATOM 3000 N N . LEU B 1 197 ? -9.387 -1.741 13.389 1.00 23.65 197 LEU A N 1
ATOM 3001 C CA . LEU B 1 197 ? -10.077 -0.795 12.487 1.00 27.66 197 LEU A CA 1
ATOM 3002 C C . LEU B 1 197 ? -11.222 -1.556 11.785 1.00 31.77 197 LEU A C 1
ATOM 3003 O O . LEU B 1 197 ? -11.102 -1.966 10.600 1.00 31.26 197 LEU A O 1
ATOM 3008 N N . PRO B 1 198 ? -12.350 -1.743 12.504 1.00 33.98 198 PRO A N 1
ATOM 3009 C CA . PRO B 1 198 ? -13.439 -2.551 11.959 1.00 33.68 198 PRO A CA 1
ATOM 3010 C C . PRO B 1 198 ? -14.166 -1.868 10.792 1.00 31.61 198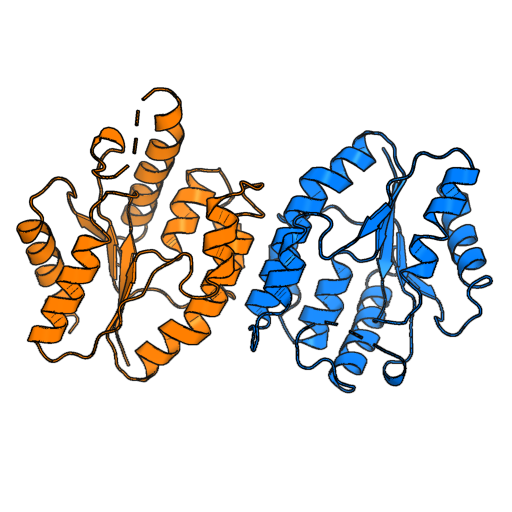 PRO A C 1
ATOM 3011 O O . PRO B 1 198 ? -14.719 -2.557 9.922 1.00 38.51 198 PRO A O 1
#

Secondary structure (P-SEA, 3-state):
cbbbbbbbbccccaaaaaaaaaaaaaaaacccccccccccccccaaaaaaacccccaaaaaaaaaaaaaaaaaccaaaaaaaccbbbbcccaaaaaaaccccccccaaaaaaaaccccccccccbbbbbccccccccccccaaaaaaaaaaaaaaaaacccccccccccccaaaaaaaaaaacccccc/cbbbbbbbcccccaaaaaaaaaaaaaaaaccccccccccccccaaaaaaaacccccaaaaaaaaaaaaaaaaaccaaaaaaaccbbbbcccaaaaaaaccccccccaaaaaaaaccccccccccbbbbbccccccccccccaaaaaaaaaaaaaaaaacccccccccccccaaaaaaaaaaaccccc

CATH classification: 3.40.50.300

InterPro domains:
  IPR018094 Thymidylate kinase [MF_00165] (4-197)
  IPR018094 Thymidylate kinase [TIGR00041] (3-189)
  IPR018095 Thymidylate kinase, conserved site [PS01331] (88-100)
  IPR027417 P-loop containing nucleoside triphosphate hydrolase [G3DSA:3.40.50.300] (1-198)
  IPR027417 P-loop containing nucleoside triphosphate hydrolase [SSF52540] (1-194)
  IPR039430 Thymidylate kinase-like domain [PF02223] (8-189)